Protein 3HK4 (pdb70)

Nearest PDB structures (foldseek):
  3hk4-assembly2_D  TM=1.009E+00  e=8.870E-23  Mesorhizobium loti
  3ebt-assembly1_A-2  TM=7.951E-01  e=2.979E-07  Burkholderia pseudomallei K96243
  4hvn-assembly1_B  TM=7.308E-01  e=8.403E-07  Catenulispora acidiphila DSM 44928
  6wf4-assembly1_A  TM=6.971E-01  e=1.857E-06  Streptomyces sp. RM-5-8
  3hx8-assembly2_C  TM=5.918E-01  e=7.438E-07  Mesorhizobium loti

Sequence (454 aa):
GTIAEIAKDFTELLKQGDNAGAAEKYNADDIASYEEAAEEGGPPAAVSHGKEEALRQKSQWWQENHEVVHGGSVEGPYVNGDQFALRFKFDVTPKATGERVTDEVGLYTVKNGKITEERFYYGTIAEIAKDFTELLKQGDNAGAAEKYNADDIASYEEAAEEGGPPAAVSHGKEALRRQKSQWWQENHEVHGGSVEGPYVNGDQFALRFKFDVTPKATGERVTDEVGLYTVKNGKITEERFYYTIAEIAKDFTEELLKQGDNAGAAEKYNADDIASYEEAAEEGGPPAAVSHGKEALRQKSQWWQENHEVVHGGSVEGPYVNGDQFALRFKFFDVTPKATGERVTDEVGLYTVKNGKITTEERRFYYTIAEIAKDFTELLKQGDNAGAAEKYNADDIASYEEAAEEGGPPAAVSHGKEALRRQKSQWWQENHEVHGGSVEGPYVNGDDQFALRFKFDVVTPKATGERVTDEVGLYTVKNGKITEERFYY

Organism: Mesorhizobium japonicum (strain LMG 29417 / CECT 9101 / MAFF 303099) (NCBI:txid266835)

Radius of gyration: 24.99 Å; Cα contacts (8 Å, |Δi|>4): 1017; chains: 4; bounding box: 57×57×74 Å

Secondary structure (DSSP, 8-state):
--HHHHHHHHHHHHHTT-HHHHHHHHEEEEEEEE------EEESHHHHHHHHHHHHHTEEEEEEEEEEEEEETTEEEEEEEEEEEETTT---B--EEEEEEEETTEEEEEEEE-/--HHHHHHHHHHHHHTT-HHHHHHHHEEEEEEEE------EEESHHHHHHHHHHHHHTEEEEEEEEEEEEEETTEEEEEEEEEEEETTT---B--EEEEEEEETTEEEEEEEE-/-HHHHHHHHHHHHHTT-HHHHHHHHEEEEEEEE------EEESHHHHHHHHHHHHHTEEEEEEEEEEEEEETTEEEEEEEEEEEETTT---B--EEEEEEEETTEEEEEEEE-/-HHHHHHHHHHHHHTT-HHHHHHHHEEEEEEEE------EEESHHHHHHHHHHHHHTEEEEEEEEEEEEEETTEEEEEEEEEEEETTT---B--EEEEEEEETTEEEEEEEE-

B-factor: mean 35.28, std 8.96, range [5.81, 82.13]

InterPro domains:
  IPR032710 NTF2-like domain superfamily [SSF54427] (1-117)
  IPR046860 SnoaL-like domain 5 [PF20409] (1-117)

Structure (mmCIF, N/CA/C/O backbone):
data_3HK4
#
_entry.id   3HK4
#
_cell.length_a   42.183
_cell.length_b   54.778
_cell.length_c   63.844
_cell.angle_alpha   88.770
_cell.angle_beta   84.910
_cell.angle_gamma   73.560
#
_symmetry.space_group_name_H-M   'P 1'
#
loop_
_entity.id
_entity.type
_entity.pdbx_description
1 polymer 'Mlr7391 protein'
2 water water
#
loop_
_atom_site.group_PDB
_atom_site.id
_atom_site.type_symbol
_atom_site.label_atom_id
_atom_site.label_alt_id
_atom_site.label_comp_id
_atom_site.label_asym_id
_atom_site.label_entity_id
_atom_site.label_seq_id
_atom_site.pdbx_PDB_ins_code
_atom_site.Cartn_x
_atom_site.Cartn_y
_atom_site.Cartn_z
_atom_site.occupancy
_atom_site.B_iso_or_equiv
_atom_site.auth_seq_id
_atom_site.auth_comp_id
_atom_site.auth_asym_id
_atom_site.auth_atom_id
_atom_site.pdbx_PDB_model_num
ATOM 1 N N . GLY A 1 19 ? 22.517 36.398 39.249 1.00 53.16 0 GLY A N 1
ATOM 2 C CA . GLY A 1 19 ? 22.752 37.421 40.302 1.00 52.70 0 GLY A CA 1
ATOM 3 C C . GLY A 1 19 ? 24.209 37.547 40.735 1.00 49.37 0 GLY A C 1
ATOM 4 O O . GLY A 1 19 ? 24.499 38.307 41.650 1.00 49.33 0 GLY A O 1
ATOM 13 N N . THR A 1 21 ? 27.784 38.989 40.741 1.00 43.89 2 THR A N 1
ATOM 14 C CA . THR A 1 21 ? 28.307 40.242 40.256 1.00 41.20 2 THR A CA 1
ATOM 15 C C . THR A 1 21 ? 29.373 39.878 39.243 1.00 40.91 2 THR A C 1
ATOM 16 O O . THR A 1 21 ? 29.785 38.721 39.156 1.00 37.96 2 THR A O 1
ATOM 20 N N . ILE A 1 22 ? 29.819 40.863 38.468 1.00 39.94 3 ILE A N 1
ATOM 21 C CA . ILE A 1 22 ? 30.930 40.659 37.534 1.00 38.32 3 ILE A CA 1
ATOM 22 C C . ILE A 1 22 ? 32.179 40.297 38.306 1.00 37.88 3 ILE A C 1
ATOM 23 O O . ILE A 1 22 ? 32.933 39.437 37.894 1.00 36.18 3 ILE A O 1
ATOM 28 N N . ALA A 1 23 ? 32.411 40.958 39.440 1.00 36.08 4 ALA A N 1
ATOM 29 C CA . ALA A 1 23 ? 33.587 40.669 40.244 1.00 34.94 4 ALA A CA 1
ATOM 30 C C . ALA A 1 23 ? 33.644 39.163 40.683 1.00 33.31 4 ALA A C 1
ATOM 31 O O . ALA A 1 23 ? 34.698 38.517 40.666 1.00 31.28 4 ALA A O 1
ATOM 33 N N . GLU A 1 24 ? 32.505 38.632 41.082 1.00 33.20 5 GLU A N 1
ATOM 34 C CA . GLU A 1 24 ? 32.369 37.233 41.523 1.00 34.96 5 GLU A CA 1
ATOM 35 C C . GLU A 1 24 ? 32.659 36.205 40.419 1.00 33.15 5 GLU A C 1
ATOM 36 O O . GLU A 1 24 ? 33.426 35.262 40.617 1.00 34.03 5 GLU A O 1
ATOM 42 N N . ILE A 1 25 ? 31.988 36.384 39.289 1.00 32.83 6 ILE A N 1
ATOM 43 C CA . ILE A 1 25 ? 32.190 35.604 38.088 1.00 30.05 6 ILE A CA 1
ATOM 44 C C . ILE A 1 25 ? 33.637 35.680 37.666 1.00 31.93 6 ILE A C 1
ATOM 45 O O . ILE A 1 25 ? 34.283 34.669 37.415 1.00 32.49 6 ILE A O 1
ATOM 50 N N . ALA A 1 26 ? 34.175 36.887 37.622 1.00 31.57 7 ALA A N 1
ATOM 51 C CA . ALA A 1 26 ? 35.545 37.079 37.221 1.00 27.44 7 ALA A CA 1
ATOM 52 C C . ALA A 1 26 ? 36.524 36.321 38.091 1.00 28.55 7 ALA A C 1
ATOM 53 O O . ALA A 1 26 ? 37.475 35.732 37.572 1.00 28.93 7 ALA A O 1
ATOM 55 N N . LYS A 1 27 ? 36.321 36.384 39.406 1.00 26.00 8 LYS A N 1
ATOM 56 C CA . LYS A 1 27 ? 37.172 35.705 40.364 1.00 28.90 8 LYS A CA 1
ATOM 57 C C . LYS A 1 27 ? 37.055 34.206 40.238 1.00 27.52 8 LYS A C 1
ATOM 58 O O . LYS A 1 27 ? 38.053 33.493 40.227 1.00 28.76 8 LYS A O 1
ATOM 64 N N . ASP A 1 28 ? 35.854 33.701 40.094 1.00 32.28 9 ASP A N 1
ATOM 65 C CA . ASP A 1 28 ? 35.689 32.245 39.990 1.00 30.58 9 ASP A CA 1
ATOM 66 C C . ASP A 1 28 ? 36.363 31.747 38.708 1.00 31.07 9 ASP A C 1
ATOM 67 O O . ASP A 1 28 ? 37.162 30.827 38.741 1.00 31.84 9 ASP A O 1
ATOM 72 N N . PHE A 1 29 ? 36.022 32.359 37.585 1.00 28.97 10 PHE A N 1
ATOM 73 C CA . PHE A 1 29 ? 36.566 31.991 36.259 1.00 26.90 10 PHE A CA 1
ATOM 74 C C . PHE A 1 29 ? 38.081 32.019 36.270 1.00 30.36 10 PHE A C 1
ATOM 75 O O . PHE A 1 29 ? 38.718 31.098 35.788 1.00 30.23 10 PHE A O 1
ATOM 83 N N . THR A 1 30 ? 38.651 33.055 36.867 1.00 30.85 11 THR A N 1
ATOM 84 C CA . THR A 1 30 ? 40.122 33.197 36.936 1.00 31.15 11 THR A CA 1
ATOM 85 C C . THR A 1 30 ? 40.738 32.088 37.764 1.00 29.89 11 THR A C 1
ATOM 86 O O . THR A 1 30 ? 41.745 31.512 37.374 1.00 30.44 11 THR A O 1
ATOM 90 N N . GLU A 1 31 ? 40.141 31.791 38.903 1.00 29.16 12 GLU A N 1
ATOM 91 C CA . GLU A 1 31 ? 40.658 30.747 39.762 1.00 31.70 12 GLU A CA 1
ATOM 92 C C . GLU A 1 31 ? 40.611 29.405 39.046 1.00 29.74 12 GLU A C 1
ATOM 93 O O . GLU A 1 31 ? 41.526 28.601 39.137 1.00 28.17 12 GLU A O 1
ATOM 99 N N . LEU A 1 32 ? 39.509 29.143 38.351 1.00 28.09 13 LEU A N 1
ATOM 100 C CA . LEU A 1 32 ? 39.403 27.936 37.588 1.00 28.06 13 LEU A CA 1
ATOM 101 C C . LEU A 1 32 ? 40.485 27.843 36.515 1.00 28.75 13 LEU A C 1
ATOM 102 O O . LEU A 1 32 ? 41.149 26.781 36.359 1.00 29.09 13 LEU A O 1
ATOM 107 N N . LEU A 1 33 ? 40.738 28.929 35.806 1.00 29.41 14 LEU A N 1
ATOM 108 C CA . LEU A 1 33 ? 41.833 28.897 34.788 1.00 30.42 14 LEU A CA 1
ATOM 109 C C . LEU A 1 33 ? 43.175 28.669 35.456 1.00 32.50 14 LEU A C 1
ATOM 110 O O . LEU A 1 33 ? 43.960 27.807 34.985 1.00 31.70 14 LEU A O 1
ATOM 115 N N . LYS A 1 34 ? 43.458 29.394 36.544 1.00 31.35 15 LYS A N 1
ATOM 116 C CA . LYS A 1 34 ? 44.721 29.179 37.268 1.00 33.14 15 LYS A CA 1
ATOM 117 C C . LYS A 1 34 ? 44.921 27.727 37.707 1.00 33.30 15 LYS A C 1
ATOM 118 O O . LYS A 1 34 ? 46.039 27.216 37.692 1.00 35.95 15 LYS A O 1
ATOM 124 N N . GLN A 1 35 ? 43.834 27.090 38.139 1.00 32.79 16 GLN A N 1
ATOM 125 C CA . GLN A 1 35 ? 43.840 25.687 38.597 1.00 33.29 16 GLN A CA 1
ATOM 126 C C . GLN A 1 35 ? 43.938 24.671 37.464 1.00 32.13 16 GLN A C 1
ATOM 127 O O . GLN A 1 35 ? 44.063 23.474 37.709 1.00 37.72 16 GLN A O 1
ATOM 133 N N . GLY A 1 36 ? 43.828 25.140 36.238 1.00 32.70 17 GLY A N 1
ATOM 134 C CA . GLY A 1 36 ? 43.944 24.319 35.040 1.00 34.10 17 GLY A CA 1
ATOM 135 C C . GLY A 1 36 ? 42.612 23.798 34.560 1.00 35.40 17 GLY A C 1
ATOM 136 O O . GLY A 1 36 ? 42.603 23.039 33.628 1.00 33.98 17 GLY A O 1
ATOM 137 N N . ASP A 1 37 ? 41.495 24.232 35.165 1.00 32.74 18 ASP A N 1
ATOM 138 C CA . ASP A 1 37 ? 40.178 23.725 34.806 1.00 31.39 18 ASP A CA 1
ATOM 139 C C . ASP A 1 37 ? 39.551 24.574 33.733 1.00 30.97 18 ASP A C 1
ATOM 140 O O . ASP A 1 37 ? 38.449 25.133 33.879 1.00 30.27 18 ASP A O 1
ATOM 145 N N . ASN A 1 38 ? 40.252 24.619 32.615 1.00 32.93 19 ASN A N 1
ATOM 146 C CA . ASN A 1 38 ? 39.842 25.420 31.485 1.00 33.10 19 ASN A CA 1
ATOM 147 C C . ASN A 1 38 ? 38.507 24.946 30.953 1.00 29.40 19 ASN A C 1
ATOM 148 O O . ASN A 1 38 ? 37.607 25.720 30.662 1.00 28.70 19 ASN A O 1
ATOM 153 N N . ALA A 1 39 ? 38.346 23.639 30.854 1.00 31.67 20 ALA A N 1
ATOM 154 C CA . ALA A 1 39 ? 37.069 23.105 30.354 1.00 29.40 20 ALA A CA 1
ATOM 155 C C . ALA A 1 39 ? 35.926 23.379 31.302 1.00 27.63 20 ALA A C 1
ATOM 156 O O . ALA A 1 39 ? 34.784 23.643 30.862 1.00 28.40 20 ALA A O 1
ATOM 158 N N . GLY A 1 40 ? 36.199 23.384 32.593 1.00 26.10 21 GLY A N 1
ATOM 159 C CA . GLY A 1 40 ? 35.155 23.629 33.561 1.00 28.85 21 GLY A CA 1
ATOM 160 C C . GLY A 1 40 ? 34.681 25.062 33.562 1.00 28.61 21 GLY A C 1
ATOM 161 O O . GLY A 1 40 ? 33.485 25.348 33.680 1.00 27.00 21 GLY A O 1
ATOM 162 N N . ALA A 1 41 ? 35.627 25.972 33.440 1.00 23.58 22 ALA A N 1
ATOM 163 C CA . ALA A 1 41 ? 35.330 27.412 33.379 1.00 22.70 22 ALA A CA 1
ATOM 164 C C . ALA A 1 41 ? 34.500 27.747 32.151 1.00 24.74 22 ALA A C 1
ATOM 165 O O . ALA A 1 41 ? 33.478 28.444 32.215 1.00 29.93 22 ALA A O 1
ATOM 167 N N . ALA A 1 42 ? 34.882 27.131 31.027 1.00 29.15 23 ALA A N 1
ATOM 168 C CA . ALA A 1 42 ? 34.179 27.316 29.794 1.00 26.68 23 ALA A CA 1
ATOM 169 C C . ALA A 1 42 ? 32.727 26.773 29.889 1.00 27.29 23 ALA A C 1
ATOM 170 O O . ALA A 1 42 ? 31.772 27.450 29.509 1.00 29.11 23 ALA A O 1
ATOM 172 N N . GLU A 1 43 ? 32.564 25.560 30.378 1.00 27.80 24 GLU A N 1
ATOM 173 C CA . GLU A 1 43 ? 31.221 24.976 30.503 1.00 30.29 24 GLU A CA 1
ATOM 174 C C . GLU A 1 43 ? 30.372 25.746 31.496 1.00 29.58 24 GLU A C 1
ATOM 175 O O . GLU A 1 43 ? 29.156 25.910 31.320 1.00 27.34 24 GLU A O 1
ATOM 181 N N . LYS A 1 44 ? 30.968 26.185 32.580 1.00 25.63 25 LYS A N 1
ATOM 182 C CA . LYS A 1 44 ? 30.183 26.935 33.579 1.00 27.71 25 LYS A CA 1
ATOM 183 C C . LYS A 1 44 ? 29.741 28.320 33.122 1.00 28.55 25 LYS A C 1
ATOM 184 O O . LYS A 1 44 ? 28.614 28.763 33.385 1.00 28.46 25 LYS A O 1
ATOM 190 N N . TYR A 1 45 ? 30.611 29.005 32.400 1.00 28.39 26 TYR A N 1
ATOM 191 C CA . TYR A 1 45 ? 30.357 30.405 32.141 1.00 30.39 26 TYR A CA 1
ATOM 192 C C . TYR A 1 45 ? 30.110 30.818 30.707 1.00 28.34 26 TYR A C 1
ATOM 193 O O . TYR A 1 45 ? 29.567 31.883 30.506 1.00 28.48 26 TYR A O 1
ATOM 202 N N . ASN A 1 46 ? 30.494 30.020 29.720 1.00 28.33 27 ASN A N 1
ATOM 203 C CA . ASN A 1 46 ? 30.353 30.489 28.349 1.00 27.09 27 ASN A CA 1
ATOM 204 C C . ASN A 1 46 ? 28.913 30.501 27.921 1.00 27.42 27 ASN A C 1
ATOM 205 O O . ASN A 1 46 ? 28.169 29.572 28.196 1.00 31.06 27 ASN A O 1
ATOM 210 N N . ALA A 1 47 ? 28.518 31.557 27.235 1.00 28.11 28 ALA A N 1
ATOM 211 C CA . ALA A 1 47 ? 27.157 31.628 26.677 1.00 26.67 28 ALA A CA 1
ATOM 212 C C . ALA A 1 47 ? 27.104 30.664 25.528 1.00 28.99 28 ALA A C 1
ATOM 213 O O . ALA A 1 47 ? 28.127 30.401 24.894 1.00 31.46 28 ALA A O 1
ATOM 215 N N . ASP A 1 48 ? 25.937 30.108 25.235 1.00 28.94 29 ASP A N 1
ATOM 216 C CA . ASP A 1 48 ? 25.810 29.146 24.134 1.00 30.63 29 ASP A CA 1
ATOM 217 C C . ASP A 1 48 ? 26.272 29.706 22.786 1.00 33.24 29 ASP A C 1
ATOM 218 O O . ASP A 1 48 ? 26.723 28.975 21.903 1.00 31.15 29 ASP A O 1
ATOM 223 N N . ASP A 1 49 ? 26.113 31.019 22.631 1.00 34.01 30 ASP A N 1
ATOM 224 C CA . ASP A 1 49 ? 26.500 31.709 21.423 1.00 33.43 30 ASP A CA 1
ATOM 225 C C . ASP A 1 49 ? 27.771 32.542 21.626 1.00 32.20 30 ASP A C 1
ATOM 226 O O . ASP A 1 49 ? 27.939 33.564 20.980 1.00 35.23 30 ASP A O 1
ATOM 231 N N . ILE A 1 50 ? 28.661 32.110 22.520 1.00 30.01 31 ILE A N 1
ATOM 232 C CA . ILE A 1 50 ? 29.881 32.835 22.741 1.00 27.12 31 ILE A CA 1
ATOM 233 C C . ILE A 1 50 ? 30.693 33.078 21.428 1.00 30.49 31 ILE A C 1
ATOM 234 O O . ILE A 1 50 ? 30.899 32.163 20.649 1.00 32.27 31 ILE A O 1
ATOM 239 N N . ALA A 1 51 ? 31.162 34.325 21.227 1.00 29.96 32 ALA A N 1
ATOM 240 C CA . ALA A 1 51 ? 32.035 34.711 20.106 1.00 28.48 32 ALA A CA 1
ATOM 241 C C . ALA A 1 51 ? 33.465 34.822 20.629 1.00 29.89 32 ALA A C 1
ATOM 242 O O . ALA A 1 51 ? 33.685 35.406 21.661 1.00 28.12 32 ALA A O 1
ATOM 244 N N . SER A 1 52 ? 34.426 34.219 19.938 1.00 25.81 33 SER A N 1
ATOM 245 C CA . SER A 1 52 ? 35.813 34.222 20.365 1.00 26.63 33 SER A CA 1
ATOM 246 C C . SER A 1 52 ? 36.635 34.809 19.241 1.00 28.41 33 SER A C 1
ATOM 247 O O . SER A 1 52 ? 36.563 34.335 18.105 1.00 30.05 33 SER A O 1
ATOM 250 N N . TYR A 1 53 ? 37.460 35.796 19.561 1.00 33.32 34 TYR A N 1
ATOM 251 C CA . TYR A 1 53 ? 38.241 36.530 18.585 1.00 33.78 34 TYR A CA 1
ATOM 252 C C . TYR A 1 53 ? 39.738 36.511 18.901 1.00 34.07 34 TYR A C 1
ATOM 253 O O . TYR A 1 53 ? 40.160 37.095 19.877 1.00 35.10 34 TYR A O 1
ATOM 262 N N A GLU A 1 54 ? 40.529 35.871 18.044 0.50 36.48 35 GLU A N 1
ATOM 263 N N B GLU A 1 54 ? 40.517 35.774 18.108 0.50 36.66 35 GLU A N 1
ATOM 264 C CA A GLU A 1 54 ? 41.989 35.905 18.154 0.50 38.15 35 GLU A CA 1
ATOM 265 C CA B GLU A 1 54 ? 41.975 35.665 18.289 0.50 37.99 35 GLU A CA 1
ATOM 266 C C A GLU A 1 54 ? 42.428 37.211 17.505 0.50 37.21 35 GLU A C 1
ATOM 267 C C B GLU A 1 54 ? 42.649 36.926 17.760 0.50 38.80 35 GLU A C 1
ATOM 268 O O A GLU A 1 54 ? 41.642 37.831 16.789 0.50 37.54 35 GLU A O 1
ATOM 269 O O B GLU A 1 54 ? 42.103 37.595 16.894 0.50 40.19 35 GLU A O 1
ATOM 280 N N A ALA A 1 55 ? 43.661 37.631 17.760 0.50 38.27 36 ALA A N 1
ATOM 281 N N B ALA A 1 55 ? 43.831 37.248 18.277 0.50 42.28 36 ALA A N 1
ATOM 282 C CA A ALA A 1 55 ? 44.197 38.891 17.240 0.50 40.23 36 ALA A CA 1
ATOM 283 C CA B ALA A 1 55 ? 44.551 38.458 17.867 0.50 43.53 36 ALA A CA 1
ATOM 284 C C A ALA A 1 55 ? 44.761 38.744 15.839 0.50 42.78 36 ALA A C 1
ATOM 285 C C B ALA A 1 55 ? 45.195 38.274 16.514 0.50 44.81 36 ALA A C 1
ATOM 286 O O A ALA A 1 55 ? 44.806 39.711 15.079 0.50 42.63 36 ALA A O 1
ATOM 287 O O B ALA A 1 55 ? 45.388 39.246 15.785 0.50 44.80 36 ALA A O 1
ATOM 306 N N A GLU A 1 57 ? 44.846 37.168 11.995 0.50 44.14 38 GLU A N 1
ATOM 307 N N B GLU A 1 57 ? 45.421 37.484 12.797 0.50 47.62 38 GLU A N 1
ATOM 308 C CA A GLU A 1 57 ? 43.948 36.594 11.002 0.50 41.29 38 GLU A CA 1
ATOM 309 C CA B GLU A 1 57 ? 44.565 37.552 11.615 0.50 48.90 38 GLU A CA 1
ATOM 310 C C A GLU A 1 57 ? 44.447 35.160 10.756 0.50 39.02 38 GLU A C 1
ATOM 311 C C B GLU A 1 57 ? 44.342 36.158 10.997 0.50 48.82 38 GLU A C 1
ATOM 312 O O A GLU A 1 57 ? 45.661 34.897 10.780 0.50 37.93 38 GLU A O 1
ATOM 313 O O B GLU A 1 57 ? 45.131 35.226 11.222 0.50 49.15 38 GLU A O 1
ATOM 316 N N A GLY A 1 58 ? 43.511 34.238 10.535 0.50 35.96 39 GLY A N 1
ATOM 317 N N B GLY A 1 58 ? 43.273 36.023 10.211 0.50 48.59 39 GLY A N 1
ATOM 318 C CA A GLY A 1 58 ? 43.849 32.834 10.338 0.50 33.30 39 GLY A CA 1
ATOM 319 C CA B GLY A 1 58 ? 42.942 34.744 9.578 0.50 47.52 39 GLY A CA 1
ATOM 320 C C A GLY A 1 58 ? 42.648 31.912 10.401 0.50 31.71 39 GLY A C 1
ATOM 321 C C B GLY A 1 58 ? 41.452 34.466 9.422 0.50 47.64 39 GLY A C 1
ATOM 322 O O A GLY A 1 58 ? 41.537 32.339 10.710 0.50 29.84 39 GLY A O 1
ATOM 323 O O B GLY A 1 58 ? 40.607 35.170 9.991 0.50 46.18 39 GLY A O 1
ATOM 324 N N A PRO A 1 59 ? 42.876 30.630 10.138 0.50 31.11 40 PRO A N 1
ATOM 325 N N B PRO A 1 59 ? 41.124 33.413 8.653 0.50 47.16 40 PRO A N 1
ATOM 326 C CA A PRO A 1 59 ? 41.867 29.581 10.063 0.50 35.62 40 PRO A CA 1
ATOM 327 C CA B PRO A 1 59 ? 39.749 33.010 8.365 0.50 46.11 40 PRO A CA 1
ATOM 328 C C A PRO A 1 59 ? 40.848 29.515 11.225 0.50 37.17 40 PRO A C 1
ATOM 329 C C B PRO A 1 59 ? 39.145 32.165 9.469 0.50 44.49 40 PRO A C 1
ATOM 330 O O A PRO A 1 59 ? 39.672 29.251 10.974 0.50 38.60 40 PRO A O 1
ATOM 331 O O B PRO A 1 59 ? 37.948 31.885 9.448 0.50 43.59 40 PRO A O 1
ATOM 354 N N A ALA A 1 61 ? 40.515 32.075 13.655 0.50 33.41 42 ALA A N 1
ATOM 355 N N B ALA A 1 61 ? 40.227 32.745 12.846 0.50 36.94 42 ALA A N 1
ATOM 356 C CA A ALA A 1 61 ? 40.580 33.430 14.242 0.50 32.48 42 ALA A CA 1
ATOM 357 C CA B ALA A 1 61 ? 40.543 33.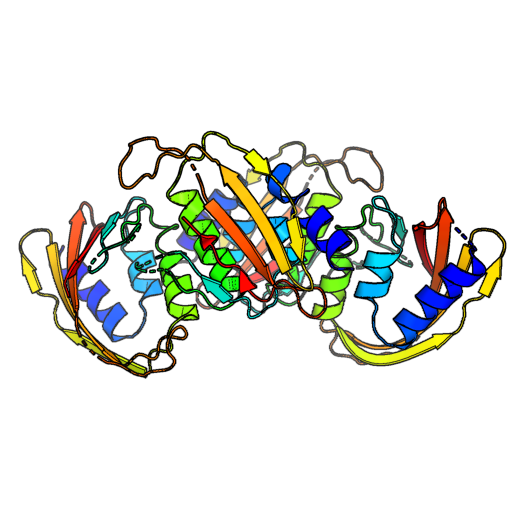449 14.074 0.50 34.86 42 ALA A CA 1
ATOM 358 C C A ALA A 1 61 ? 39.242 33.993 14.767 0.50 31.97 42 ALA A C 1
ATOM 359 C C B ALA A 1 61 ? 39.244 33.795 14.820 0.50 34.05 42 ALA A C 1
ATOM 360 O O A ALA A 1 61 ? 39.248 34.808 15.695 0.50 29.84 42 ALA A O 1
ATOM 361 O O B ALA A 1 61 ? 39.256 34.116 16.006 0.50 35.12 42 ALA A O 1
ATOM 364 N N . VAL A 1 62 ? 38.117 33.666 14.131 1.00 31.25 43 VAL A N 1
ATOM 365 C CA . VAL A 1 62 ? 36.852 34.076 14.661 1.00 34.86 43 VAL A CA 1
ATOM 366 C C . VAL A 1 62 ? 35.986 32.870 14.863 1.00 31.26 43 VAL A C 1
ATOM 367 O O . VAL A 1 62 ? 35.762 32.123 13.934 1.00 32.55 43 VAL A O 1
ATOM 371 N N . SER A 1 63 ? 35.487 32.674 16.077 1.00 31.28 44 SER A N 1
ATOM 372 C CA . SER A 1 63 ? 34.633 31.500 16.350 1.00 31.51 44 SER A CA 1
ATOM 373 C C . SER A 1 63 ? 33.307 31.866 17.013 1.00 33.06 44 SER A C 1
ATOM 374 O O . SER A 1 63 ? 33.255 32.795 17.811 1.00 31.76 44 SER A O 1
ATOM 377 N N . HIS A 1 64 ? 32.212 31.178 16.641 1.00 31.77 45 HIS A N 1
ATOM 378 C CA . HIS A 1 64 ? 30.906 31.410 17.215 1.00 34.32 45 HIS A CA 1
ATOM 379 C C . HIS A 1 64 ? 30.292 30.095 17.678 1.00 33.66 45 HIS A C 1
ATOM 380 O O . HIS A 1 64 ? 30.272 29.134 16.925 1.00 30.75 45 HIS A O 1
ATOM 387 N N . GLY A 1 65 ? 29.794 30.073 18.913 1.00 33.20 46 GLY A N 1
ATOM 388 C CA . GLY A 1 65 ? 29.117 28.897 19.472 1.00 32.12 46 GLY A CA 1
ATOM 389 C C . GLY A 1 65 ? 29.954 28.327 20.591 1.00 30.63 46 GLY A C 1
ATOM 390 O O . GLY A 1 65 ? 31.176 28.300 20.497 1.00 29.91 46 GLY A O 1
ATOM 391 N N . LYS A 1 66 ? 29.282 27.823 21.630 1.00 30.37 47 LYS A N 1
ATOM 392 C CA . LYS A 1 66 ? 29.963 27.252 22.819 1.00 30.07 47 LYS A CA 1
ATOM 393 C C . LYS A 1 66 ? 30.679 25.927 22.505 1.00 28.08 47 LYS A C 1
ATOM 394 O O . LYS A 1 66 ? 31.874 25.687 22.886 1.00 28.01 47 LYS A O 1
ATOM 400 N N A GLU A 1 67 ? 29.977 25.076 21.785 0.80 33.02 48 GLU A N 1
ATOM 401 N N B GLU A 1 67 ? 29.971 25.066 21.790 0.20 29.74 48 GLU A N 1
ATOM 402 C CA A GLU A 1 67 ? 30.518 23.784 21.408 0.80 32.03 48 GLU A CA 1
ATOM 403 C CA B GLU A 1 67 ? 30.505 23.767 21.407 0.20 29.24 48 GLU A CA 1
ATOM 404 C C A GLU A 1 67 ? 31.663 23.973 20.438 0.80 29.41 48 GLU A C 1
ATOM 405 C C B GLU A 1 67 ? 31.635 23.929 20.393 0.20 28.95 48 GLU A C 1
ATOM 406 O O A GLU A 1 67 ? 32.678 23.282 20.545 0.80 33.47 48 GLU A O 1
ATOM 407 O O B GLU A 1 67 ? 32.579 23.141 20.390 0.20 30.30 48 GLU A O 1
ATOM 418 N N . ALA A 1 68 ? 31.537 24.943 19.533 1.00 29.31 49 ALA A N 1
ATOM 419 C CA . ALA A 1 68 ? 32.630 25.274 18.580 1.00 29.65 49 ALA A CA 1
ATOM 420 C C . ALA A 1 68 ? 33.863 25.627 19.379 1.00 28.22 49 ALA A C 1
ATOM 421 O O . ALA A 1 68 ? 34.952 25.180 19.066 1.00 31.09 49 ALA A O 1
ATOM 423 N N . LEU A 1 69 ? 33.704 26.397 20.447 1.00 30.67 50 LEU A N 1
ATOM 424 C CA . LEU A 1 69 ? 34.901 26.807 21.236 1.00 28.03 50 LEU A CA 1
ATOM 425 C C . LEU A 1 69 ? 35.523 25.650 21.957 1.00 26.06 50 LEU A C 1
ATOM 426 O O . LEU A 1 69 ? 36.722 25.619 22.188 1.00 29.80 50 LEU A O 1
ATOM 431 N N . ARG A 1 70 ? 34.710 24.703 22.406 1.00 28.04 51 ARG A N 1
ATOM 432 C CA . ARG A 1 70 ? 35.203 23.510 23.046 1.00 28.33 51 ARG A CA 1
ATOM 433 C C . ARG A 1 70 ? 36.072 22.722 22.046 1.00 30.75 51 ARG A C 1
ATOM 434 O O . ARG A 1 70 ? 37.126 22.149 22.389 1.00 28.39 51 ARG A O 1
ATOM 442 N N . GLN A 1 71 ? 35.623 22.684 20.793 1.00 28.96 52 GLN A N 1
ATOM 443 C CA . GLN A 1 71 ? 36.381 21.977 19.762 1.00 29.72 52 GLN A CA 1
ATOM 444 C C . GLN A 1 71 ? 37.670 22.681 19.457 1.00 27.92 52 GLN A C 1
ATOM 445 O O . GLN A 1 71 ? 38.712 22.061 19.336 1.00 30.72 52 GLN A O 1
ATOM 451 N N . LYS A 1 72 ? 37.619 23.989 19.295 1.00 29.12 53 LYS A N 1
ATOM 452 C CA . LYS A 1 72 ? 38.818 24.773 19.056 1.00 26.95 53 LYS A CA 1
ATOM 453 C C . LYS A 1 72 ? 39.779 24.563 20.217 1.00 29.59 53 LYS A C 1
ATOM 454 O O . LYS A 1 72 ? 41.004 24.401 20.043 1.00 30.91 53 LYS A O 1
ATOM 460 N N . SER A 1 73 ? 39.233 24.581 21.425 1.00 29.48 54 SER A N 1
ATOM 461 C CA . SER A 1 73 ? 40.092 24.457 22.617 1.00 27.53 54 SER A CA 1
ATOM 462 C C . SER A 1 73 ? 40.734 23.099 22.672 1.00 30.54 54 SER A C 1
ATOM 463 O O . SER A 1 73 ? 41.881 22.959 23.046 1.00 28.60 54 SER A O 1
ATOM 466 N N . GLN A 1 74 ? 39.986 22.062 22.348 1.00 30.82 55 GLN A N 1
ATOM 467 C CA . GLN A 1 74 ? 40.595 20.728 22.297 1.00 31.63 55 GLN A CA 1
ATOM 468 C C . GLN A 1 74 ? 41.632 20.639 21.193 1.00 30.68 55 GLN A C 1
ATOM 469 O O . GLN A 1 74 ? 42.695 19.991 21.326 1.00 30.88 55 GLN A O 1
ATOM 475 N N . TRP A 1 75 ? 41.319 21.249 20.069 1.00 28.34 56 TRP A N 1
ATOM 476 C CA . TRP A 1 75 ? 42.295 21.272 18.944 1.00 30.09 56 TRP A CA 1
ATOM 477 C C . TRP A 1 75 ? 43.605 21.888 19.423 1.00 29.57 56 TRP A C 1
ATOM 478 O O . TRP A 1 75 ? 44.701 21.338 19.199 1.00 31.20 56 TRP A O 1
ATOM 489 N N . TRP A 1 76 ? 43.493 23.046 20.040 1.00 30.30 57 TRP A N 1
ATOM 490 C CA . TRP A 1 76 ? 44.668 23.750 20.521 1.00 29.07 57 TRP A CA 1
ATOM 491 C C . TRP A 1 76 ? 45.519 22.886 21.487 1.00 33.47 57 TRP A C 1
ATOM 492 O O . TRP A 1 76 ? 46.756 22.792 21.363 1.00 29.61 57 TRP A O 1
ATOM 503 N N . GLN A 1 77 ? 44.844 22.250 22.428 1.00 33.62 58 GLN A N 1
ATOM 504 C CA . GLN A 1 77 ? 45.524 21.403 23.419 1.00 35.58 58 GLN A CA 1
ATOM 505 C C . GLN A 1 77 ? 46.279 20.266 22.771 1.00 34.12 58 GLN A C 1
ATOM 506 O O . GLN A 1 77 ? 47.372 19.897 23.191 1.00 30.93 58 GLN A O 1
ATOM 512 N N . GLU A 1 78 ? 45.674 19.666 21.751 1.00 34.22 59 GLU A N 1
ATOM 513 C CA . GLU A 1 78 ? 46.314 18.552 21.013 1.00 34.67 59 GLU A CA 1
ATOM 514 C C . GLU A 1 78 ? 47.499 18.940 20.161 1.00 31.53 59 GLU A C 1
ATOM 515 O O . GLU A 1 78 ? 48.224 18.061 19.738 1.00 29.40 59 GLU A O 1
ATOM 521 N N . ASN A 1 79 ? 47.642 20.233 19.871 1.00 28.83 60 ASN A N 1
ATOM 522 C CA . ASN A 1 79 ? 48.674 20.753 19.019 1.00 29.90 60 ASN A CA 1
ATOM 523 C C . ASN A 1 79 ? 49.713 21.589 19.752 1.00 31.09 60 ASN A C 1
ATOM 524 O O . ASN A 1 79 ? 50.580 22.165 19.100 1.00 29.59 60 ASN A O 1
ATOM 529 N N . HIS A 1 80 ? 49.629 21.663 21.081 1.00 29.69 61 HIS A N 1
ATOM 530 C CA . HIS A 1 80 ? 50.623 22.402 21.860 1.00 30.26 61 HIS A CA 1
ATOM 531 C C . HIS A 1 80 ? 50.910 21.700 23.168 1.00 33.44 61 HIS A C 1
ATOM 532 O O . HIS A 1 80 ? 50.017 21.062 23.747 1.00 36.28 61 HIS A O 1
ATOM 539 N N . GLU A 1 81 ? 52.163 21.783 23.608 1.00 35.64 62 GLU A N 1
ATOM 540 C CA . GLU A 1 81 ? 52.574 21.360 24.955 1.00 38.67 62 GLU A CA 1
ATOM 541 C C . GLU A 1 81 ? 52.745 22.668 25.759 1.00 38.38 62 GLU A C 1
ATOM 542 O O . GLU A 1 81 ? 53.528 23.549 25.368 1.00 36.79 62 GLU A O 1
ATOM 548 N N A VAL A 1 82 ? 52.045 22.765 26.884 0.50 38.63 63 VAL A N 1
ATOM 549 N N B VAL A 1 82 ? 52.002 22.819 26.858 0.50 39.18 63 VAL A N 1
ATOM 550 C CA A VAL A 1 82 ? 52.119 23.946 27.711 0.50 38.86 63 VAL A CA 1
ATOM 551 C CA B VAL A 1 82 ? 52.122 24.020 27.687 0.50 39.42 63 VAL A CA 1
ATOM 552 C C A VAL A 1 82 ? 53.177 23.646 28.760 0.50 39.11 63 VAL A C 1
ATOM 553 C C B VAL A 1 82 ? 53.123 23.700 28.790 0.50 39.37 63 VAL A C 1
ATOM 554 O O A VAL A 1 82 ? 53.145 22.587 29.367 0.50 36.31 63 VAL A O 1
ATOM 555 O O B VAL A 1 82 ? 52.975 22.703 29.485 0.50 35.29 63 VAL A O 1
ATOM 562 N N . HIS A 1 83 ? 54.129 24.564 28.914 1.00 42.40 64 HIS A N 1
ATOM 563 C CA . HIS A 1 83 ? 55.182 24.445 29.883 1.00 44.49 64 HIS A CA 1
ATOM 564 C C . HIS A 1 83 ? 54.948 25.492 30.976 1.00 50.54 64 HIS A C 1
ATOM 565 O O . HIS A 1 83 ? 55.760 26.415 31.169 1.00 53.07 64 HIS A O 1
ATOM 572 N N . GLY A 1 84 ? 53.830 25.397 31.675 1.00 53.04 65 GLY A N 1
ATOM 573 C CA . GLY A 1 84 ? 53.595 26.309 32.816 1.00 56.48 65 GLY A CA 1
ATOM 574 C C . GLY A 1 84 ? 53.019 27.695 32.543 1.00 57.17 65 GLY A C 1
ATOM 575 O O . GLY A 1 84 ? 52.020 27.824 31.822 1.00 59.68 65 GLY A O 1
ATOM 576 N N . GLY A 1 85 ? 53.619 28.719 33.159 1.00 55.13 66 GLY A N 1
ATOM 577 C CA . GLY A 1 85 ? 53.140 30.100 33.032 1.00 54.17 66 GLY A CA 1
ATOM 578 C C . GLY A 1 85 ? 52.195 30.578 34.133 1.00 53.07 66 GLY A C 1
ATOM 579 O O . GLY A 1 85 ? 51.999 29.894 35.158 1.00 47.98 66 GLY A O 1
ATOM 580 N N . SER A 1 86 ? 51.593 31.756 33.909 1.00 48.38 67 SER A N 1
ATOM 581 C CA . SER A 1 86 ? 50.728 32.373 34.901 1.00 47.27 67 SER A CA 1
ATOM 582 C C . SER A 1 86 ? 49.528 33.112 34.320 1.00 43.65 67 SER A C 1
ATOM 583 O O . SER A 1 86 ? 49.513 33.458 33.162 1.00 41.55 67 SER A O 1
ATOM 586 N N . VAL A 1 87 ? 48.523 33.328 35.155 1.00 43.36 68 VAL A N 1
ATOM 587 C CA . VAL A 1 87 ? 47.348 34.085 34.792 1.00 40.89 68 VAL A CA 1
ATOM 588 C C . VAL A 1 87 ? 47.298 35.212 35.785 1.00 42.29 68 VAL A C 1
ATOM 589 O O . VAL A 1 87 ? 47.370 34.954 36.977 1.00 43.53 68 VAL A O 1
ATOM 593 N N . GLU A 1 88 ? 47.240 36.453 35.303 1.00 39.90 69 GLU A N 1
ATOM 594 C CA . GLU A 1 88 ? 47.161 37.614 36.155 1.00 41.36 69 GLU A CA 1
ATOM 595 C C . GLU A 1 88 ? 45.817 38.269 35.958 1.00 38.28 69 GLU A C 1
ATOM 596 O O . GLU A 1 88 ? 45.354 38.446 34.830 1.00 31.89 69 GLU A O 1
ATOM 602 N N . GLY A 1 89 ? 45.209 38.674 37.063 1.00 39.14 70 GLY A N 1
ATOM 603 C CA . GLY A 1 89 ? 43.928 39.334 37.044 1.00 37.50 70 GLY A CA 1
ATOM 604 C C . GLY A 1 89 ? 43.053 38.658 38.072 1.00 35.34 70 GLY A C 1
ATOM 605 O O . GLY A 1 89 ? 43.539 37.896 38.892 1.00 31.25 70 GLY A O 1
ATOM 606 N N . PRO A 1 90 ? 41.757 38.858 37.981 1.00 32.24 71 PRO A N 1
ATOM 607 C CA . PRO A 1 90 ? 41.049 39.622 36.927 1.00 35.01 71 PRO A CA 1
ATOM 608 C C . PRO A 1 90 ? 41.129 41.117 37.129 1.00 32.12 71 PRO A C 1
ATOM 609 O O . PRO A 1 90 ? 41.195 41.560 38.248 1.00 28.28 71 PRO A O 1
ATOM 613 N N . TYR A 1 91 ? 41.049 41.862 36.037 1.00 29.64 72 TYR A N 1
ATOM 614 C CA . TYR A 1 91 ? 41.020 43.319 36.045 1.00 28.75 72 TYR A CA 1
ATOM 615 C C . TYR A 1 91 ? 39.634 43.646 35.547 1.00 29.06 72 TYR A C 1
ATOM 616 O O . TYR A 1 91 ? 39.323 43.273 34.431 1.00 27.65 72 TYR A O 1
ATOM 625 N N . VAL A 1 92 ? 38.805 44.333 36.335 1.00 28.82 73 VAL A N 1
ATOM 626 C CA . VAL A 1 92 ? 37.403 44.548 35.978 1.00 27.75 73 VAL A CA 1
ATOM 627 C C . VAL A 1 92 ? 37.029 45.988 35.607 1.00 28.52 73 VAL A C 1
ATOM 628 O O . VAL A 1 92 ? 37.575 46.953 36.125 1.00 29.30 73 VAL A O 1
ATOM 632 N N . ASN A 1 93 ? 36.114 46.145 34.659 1.00 28.98 74 ASN A N 1
ATOM 633 C CA . ASN A 1 93 ? 35.534 47.481 34.387 1.00 28.64 74 ASN A CA 1
ATOM 634 C C . ASN A 1 93 ? 34.189 47.223 33.792 1.00 28.15 74 ASN A C 1
ATOM 635 O O . ASN A 1 93 ? 34.098 46.590 32.743 1.00 29.25 74 ASN A O 1
ATOM 640 N N . GLY A 1 94 ? 33.139 47.671 34.454 1.00 32.17 75 GLY A N 1
ATOM 641 C CA . GLY A 1 94 ? 31.803 47.495 33.909 1.00 32.48 75 GLY A CA 1
ATOM 642 C C . GLY A 1 94 ? 31.380 46.041 33.754 1.00 32.68 75 GLY A C 1
ATOM 643 O O . GLY A 1 94 ? 31.461 45.294 34.674 1.00 33.40 75 GLY A O 1
ATOM 644 N N . ASP A 1 95 ? 30.911 45.688 32.555 1.00 37.19 76 ASP A N 1
ATOM 645 C CA . ASP A 1 95 ? 30.466 44.323 32.187 1.00 37.25 76 ASP A CA 1
ATOM 646 C C . ASP A 1 95 ? 31.600 43.440 31.675 1.00 34.22 76 ASP A C 1
ATOM 647 O O . ASP A 1 95 ? 31.334 42.392 31.073 1.00 34.88 76 ASP A O 1
ATOM 652 N N . GLN A 1 96 ? 32.850 43.860 31.883 1.00 32.42 77 GLN A N 1
ATOM 653 C CA . GLN A 1 96 ? 33.968 43.112 31.381 1.00 30.80 77 GLN A CA 1
ATOM 654 C C . GLN A 1 96 ? 35.103 42.943 32.355 1.00 29.81 77 GLN A C 1
ATOM 655 O O . GLN A 1 96 ? 35.268 43.708 33.284 1.00 29.03 77 GLN A O 1
ATOM 661 N N . PHE A 1 97 ? 35.880 41.908 32.105 1.00 30.73 78 PHE A N 1
ATOM 662 C CA . PHE A 1 97 ? 37.126 41.682 32.816 1.00 27.67 78 PHE A CA 1
ATOM 663 C C . PHE A 1 97 ? 38.210 41.192 31.854 1.00 29.67 78 PHE A C 1
ATOM 664 O O . PHE A 1 97 ? 37.933 40.657 30.804 1.00 31.91 78 PHE A O 1
ATOM 672 N N . ALA A 1 98 ? 39.445 41.502 32.233 1.00 27.11 79 ALA A N 1
ATOM 673 C CA . ALA A 1 98 ? 40.630 41.186 31.500 1.00 25.81 79 ALA A CA 1
ATOM 674 C C . ALA A 1 98 ? 41.547 40.347 32.333 1.00 27.99 79 ALA A C 1
ATOM 675 O O . ALA A 1 98 ? 41.609 40.509 33.579 1.00 26.75 79 ALA A O 1
ATOM 677 N N . LEU A 1 99 ? 42.274 39.475 31.652 1.00 29.75 80 LEU A N 1
ATOM 678 C CA . LEU A 1 99 ? 43.297 38.632 32.241 1.00 30.51 80 LEU A CA 1
ATOM 679 C C . LEU A 1 99 ? 44.546 38.737 31.391 1.00 30.48 80 LEU A C 1
ATOM 680 O O . LEU A 1 99 ? 44.489 38.967 30.197 1.00 28.83 80 LEU A O 1
ATOM 685 N N . ARG A 1 100 ? 45.683 38.577 32.012 1.00 33.27 81 ARG A N 1
ATOM 686 C CA . ARG A 1 100 ? 46.943 38.594 31.286 1.00 34.51 81 ARG A CA 1
ATOM 687 C C . ARG A 1 100 ? 47.553 37.195 31.460 1.00 34.69 81 ARG A C 1
ATOM 688 O O . ARG A 1 100 ? 47.663 36.702 32.570 1.00 32.15 81 ARG A O 1
ATOM 696 N N . PHE A 1 101 ? 47.882 36.575 30.330 1.00 32.22 82 PHE A N 1
ATOM 697 C CA . PHE A 1 101 ? 48.393 35.218 30.239 1.00 31.50 82 PHE A CA 1
ATOM 698 C C . PHE A 1 101 ? 49.805 35.316 29.752 1.00 34.97 82 PHE A C 1
ATOM 699 O O . PHE A 1 101 ? 50.038 35.981 28.762 1.00 34.51 82 PHE A O 1
ATOM 707 N N . LYS A 1 102 ? 50.732 34.705 30.478 1.00 36.74 83 LYS A N 1
ATOM 708 C CA . LYS A 1 102 ? 52.159 34.613 30.086 1.00 41.25 83 LYS A CA 1
ATOM 709 C C . LYS A 1 102 ? 52.555 33.153 30.326 1.00 40.81 83 LYS A C 1
ATOM 710 O O . LYS A 1 102 ? 52.574 32.679 31.465 1.00 40.30 83 LYS A O 1
ATOM 716 N N . PHE A 1 103 ? 52.810 32.424 29.254 1.00 41.96 84 PHE A N 1
ATOM 717 C CA . PHE A 1 103 ? 53.157 30.999 29.340 1.00 44.07 84 PHE A CA 1
ATOM 718 C C . PHE A 1 103 ? 54.079 30.557 28.218 1.00 43.59 84 PHE A C 1
ATOM 719 O O . PHE A 1 103 ? 54.030 31.104 27.116 1.00 41.99 84 PHE A O 1
ATOM 727 N N . ASP A 1 104 ? 54.940 29.583 28.519 1.00 41.86 85 ASP A N 1
ATOM 728 C CA . ASP A 1 104 ? 55.785 28.971 27.509 1.00 40.30 85 ASP A CA 1
ATOM 729 C C . ASP A 1 104 ? 54.985 27.827 26.942 1.00 36.56 85 ASP A C 1
ATOM 730 O O . ASP A 1 104 ? 54.282 27.136 27.664 1.00 36.85 85 ASP A O 1
ATOM 735 N N . VAL A 1 105 ? 55.134 27.614 25.644 1.00 37.06 86 VAL A N 1
ATOM 736 C CA . VAL A 1 105 ? 54.413 26.583 24.947 1.00 35.79 86 VAL A CA 1
ATOM 737 C C . VAL A 1 105 ? 55.240 26.092 23.767 1.00 34.64 86 VAL A C 1
ATOM 738 O O . VAL A 1 105 ? 56.021 26.851 23.187 1.00 34.79 86 VAL A O 1
ATOM 742 N N . THR A 1 106 ? 55.095 24.827 23.419 1.00 33.08 87 THR A N 1
ATOM 743 C CA . THR A 1 106 ? 55.753 24.293 22.247 1.00 31.37 87 THR A CA 1
ATOM 744 C C . THR A 1 106 ? 54.692 23.821 21.277 1.00 32.93 87 THR A C 1
ATOM 745 O O . THR A 1 106 ? 54.037 22.780 21.512 1.00 31.25 87 THR A O 1
ATOM 749 N N . PRO A 1 107 ? 54.496 24.578 20.197 1.00 37.25 88 PRO A N 1
ATOM 750 C CA . PRO A 1 107 ? 53.570 24.174 19.156 1.00 33.60 88 PRO A CA 1
ATOM 751 C C . PRO A 1 107 ? 54.088 22.952 18.406 1.00 37.81 88 PRO A C 1
ATOM 752 O O . PRO A 1 107 ? 55.284 22.886 18.049 1.00 35.04 88 PRO A O 1
ATOM 756 N N . LYS A 1 108 ? 53.221 21.963 18.207 1.00 35.26 89 LYS A N 1
ATOM 757 C CA . LYS A 1 108 ? 53.583 20.797 17.392 1.00 40.54 89 LYS A CA 1
ATOM 758 C C . LYS A 1 108 ? 54.054 21.153 15.966 1.00 40.97 89 LYS A C 1
ATOM 759 O O . LYS A 1 108 ? 54.849 20.438 15.376 1.00 43.16 89 LYS A O 1
ATOM 765 N N . ALA A 1 109 ? 53.524 22.231 15.406 1.00 41.64 90 ALA A N 1
ATOM 766 C CA . ALA A 1 109 ? 53.891 22.645 14.056 1.00 44.02 90 ALA A CA 1
ATOM 767 C C . ALA A 1 109 ? 55.381 22.972 13.923 1.00 47.47 90 ALA A C 1
ATOM 768 O O . ALA A 1 109 ? 56.017 22.603 12.930 1.00 50.68 90 ALA A O 1
ATOM 770 N N . THR A 1 110 ? 55.945 23.640 14.924 1.00 45.40 91 THR A N 1
ATOM 771 C CA . THR A 1 110 ? 57.357 24.021 14.878 1.00 41.70 91 THR A CA 1
ATOM 772 C C . THR A 1 110 ? 58.266 23.210 15.776 1.00 40.10 91 THR A C 1
ATOM 773 O O . THR A 1 110 ? 59.485 23.133 15.542 1.00 40.93 91 THR A O 1
ATOM 777 N N . GLY A 1 111 ? 57.730 22.644 16.849 1.00 37.08 92 GLY A N 1
ATOM 778 C CA . GLY A 1 111 ? 58.596 21.954 17.815 1.00 33.78 92 GLY A CA 1
ATOM 779 C C . GLY A 1 111 ? 59.585 22.881 18.514 1.00 35.26 92 GLY A C 1
ATOM 780 O O . GLY A 1 111 ? 60.533 22.402 19.143 1.00 36.23 92 GLY A O 1
ATOM 781 N N . GLU A 1 112 ? 59.356 24.200 18.426 1.00 34.46 93 GLU A N 1
ATOM 782 C CA . GLU A 1 112 ? 60.205 25.223 19.030 1.00 34.10 93 GLU A CA 1
ATOM 783 C C . GLU A 1 112 ? 59.376 25.949 20.085 1.00 33.61 93 GLU A C 1
ATOM 784 O O . GLU A 1 112 ? 58.244 26.446 19.842 1.00 31.09 93 GLU A O 1
ATOM 786 N N . ARG A 1 113 ? 59.934 25.950 21.280 1.00 31.59 94 ARG A N 1
ATOM 787 C CA . ARG A 1 113 ? 59.309 26.522 22.443 1.00 33.99 94 ARG A CA 1
ATOM 788 C C . ARG A 1 113 ? 59.326 28.038 22.431 1.00 35.41 94 ARG A C 1
ATOM 789 O O . ARG A 1 113 ? 60.371 28.644 22.226 1.00 29.17 94 ARG A O 1
ATOM 797 N N . VAL A 1 114 ? 58.172 28.641 22.683 1.00 34.72 95 VAL A N 1
ATOM 798 C CA . VAL A 1 114 ? 58.042 30.093 22.672 1.00 37.13 95 VAL A CA 1
ATOM 799 C C . VAL A 1 114 ? 57.288 30.561 23.888 1.00 38.37 95 VAL A C 1
ATOM 800 O O . VAL A 1 114 ? 56.638 29.763 24.554 1.00 40.09 95 VAL A O 1
ATOM 804 N N . THR A 1 115 ? 57.404 31.847 24.187 1.00 38.79 96 THR A N 1
ATOM 805 C CA . THR A 1 115 ? 56.647 32.416 25.274 1.00 42.48 96 THR A CA 1
ATOM 806 C C . THR A 1 115 ? 55.511 33.187 24.653 1.00 42.42 96 THR A C 1
ATOM 807 O O . THR A 1 115 ? 55.753 34.001 23.788 1.00 44.45 96 THR A O 1
ATOM 827 N N . ASP A 1 117 ? 52.428 35.828 25.290 1.00 37.94 98 ASP A N 1
ATOM 828 C CA . ASP A 1 117 ? 52.096 36.883 26.235 1.00 37.12 98 ASP A CA 1
ATOM 829 C C . ASP A 1 117 ? 50.890 37.562 25.635 1.00 38.00 98 ASP A C 1
ATOM 830 O O . ASP A 1 117 ? 50.970 38.201 24.586 1.00 36.04 98 ASP A O 1
ATOM 835 N N . GLU A 1 118 ? 49.744 37.337 26.255 1.00 34.83 99 GLU A N 1
ATOM 836 C CA . GLU A 1 118 ? 48.509 37.889 25.740 1.00 36.96 99 GLU A CA 1
ATOM 837 C C . GLU A 1 118 ? 47.542 38.378 26.804 1.00 34.45 99 GLU A C 1
ATOM 838 O O . GLU A 1 118 ? 47.641 38.046 27.994 1.00 34.61 99 GLU A O 1
ATOM 844 N N . VAL A 1 119 ? 46.626 39.227 26.348 1.00 29.48 100 VAL A N 1
ATOM 845 C CA . VAL A 1 119 ? 45.597 39.744 27.179 1.00 28.08 100 VAL A CA 1
ATOM 846 C C . VAL A 1 119 ? 44.321 39.226 26.589 1.00 25.51 100 VAL A C 1
ATOM 847 O O . VAL A 1 119 ? 44.094 39.286 25.380 1.00 28.20 100 VAL A O 1
ATOM 851 N N . GLY A 1 120 ? 43.493 38.714 27.479 1.00 31.29 101 GLY A N 1
ATOM 852 C CA . GLY A 1 120 ? 42.126 38.271 27.119 1.00 28.06 101 GLY A CA 1
ATOM 853 C C . GLY A 1 120 ? 41.081 39.219 27.712 1.00 29.69 101 GLY A C 1
ATOM 854 O O . GLY A 1 120 ? 41.165 39.556 28.886 1.00 29.18 101 GLY A O 1
ATOM 855 N N . LEU A 1 121 ? 40.083 39.617 26.928 1.00 29.97 102 LEU A N 1
ATOM 856 C CA . LEU A 1 121 ? 39.006 40.482 27.424 1.00 29.81 102 LEU A CA 1
ATOM 857 C C . LEU A 1 121 ? 37.692 39.738 27.336 1.00 31.88 102 LEU A C 1
ATOM 858 O O . LEU A 1 121 ? 37.338 39.260 26.255 1.00 29.08 102 LEU A O 1
ATOM 863 N N . TYR A 1 122 ? 36.975 39.651 28.465 1.00 28.31 103 TYR A N 1
ATOM 864 C CA . TYR A 1 122 ? 35.793 38.830 28.557 1.00 32.65 103 TYR A CA 1
ATOM 865 C C . TYR A 1 122 ? 34.605 39.713 28.810 1.00 30.16 103 TYR A C 1
ATOM 866 O O . TYR A 1 122 ? 34.667 40.488 29.701 1.00 28.50 103 TYR A O 1
ATOM 875 N N . THR A 1 123 ? 33.583 39.609 27.983 1.00 29.79 104 THR A N 1
ATOM 876 C CA . THR A 1 123 ? 32.326 40.360 28.161 1.00 29.47 104 THR A CA 1
ATOM 877 C C . THR A 1 123 ? 31.235 39.454 28.757 1.00 30.71 104 THR A C 1
ATOM 878 O O . THR A 1 123 ? 30.997 38.345 28.262 1.00 28.00 104 THR A O 1
ATOM 882 N N . VAL A 1 124 ? 30.550 39.960 29.783 1.00 26.76 105 VAL A N 1
ATOM 883 C CA . VAL A 1 124 ? 29.524 39.189 30.508 1.00 29.80 105 VAL A CA 1
ATOM 884 C C . VAL A 1 124 ? 28.166 39.811 30.320 1.00 29.43 105 VAL A C 1
ATOM 885 O O . VAL A 1 124 ? 28.013 41.019 30.470 1.00 32.24 105 VAL A O 1
ATOM 889 N N . LYS A 1 125 ? 27.188 38.985 29.991 1.00 28.76 106 LYS A N 1
ATOM 890 C CA . LYS A 1 125 ? 25.836 39.444 29.794 1.00 34.67 106 LYS A CA 1
ATOM 891 C C . LYS A 1 125 ? 24.961 38.376 30.445 1.00 33.34 106 LYS A C 1
ATOM 892 O O . LYS A 1 125 ? 25.090 37.207 30.148 1.00 32.48 106 LYS A O 1
ATOM 896 N N . ASN A 1 126 ? 24.149 38.766 31.415 1.00 36.18 107 ASN A N 1
ATOM 897 C CA . ASN A 1 126 ? 23.230 37.829 32.095 1.00 33.15 107 ASN A CA 1
ATOM 898 C C . ASN A 1 126 ? 23.943 36.640 32.690 1.00 32.64 107 ASN A C 1
ATOM 899 O O . ASN A 1 126 ? 23.497 35.535 32.573 1.00 28.72 107 ASN A O 1
ATOM 904 N N . GLY A 1 127 ? 25.108 36.888 33.276 1.00 32.34 108 GLY A N 1
ATOM 905 C CA . GLY A 1 127 ? 25.844 35.860 33.980 1.00 33.92 108 GLY A CA 1
ATOM 906 C C . GLY A 1 127 ? 26.700 34.933 33.161 1.00 32.64 108 GLY A C 1
ATOM 907 O O . GLY A 1 127 ? 27.291 34.030 33.709 1.00 32.33 108 GLY A O 1
ATOM 908 N N . LYS A 1 128 ? 26.800 35.179 31.857 1.00 33.60 109 LYS A N 1
ATOM 909 C CA . LYS A 1 128 ? 27.540 34.299 30.958 1.00 31.71 109 LYS A CA 1
ATOM 910 C C . LYS A 1 128 ? 28.499 35.094 30.093 1.00 29.96 109 LYS A C 1
ATOM 911 O O . LYS A 1 128 ? 28.252 36.256 29.775 1.00 30.02 109 LYS A O 1
ATOM 917 N N . ILE A 1 129 ? 29.568 34.463 29.668 1.00 28.46 110 ILE A N 1
ATOM 918 C CA . ILE A 1 129 ? 30.574 35.148 28.866 1.00 29.26 110 ILE A CA 1
ATOM 919 C C . ILE A 1 129 ? 30.066 35.080 27.444 1.00 28.71 110 ILE A C 1
ATOM 920 O O . ILE A 1 129 ? 29.913 33.997 26.899 1.00 28.91 110 ILE A O 1
ATOM 925 N N . THR A 1 130 ? 29.752 36.247 26.876 1.00 30.96 111 THR A N 1
ATOM 926 C CA . THR A 1 130 ? 29.246 36.362 25.499 1.00 28.21 111 THR A CA 1
ATOM 927 C C . THR A 1 130 ? 30.351 36.611 24.453 1.00 31.25 111 THR A C 1
ATOM 928 O O . THR A 1 130 ? 30.166 36.353 23.265 1.00 29.29 111 THR A O 1
ATOM 932 N N . GLU A 1 131 ? 31.504 37.101 24.888 1.00 28.61 112 GLU A N 1
ATOM 933 C CA . GLU A 1 131 ? 32.567 37.359 23.998 1.00 30.50 112 GLU A CA 1
ATOM 934 C C . GLU A 1 131 ? 33.886 37.223 24.742 1.00 30.24 112 GLU A C 1
ATOM 935 O O . GLU A 1 131 ? 33.947 37.516 25.910 1.00 28.79 112 GLU A O 1
ATOM 941 N N . GLU A 1 132 ? 34.881 36.627 24.085 1.00 29.03 113 GLU A N 1
ATOM 942 C CA . GLU A 1 132 ? 36.259 36.623 24.571 1.00 26.07 113 GLU A CA 1
ATOM 943 C C . GLU A 1 132 ? 37.091 37.161 23.410 1.00 28.48 113 GLU A C 1
ATOM 944 O O . GLU A 1 132 ? 36.880 36.776 22.280 1.00 28.94 113 GLU A O 1
ATOM 950 N N . ARG A 1 133 ? 38.038 38.056 23.705 1.00 30.26 114 ARG A N 1
ATOM 951 C CA . ARG A 1 133 ? 38.818 38.719 22.679 1.00 28.38 114 ARG A CA 1
ATOM 952 C C . ARG A 1 133 ? 40.270 38.758 23.149 1.00 29.37 114 ARG A C 1
ATOM 953 O O . ARG A 1 133 ? 40.531 39.178 24.267 1.00 28.41 114 ARG A O 1
ATOM 961 N N . PHE A 1 134 ? 41.193 38.282 22.300 1.00 27.22 115 PHE A N 1
ATOM 962 C CA . PHE A 1 134 ? 42.614 38.182 22.658 1.00 27.81 115 PHE A CA 1
ATOM 963 C C . PHE A 1 134 ? 43.465 39.210 21.953 1.00 26.06 115 PHE A C 1
ATOM 964 O O . PHE A 1 134 ? 43.259 39.483 20.793 1.00 28.63 115 PHE A O 1
ATOM 972 N N . TYR A 1 135 ? 44.455 39.738 22.695 1.00 26.60 116 TYR A N 1
ATOM 973 C CA . TYR A 1 135 ? 45.277 40.814 22.252 1.00 25.63 116 TYR A CA 1
ATOM 974 C C . TYR A 1 135 ? 46.699 40.301 22.375 1.00 32.30 116 TYR A C 1
ATOM 975 O O . TYR A 1 135 ? 47.060 39.815 23.442 1.00 25.82 116 TYR A O 1
ATOM 984 N N . TYR A 1 136 ? 47.480 40.409 21.299 1.00 34.70 117 TYR A N 1
ATOM 985 C CA . TYR A 1 136 ? 48.830 39.836 21.222 1.00 38.86 117 TYR A CA 1
ATOM 986 C C . TYR A 1 136 ? 49.821 40.871 20.773 1.00 38.28 117 TYR A C 1
ATOM 987 O O . TYR A 1 136 ? 51.021 40.781 21.049 1.00 36.88 117 TYR A O 1
ATOM 991 N N . GLY B 1 19 ? 46.924 -3.441 1.088 1.00 57.81 0 GLY B N 1
ATOM 992 C CA . GLY B 1 19 ? 46.011 -4.244 0.208 1.00 57.49 0 GLY B CA 1
ATOM 993 C C . GLY B 1 19 ? 45.426 -3.412 -0.930 1.00 56.58 0 GLY B C 1
ATOM 994 O O . GLY B 1 19 ? 45.480 -3.826 -2.099 1.00 57.46 0 GLY B O 1
ATOM 1003 N N . THR B 1 21 ? 45.198 -0.183 -3.490 1.00 43.51 2 THR B N 1
ATOM 1004 C CA . THR B 1 21 ? 46.137 0.642 -4.219 1.00 40.96 2 THR B CA 1
ATOM 1005 C C . THR B 1 21 ? 45.743 2.104 -4.053 1.00 39.13 2 THR B C 1
ATOM 1006 O O . THR B 1 21 ? 44.590 2.409 -3.738 1.00 39.01 2 THR B O 1
ATOM 1010 N N . ILE B 1 22 ? 46.684 3.011 -4.308 1.00 37.19 3 ILE B N 1
ATOM 1011 C CA . ILE B 1 22 ? 46.413 4.451 -4.201 1.00 34.57 3 ILE B CA 1
ATOM 1012 C C . ILE B 1 22 ? 45.176 4.806 -5.011 1.00 31.99 3 ILE B C 1
ATOM 1013 O O . ILE B 1 22 ? 44.361 5.588 -4.595 1.00 29.67 3 ILE B O 1
ATOM 1018 N N . ALA B 1 23 ? 45.041 4.205 -6.178 1.00 34.13 4 ALA B N 1
ATOM 1019 C CA . ALA B 1 23 ? 43.916 4.470 -7.047 1.00 35.08 4 ALA B CA 1
ATOM 1020 C C . ALA B 1 23 ? 42.591 4.079 -6.396 1.00 35.25 4 ALA B C 1
ATOM 1021 O O . ALA B 1 23 ? 41.580 4.781 -6.534 1.00 34.35 4 ALA B O 1
ATOM 1023 N N . GLU B 1 24 ? 42.591 2.954 -5.700 1.00 34.74 5 GLU B N 1
ATOM 1024 C CA . GLU B 1 24 ? 41.381 2.497 -5.042 1.00 36.47 5 GLU B CA 1
ATOM 1025 C C . GLU B 1 24 ? 41.078 3.380 -3.823 1.00 34.34 5 GLU B C 1
ATOM 1026 O O . GLU B 1 24 ? 39.941 3.799 -3.609 1.00 34.20 5 GLU B O 1
ATOM 1032 N N . ILE B 1 25 ? 42.110 3.670 -3.039 1.00 32.06 6 ILE B N 1
ATOM 1033 C CA . ILE B 1 25 ? 41.957 4.514 -1.868 1.00 30.91 6 ILE B CA 1
ATOM 1034 C C . ILE B 1 25 ? 41.412 5.876 -2.297 1.00 31.07 6 ILE B C 1
ATOM 1035 O O . ILE B 1 25 ? 40.454 6.384 -1.672 1.00 28.88 6 ILE B O 1
ATOM 1040 N N . ALA B 1 26 ? 42.026 6.441 -3.361 1.00 27.73 7 ALA B N 1
ATOM 1041 C CA . ALA B 1 26 ? 41.635 7.728 -3.927 1.00 25.57 7 ALA B CA 1
ATOM 1042 C C . ALA B 1 26 ? 40.180 7.695 -4.354 1.00 28.01 7 ALA B C 1
ATOM 1043 O O . ALA B 1 26 ? 39.428 8.613 -4.044 1.00 28.21 7 ALA B O 1
ATOM 1045 N N . LYS B 1 27 ? 39.797 6.646 -5.074 1.00 27.60 8 LYS B N 1
ATOM 1046 C CA . LYS B 1 27 ? 38.404 6.500 -5.541 1.00 29.54 8 LYS B CA 1
ATOM 1047 C C . LYS B 1 27 ? 37.408 6.409 -4.404 1.00 29.63 8 LYS B C 1
ATOM 1048 O O . LYS B 1 27 ? 36.382 7.072 -4.433 1.00 30.26 8 LYS B O 1
ATOM 1051 N N . ASP B 1 28 ? 37.701 5.575 -3.413 1.00 31.48 9 ASP B N 1
ATOM 1052 C CA . ASP B 1 28 ? 36.788 5.381 -2.278 1.00 29.33 9 ASP B CA 1
ATOM 1053 C C . ASP B 1 28 ? 36.628 6.657 -1.464 1.00 27.75 9 ASP B C 1
ATOM 1054 O O . ASP B 1 28 ? 35.518 7.069 -1.151 1.00 30.11 9 ASP B O 1
ATOM 1059 N N . PHE B 1 29 ? 37.749 7.284 -1.142 1.00 26.11 10 PHE B N 1
ATOM 1060 C CA . PHE B 1 29 ? 37.784 8.533 -0.400 1.00 26.51 10 PHE B CA 1
ATOM 1061 C C . PHE B 1 29 ? 37.003 9.610 -1.141 1.00 24.44 10 PHE B C 1
ATOM 1062 O O . PHE B 1 29 ? 36.159 10.274 -0.574 1.00 25.91 10 PHE B O 1
ATOM 1070 N N . THR B 1 30 ? 37.241 9.748 -2.433 1.00 26.67 11 THR B N 1
ATOM 1071 C CA . THR B 1 30 ? 36.487 10.740 -3.228 1.00 28.27 11 THR B CA 1
ATOM 1072 C C . THR B 1 30 ? 34.988 10.423 -3.268 1.00 26.15 11 THR B C 1
ATOM 1073 O O . THR B 1 30 ? 34.142 11.310 -3.119 1.00 25.58 11 THR B O 1
ATOM 1077 N N . GLU B 1 31 ? 34.655 9.149 -3.460 1.00 28.11 12 GLU B N 1
ATOM 1078 C CA . GLU B 1 31 ? 33.262 8.740 -3.468 1.00 27.84 12 GLU B CA 1
ATOM 1079 C C . GLU B 1 31 ? 32.629 9.200 -2.157 1.00 27.76 12 GLU B C 1
ATOM 1080 O O . GLU B 1 31 ? 31.629 9.931 -2.145 1.00 29.91 12 GLU B O 1
ATOM 1082 N N . LEU B 1 32 ? 33.228 8.804 -1.047 1.00 28.35 13 LEU B N 1
ATOM 1083 C CA . LEU B 1 32 ? 32.714 9.216 0.272 1.00 27.37 13 LEU B CA 1
ATOM 1084 C C . LEU B 1 32 ? 32.491 10.720 0.433 1.00 30.13 13 LEU B C 1
ATOM 1085 O O . LEU B 1 32 ? 31.503 11.135 1.040 1.00 31.12 13 LEU B O 1
ATOM 1090 N N . LEU B 1 33 ? 33.419 11.538 -0.065 1.00 30.86 14 LEU B N 1
ATOM 1091 C CA . LEU B 1 33 ? 33.266 12.986 -0.003 1.00 30.27 14 LEU B CA 1
ATOM 1092 C C . LEU B 1 33 ? 32.135 13.462 -0.912 1.00 32.69 14 LEU B C 1
ATOM 1093 O O . LEU B 1 33 ? 31.404 14.384 -0.537 1.00 32.52 14 LEU B O 1
ATOM 1098 N N . LYS B 1 34 ? 31.992 12.859 -2.093 1.00 33.90 15 LYS B N 1
ATOM 1099 C CA . LYS B 1 34 ? 30.886 13.210 -2.985 1.00 35.11 15 LYS B CA 1
ATOM 1100 C C . LYS B 1 34 ? 29.531 12.904 -2.332 1.00 37.03 15 LYS B C 1
ATOM 1101 O O . LYS B 1 34 ? 28.561 13.638 -2.525 1.00 37.21 15 LYS B O 1
ATOM 1107 N N . GLN B 1 35 ? 29.479 11.818 -1.557 1.00 37.60 16 GLN B N 1
ATOM 1108 C CA . GLN B 1 35 ? 28.309 11.462 -0.764 1.00 37.49 16 GLN B CA 1
ATOM 1109 C C . GLN B 1 35 ? 28.133 12.363 0.475 1.00 36.90 16 GLN B C 1
ATOM 1110 O O . GLN B 1 35 ? 27.246 12.133 1.287 1.00 35.44 16 GLN B O 1
ATOM 1116 N N . GLY B 1 36 ? 28.994 13.361 0.666 1.00 38.41 17 GLY B N 1
ATOM 1117 C CA . GLY B 1 36 ? 28.901 14.207 1.843 1.00 37.24 17 GLY B CA 1
ATOM 1118 C C . GLY B 1 36 ? 29.305 13.502 3.131 1.00 37.92 17 GLY B C 1
ATOM 1119 O O . GLY B 1 36 ? 28.983 13.988 4.227 1.00 40.69 17 GLY B O 1
ATOM 1120 N N . ASP B 1 37 ? 30.017 12.376 3.023 1.00 36.16 18 ASP B N 1
ATOM 1121 C CA . ASP B 1 37 ? 30.449 11.643 4.207 1.00 35.65 18 ASP B CA 1
ATOM 1122 C C . ASP B 1 37 ? 31.905 11.969 4.539 1.00 32.97 18 ASP B C 1
ATOM 1123 O O . ASP B 1 37 ? 32.771 11.085 4.595 1.00 32.71 18 ASP B O 1
ATOM 1128 N N . ASN B 1 38 ? 32.144 13.248 4.778 1.00 33.43 19 ASN B N 1
ATOM 1129 C CA . ASN B 1 38 ? 33.472 13.757 5.120 1.00 35.56 19 ASN B CA 1
ATOM 1130 C C . ASN B 1 38 ? 34.078 13.083 6.352 1.00 33.38 19 ASN B C 1
ATOM 1131 O O . ASN B 1 38 ? 35.244 12.712 6.335 1.00 32.84 19 ASN B O 1
ATOM 1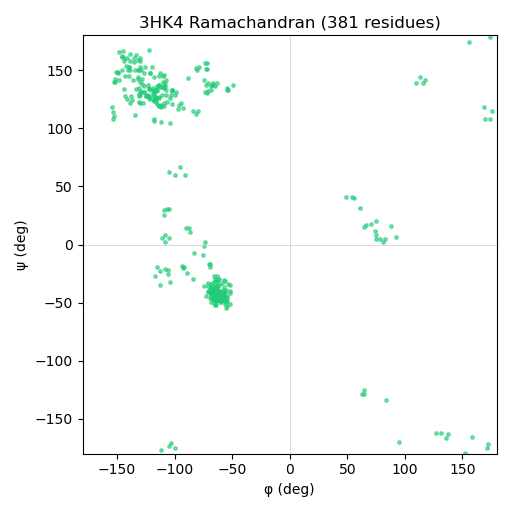136 N N . ALA B 1 39 ? 33.285 12.924 7.412 1.00 32.09 20 ALA B N 1
ATOM 1137 C CA . ALA B 1 39 ? 33.803 12.332 8.658 1.00 31.55 20 ALA B CA 1
ATOM 1138 C C . ALA B 1 39 ? 34.151 10.858 8.514 1.00 29.66 20 ALA B C 1
ATOM 1139 O O . ALA B 1 39 ? 35.111 10.363 9.115 1.00 29.67 20 ALA B O 1
ATOM 1141 N N . GLY B 1 40 ? 33.348 10.139 7.736 1.00 28.98 21 GLY B N 1
ATOM 1142 C CA . GLY B 1 40 ? 33.605 8.749 7.486 1.00 26.28 21 GLY B CA 1
ATOM 1143 C C . GLY B 1 40 ? 34.852 8.619 6.638 1.00 25.04 21 GLY B C 1
ATOM 1144 O O . GLY B 1 40 ? 35.661 7.737 6.857 1.00 26.21 21 GLY B O 1
ATOM 1145 N N . ALA B 1 41 ? 35.004 9.485 5.648 1.00 24.50 22 ALA B N 1
ATOM 1146 C CA . ALA B 1 41 ? 36.178 9.438 4.806 1.00 23.95 22 ALA B CA 1
ATOM 1147 C C . ALA B 1 41 ? 37.450 9.625 5.652 1.00 26.23 22 ALA B C 1
ATOM 1148 O O . ALA B 1 41 ? 38.421 8.885 5.494 1.00 28.53 22 ALA B O 1
ATOM 1150 N N . ALA B 1 42 ? 37.409 10.580 6.586 1.00 28.22 23 ALA B N 1
ATOM 1151 C CA . ALA B 1 42 ? 38.558 10.904 7.479 1.00 26.38 23 ALA B CA 1
ATOM 1152 C C . ALA B 1 42 ? 38.869 9.792 8.471 1.00 25.35 23 ALA B C 1
ATOM 1153 O O . ALA B 1 42 ? 40.028 9.375 8.652 1.00 27.09 23 ALA B O 1
ATOM 1155 N N . GLU B 1 43 ? 37.840 9.313 9.149 1.00 28.11 24 GLU B N 1
ATOM 1156 C CA . GLU B 1 43 ? 38.030 8.233 10.090 1.00 27.49 24 GLU B CA 1
ATOM 1157 C C . GLU B 1 43 ? 38.637 7.011 9.408 1.00 29.04 24 GLU B C 1
ATOM 1158 O O . GLU B 1 43 ? 39.566 6.396 9.912 1.00 27.18 24 GLU B O 1
ATOM 1164 N N . LYS B 1 44 ? 38.123 6.693 8.231 1.00 30.90 25 LYS B N 1
ATOM 1165 C CA . LYS B 1 44 ? 38.558 5.525 7.487 1.00 28.79 25 LYS B CA 1
ATOM 1166 C C . LYS B 1 44 ? 39.972 5.590 6.973 1.00 27.75 25 LYS B C 1
ATOM 1167 O O . LYS B 1 44 ? 40.687 4.587 7.007 1.00 28.09 25 LYS B O 1
ATOM 1173 N N . TYR B 1 45 ? 40.373 6.759 6.470 1.00 28.20 26 TYR B N 1
ATOM 1174 C CA . TYR B 1 45 ? 41.670 6.897 5.803 1.00 27.73 26 TYR B CA 1
ATOM 1175 C C . TYR B 1 45 ? 42.771 7.752 6.430 1.00 28.35 26 TYR B C 1
ATOM 1176 O O . TYR B 1 45 ? 43.931 7.521 6.129 1.00 22.80 26 TYR B O 1
ATOM 1185 N N . ASN B 1 46 ? 42.449 8.704 7.301 1.00 26.68 27 ASN B N 1
ATOM 1186 C CA . ASN B 1 46 ? 43.513 9.523 7.881 1.00 25.71 27 ASN B CA 1
ATOM 1187 C C . ASN B 1 46 ? 44.504 8.725 8.738 1.00 24.99 27 ASN B C 1
ATOM 1188 O O . ASN B 1 46 ? 44.113 7.846 9.477 1.00 24.85 27 ASN B O 1
ATOM 1193 N N . ALA B 1 47 ? 45.796 9.035 8.620 1.00 25.69 28 ALA B N 1
ATOM 1194 C CA . ALA B 1 47 ? 46.799 8.404 9.478 1.00 25.46 28 ALA B CA 1
ATOM 1195 C C . ALA B 1 47 ? 46.632 8.995 10.878 1.00 26.29 28 ALA B C 1
ATOM 1196 O O . ALA B 1 47 ? 46.149 10.135 11.042 1.00 24.82 28 ALA B O 1
ATOM 1198 N N . ASP B 1 48 ? 46.975 8.219 11.897 1.00 27.10 29 ASP B N 1
ATOM 1199 C CA . ASP B 1 48 ? 46.909 8.730 13.275 1.00 28.71 29 ASP B CA 1
ATOM 1200 C C . ASP B 1 48 ? 47.650 10.070 13.459 1.00 27.36 29 ASP B C 1
ATOM 1201 O O . ASP B 1 48 ? 47.246 10.910 14.244 1.00 22.18 29 ASP B O 1
ATOM 1206 N N . ASP B 1 49 ? 48.751 10.225 12.730 1.00 28.64 30 ASP B N 1
ATOM 1207 C CA . ASP B 1 49 ? 49.572 11.437 12.779 1.00 30.22 30 ASP B CA 1
ATOM 1208 C C . ASP B 1 49 ? 49.397 12.338 11.552 1.00 28.00 30 ASP B C 1
ATOM 1209 O O . ASP B 1 49 ? 50.321 13.052 11.179 1.00 30.45 30 ASP B O 1
ATOM 1214 N N . ILE B 1 50 ? 48.217 12.338 10.949 1.00 25.74 31 ILE B N 1
ATOM 1215 C CA . ILE B 1 50 ? 48.001 13.179 9.788 1.00 24.73 31 ILE B CA 1
ATOM 1216 C C . ILE B 1 50 ? 48.356 14.663 10.056 1.00 21.18 31 ILE B C 1
ATOM 1217 O O . ILE B 1 50 ? 48.040 15.230 11.102 1.00 22.47 31 ILE B O 1
ATOM 1222 N N . ALA B 1 51 ? 49.106 15.225 9.119 1.00 23.14 32 ALA B N 1
ATOM 1223 C CA . ALA B 1 51 ? 49.471 16.648 9.078 1.00 23.35 32 ALA B CA 1
ATOM 1224 C C . ALA B 1 51 ? 48.536 17.342 8.089 1.00 23.04 32 ALA B C 1
ATOM 1225 O O . ALA B 1 51 ? 48.416 16.917 6.975 1.00 24.03 32 ALA B O 1
ATOM 1227 N N . SER B 1 52 ? 47.901 18.441 8.486 1.00 23.19 33 SER B N 1
ATOM 1228 C CA . SER B 1 52 ? 47.012 19.142 7.649 1.00 19.66 33 SER B CA 1
ATOM 1229 C C . SER B 1 52 ? 47.446 20.628 7.538 1.00 22.14 33 SER B C 1
ATOM 1230 O O . SER B 1 52 ? 47.596 21.359 8.550 1.00 19.90 33 SER B O 1
ATOM 1233 N N . TYR B 1 53 ? 47.573 21.073 6.309 1.00 20.59 34 TYR B N 1
ATOM 1234 C CA . TYR B 1 53 ? 48.080 22.408 6.006 1.00 26.08 34 TYR B CA 1
ATOM 1235 C C . TYR B 1 53 ? 47.119 23.245 5.189 1.00 28.13 34 TYR B C 1
ATOM 1236 O O . TYR B 1 53 ? 46.948 23.009 4.009 1.00 29.94 34 TYR B O 1
ATOM 1245 N N A GLU B 1 54 ? 46.435 24.148 5.885 0.50 28.17 35 GLU B N 1
ATOM 1246 N N B GLU B 1 54 ? 46.513 24.263 5.783 0.50 31.52 35 GLU B N 1
ATOM 1247 C CA A GLU B 1 54 ? 45.483 25.091 5.293 0.50 30.07 35 GLU B CA 1
ATOM 1248 C CA B GLU B 1 54 ? 45.726 25.229 4.994 0.50 34.75 35 GLU B CA 1
ATOM 1249 C C A GLU B 1 54 ? 46.196 26.098 4.416 0.50 30.12 35 GLU B C 1
ATOM 1250 C C B GLU B 1 54 ? 46.703 26.219 4.358 0.50 35.40 35 GLU B C 1
ATOM 1251 O O A GLU B 1 54 ? 47.353 26.451 4.678 0.50 29.11 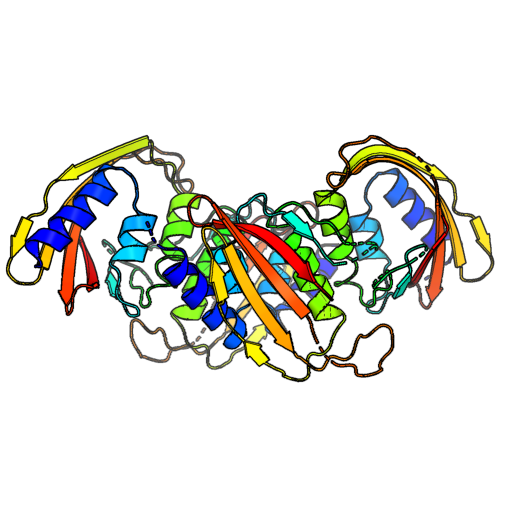35 GLU B O 1
ATOM 1252 O O B GLU B 1 54 ? 47.861 26.298 4.771 0.50 32.11 35 GLU B O 1
ATOM 1263 N N A ALA B 1 55 ? 45.500 26.568 3.377 0.50 32.16 36 ALA B N 1
ATOM 1264 N N B ALA B 1 55 ? 46.261 26.937 3.323 0.50 37.09 36 ALA B N 1
ATOM 1265 C CA A ALA B 1 55 ? 46.092 27.499 2.422 0.50 33.11 36 ALA B CA 1
ATOM 1266 C CA B ALA B 1 55 ? 47.138 27.891 2.636 0.50 38.89 36 ALA B CA 1
ATOM 1267 C C A ALA B 1 55 ? 46.245 28.898 3.007 0.50 34.21 36 ALA B C 1
ATOM 1268 C C B ALA B 1 55 ? 47.131 29.224 3.380 0.50 39.26 36 ALA B C 1
ATOM 1269 O O A ALA B 1 55 ? 47.155 29.649 2.631 0.50 32.89 36 ALA B O 1
ATOM 1270 O O B ALA B 1 55 ? 48.177 29.820 3.653 0.50 39.33 36 ALA B O 1
ATOM 1289 N N A GLU B 1 57 ? 47.219 31.835 5.410 0.50 35.46 38 GLU B N 1
ATOM 1290 N N B GLU B 1 57 ? 47.464 31.408 6.081 0.50 36.39 38 GLU B N 1
ATOM 1291 C CA A GLU B 1 57 ? 48.295 32.191 6.320 0.50 33.44 38 GLU B CA 1
ATOM 1292 C CA B GLU B 1 57 ? 48.089 31.342 7.392 0.50 34.93 38 GLU B CA 1
ATOM 1293 C C A GLU B 1 57 ? 47.731 32.447 7.729 0.50 32.83 38 GLU B C 1
ATOM 1294 C C B GLU B 1 57 ? 47.077 31.822 8.449 0.50 32.71 38 GLU B C 1
ATOM 1295 O O A GLU B 1 57 ? 46.627 32.993 7.881 0.50 31.22 38 GLU B O 1
ATOM 1296 O O B GLU B 1 57 ? 46.268 32.714 8.185 0.50 31.50 38 GLU B O 1
ATOM 1299 N N A GLY B 1 58 ? 48.490 32.055 8.752 0.50 29.64 39 GLY B N 1
ATOM 1300 N N B GLY B 1 58 ? 47.110 31.229 9.636 0.50 30.32 39 GLY B N 1
ATOM 1301 C CA A GLY B 1 58 ? 48.051 32.205 10.125 0.50 28.20 39 GLY B CA 1
ATOM 1302 C CA B GLY B 1 58 ? 46.177 31.617 10.695 0.50 29.74 39 GLY B CA 1
ATOM 1303 C C A GLY B 1 58 ? 48.569 31.125 11.056 0.50 26.92 39 GLY B C 1
ATOM 1304 C C B GLY B 1 58 ? 46.162 30.712 11.908 0.50 27.78 39 GLY B C 1
ATOM 1305 O O A GLY B 1 58 ? 49.211 30.177 10.615 0.50 25.56 39 GLY B O 1
ATOM 1306 O O B GLY B 1 58 ? 46.954 29.784 11.983 0.50 26.57 39 GLY B O 1
ATOM 1307 N N A PRO B 1 59 ? 48.296 31.282 12.366 0.50 25.70 40 PRO B N 1
ATOM 1308 N N B PRO B 1 59 ? 45.240 30.981 12.850 0.50 27.79 40 PRO B N 1
ATOM 1309 C CA A PRO B 1 59 ? 48.713 30.425 13.502 0.50 26.99 40 PRO B CA 1
ATOM 1310 C CA B PRO B 1 59 ? 45.077 30.332 14.129 0.50 32.56 40 PRO B CA 1
ATOM 1311 C C A PRO B 1 59 ? 48.159 28.994 13.580 0.50 26.74 40 PRO B C 1
ATOM 1312 C C B PRO B 1 59 ? 45.210 28.828 14.069 0.50 34.09 40 PRO B C 1
ATOM 1313 O O A PRO B 1 59 ? 48.854 28.080 13.989 0.50 31.41 40 PRO B O 1
ATOM 1314 O O B PRO B 1 59 ? 45.974 28.246 14.855 0.50 36.67 40 PRO B O 1
ATOM 1337 N N A ALA B 1 61 ? 46.822 27.261 11.080 0.50 23.10 42 ALA B N 1
ATOM 1338 N N B ALA B 1 61 ? 46.188 27.005 11.088 0.50 28.73 42 ALA B N 1
ATOM 1339 C CA A ALA B 1 61 ? 46.737 26.744 9.726 0.50 23.44 42 ALA B CA 1
ATOM 1340 C CA B ALA B 1 61 ? 46.717 26.770 9.715 0.50 28.11 42 ALA B CA 1
ATOM 1341 C C A ALA B 1 61 ? 47.228 25.312 9.693 0.50 25.79 42 ALA B C 1
ATOM 1342 C C B ALA B 1 61 ? 47.458 25.443 9.522 0.50 27.76 42 ALA B C 1
ATOM 1343 O O A ALA B 1 61 ? 46.681 24.480 8.977 0.50 27.15 42 ALA B O 1
ATOM 1344 O O B ALA B 1 61 ? 47.425 24.875 8.431 0.50 23.14 42 ALA B O 1
ATOM 1347 N N . VAL B 1 62 ? 48.220 25.019 10.526 1.00 27.45 43 VAL B N 1
ATOM 1348 C CA . VAL B 1 62 ? 48.889 23.741 10.503 1.00 29.82 43 VAL B CA 1
ATOM 1349 C C . VAL B 1 62 ? 48.351 22.872 11.652 1.00 30.56 43 VAL B C 1
ATOM 1350 O O . VAL B 1 62 ? 48.241 23.303 12.799 1.00 29.42 43 VAL B O 1
ATOM 1354 N N . SER B 1 63 ? 47.987 21.649 11.328 1.00 28.31 44 SER B N 1
ATOM 1355 C CA . SER B 1 63 ? 47.470 20.771 12.301 1.00 28.69 44 SER B CA 1
ATOM 1356 C C . SER B 1 63 ? 48.132 19.407 12.233 1.00 28.11 44 SER B C 1
ATOM 1357 O O . SER B 1 63 ? 48.400 18.879 11.153 1.00 25.16 44 SER B O 1
ATOM 1360 N N . HIS B 1 64 ? 48.354 18.828 13.400 1.00 25.58 45 HIS B N 1
ATOM 1361 C CA . HIS B 1 64 ? 48.932 17.490 13.498 1.00 24.86 45 HIS B CA 1
ATOM 1362 C C . HIS B 1 64 ? 48.082 16.563 14.359 1.00 24.03 45 HIS B C 1
ATOM 1363 O O . HIS B 1 64 ? 47.713 16.931 15.474 1.00 23.22 45 HIS B O 1
ATOM 1370 N N . GLY B 1 65 ? 47.795 15.358 13.873 1.00 22.98 46 GLY B N 1
ATOM 1371 C CA . GLY B 1 65 ? 47.014 14.369 14.633 1.00 23.55 46 GLY B CA 1
ATOM 1372 C C . GLY B 1 65 ? 45.633 14.132 14.079 1.00 22.69 46 GLY B C 1
ATOM 1373 O O . GLY B 1 65 ? 44.946 15.067 13.670 1.00 25.24 46 GLY B O 1
ATOM 1374 N N . LYS B 1 66 ? 45.218 12.872 14.054 1.00 24.73 47 LYS B N 1
ATOM 1375 C CA . LYS B 1 66 ? 43.935 12.518 13.470 1.00 25.91 47 LYS B CA 1
ATOM 1376 C C . LYS B 1 66 ? 42.777 13.119 14.267 1.00 22.90 47 LYS B C 1
ATOM 1377 O O . LYS B 1 66 ? 41.850 13.740 13.691 1.00 22.14 47 LYS B O 1
ATOM 1383 N N . GLU B 1 67 ? 42.824 12.956 15.579 1.00 22.30 48 GLU B N 1
ATOM 1384 C CA . GLU B 1 67 ? 41.775 13.477 16.457 1.00 22.67 48 GLU B CA 1
ATOM 1385 C C . GLU B 1 67 ? 41.755 15.010 16.474 1.00 24.41 48 GLU B C 1
ATOM 1386 O O . GLU B 1 67 ? 40.686 15.601 16.423 1.00 26.47 48 GLU B O 1
ATOM 1392 N N . ALA B 1 68 ? 42.909 15.666 16.451 1.00 24.42 49 ALA B N 1
ATOM 1393 C CA . ALA B 1 68 ? 42.964 17.134 16.276 1.00 23.91 49 ALA B CA 1
ATOM 1394 C C . ALA B 1 68 ? 42.226 17.583 15.017 1.00 25.37 49 ALA B C 1
ATOM 1395 O O . ALA B 1 68 ? 41.462 18.552 15.048 1.00 23.68 49 ALA B O 1
ATOM 1397 N N . LEU B 1 69 ? 42.464 16.884 13.907 1.00 23.34 50 LEU B N 1
ATOM 1398 C CA . LEU B 1 69 ? 41.839 17.235 12.647 1.00 23.55 50 LEU B CA 1
ATOM 1399 C C . LEU B 1 69 ? 40.330 17.050 12.718 1.00 21.26 50 LEU B C 1
ATOM 1400 O O . LEU B 1 69 ? 39.575 17.876 12.177 1.00 22.82 50 LEU B O 1
ATOM 1405 N N A ARG B 1 70 ? 39.900 15.988 13.400 0.30 22.53 51 ARG B N 1
ATOM 1406 N N B ARG B 1 70 ? 39.883 15.965 13.354 0.70 21.36 51 ARG B N 1
ATOM 1407 C CA A ARG B 1 70 ? 38.485 15.714 13.602 0.30 22.79 51 ARG B CA 1
ATOM 1408 C CA B ARG B 1 70 ? 38.459 15.743 13.576 0.70 20.06 51 ARG B CA 1
ATOM 1409 C C A ARG B 1 70 ? 37.837 16.876 14.370 0.30 22.31 51 ARG B C 1
ATOM 1410 C C B ARG B 1 70 ? 37.844 16.925 14.344 0.70 20.89 51 ARG B C 1
ATOM 1411 O O A ARG B 1 70 ? 36.703 17.272 14.069 0.30 21.84 51 ARG B O 1
ATOM 1412 O O B ARG B 1 70 ? 36.730 17.389 14.015 0.70 18.47 51 ARG B O 1
ATOM 1427 N N . GLN B 1 71 ? 38.547 17.406 15.365 1.00 20.65 52 GLN B N 1
ATOM 1428 C CA . GLN B 1 71 ? 38.061 18.571 16.136 1.00 22.74 52 GLN B CA 1
ATOM 1429 C C . GLN B 1 71 ? 37.971 19.848 15.284 1.00 22.02 52 GLN B C 1
ATOM 1430 O O . GLN B 1 71 ? 36.985 20.629 15.360 1.00 20.39 52 GLN B O 1
ATOM 1436 N N . LYS B 1 72 ? 38.993 20.058 14.447 1.00 24.92 53 LYS B N 1
ATOM 1437 C CA . LYS B 1 72 ? 38.997 21.180 13.534 1.00 24.20 53 LYS B CA 1
ATOM 1438 C C . LYS B 1 72 ? 37.864 21.040 12.543 1.00 20.61 53 LYS B C 1
ATOM 1439 O O . LYS B 1 72 ? 37.179 22.014 12.240 1.00 20.74 53 LYS B O 1
ATOM 1445 N N . SER B 1 73 ? 37.659 19.842 12.032 1.00 22.43 54 SER B N 1
ATOM 1446 C CA . SER B 1 73 ? 36.554 19.628 11.079 1.00 21.27 54 SER B CA 1
ATOM 1447 C C . SER B 1 73 ? 35.200 19.900 11.665 1.00 22.88 54 SER B C 1
ATOM 1448 O O . SER B 1 73 ? 34.267 20.382 10.982 1.00 23.62 54 SER B O 1
ATOM 1451 N N . GLN B 1 74 ? 35.014 19.503 12.919 1.00 23.38 55 GLN B N 1
ATOM 1452 C CA . GLN B 1 74 ? 33.734 19.744 13.590 1.00 21.74 55 GLN B CA 1
ATOM 1453 C C . GLN B 1 74 ? 33.562 21.239 13.813 1.00 20.90 55 GLN B C 1
ATOM 1454 O O . GLN B 1 74 ? 32.475 21.819 13.661 1.00 17.93 55 GLN B O 1
ATOM 1460 N N . TRP B 1 75 ? 34.638 21.883 14.238 1.00 19.90 56 TRP B N 1
ATOM 1461 C CA . TRP B 1 75 ? 34.627 23.342 14.421 1.00 19.87 56 TRP B CA 1
ATOM 1462 C C . TRP B 1 75 ? 34.220 24.036 13.148 1.00 22.97 56 TRP B C 1
ATOM 1463 O O . TRP B 1 75 ? 33.399 24.973 13.150 1.00 22.08 56 TRP B O 1
ATOM 1474 N N . TRP B 1 76 ? 34.787 23.581 12.038 1.00 24.98 57 TRP B N 1
ATOM 1475 C CA . TRP B 1 76 ? 34.506 24.239 10.771 1.00 24.22 57 TRP B CA 1
ATOM 1476 C C . TRP B 1 76 ? 33.048 24.101 10.408 1.00 23.33 57 TRP B C 1
ATOM 1477 O O . TRP B 1 76 ? 32.438 25.077 9.995 1.00 22.09 57 TRP B O 1
ATOM 1488 N N . GLN B 1 77 ? 32.470 22.919 10.607 1.00 23.09 58 GLN B N 1
ATOM 1489 C CA . GLN B 1 77 ? 31.029 22.713 10.346 1.00 20.65 58 GLN B CA 1
ATOM 1490 C C . GLN B 1 77 ? 30.148 23.571 11.249 1.00 20.70 58 GLN B C 1
ATOM 1491 O O . GLN B 1 77 ? 29.130 24.132 10.814 1.00 18.21 58 GLN B O 1
ATOM 1497 N N . GLU B 1 78 ? 30.547 23.737 12.503 1.00 18.55 59 GLU B N 1
ATOM 1498 C CA . GLU B 1 78 ? 29.747 24.556 13.418 1.00 21.27 59 GLU B CA 1
ATOM 1499 C C . GLU B 1 78 ? 29.779 26.066 13.048 1.00 20.52 59 GLU B C 1
ATOM 1500 O O . GLU B 1 78 ? 28.935 26.818 13.462 1.00 23.80 59 GLU B O 1
ATOM 1506 N N . ASN B 1 79 ? 30.780 26.486 12.268 1.00 22.71 60 ASN B N 1
ATOM 1507 C CA . ASN B 1 79 ? 31.014 27.881 11.931 1.00 21.83 60 ASN B CA 1
ATOM 1508 C C . ASN B 1 79 ? 30.707 28.300 10.491 1.00 23.64 60 ASN B C 1
ATOM 1509 O O . ASN B 1 79 ? 30.944 29.460 10.118 1.00 22.31 60 ASN B O 1
ATOM 1514 N N . HIS B 1 80 ? 30.218 27.358 9.698 1.00 23.92 61 HIS B N 1
ATOM 1515 C CA . HIS B 1 80 ? 29.808 27.617 8.313 1.00 27.05 61 HIS B CA 1
ATOM 1516 C C . HIS B 1 80 ? 28.477 26.936 7.984 1.00 28.79 61 HIS B C 1
ATOM 1517 O O . HIS B 1 80 ? 28.212 25.826 8.450 1.00 31.42 61 HIS B O 1
ATOM 1524 N N . GLU B 1 81 ? 27.621 27.607 7.215 1.00 31.04 62 GLU B N 1
ATOM 1525 C CA . GLU B 1 81 ? 26.453 26.942 6.684 1.00 32.77 62 GLU B CA 1
ATOM 1526 C C . GLU B 1 81 ? 26.887 26.541 5.301 1.00 33.09 62 GLU B C 1
ATOM 1527 O O . GLU B 1 81 ? 27.280 27.402 4.518 1.00 33.06 62 GLU B O 1
ATOM 1533 N N . VAL B 1 82 ? 26.868 25.239 5.002 1.00 35.77 63 VAL B N 1
ATOM 1534 C CA . VAL B 1 82 ? 27.262 24.743 3.684 1.00 35.87 63 VAL B CA 1
ATOM 1535 C C . VAL B 1 82 ? 25.994 24.647 2.849 1.00 36.62 63 VAL B C 1
ATOM 1536 O O . VAL B 1 82 ? 25.060 23.917 3.196 1.00 38.35 63 VAL B O 1
ATOM 1540 N N . HIS B 1 83 ? 25.937 25.424 1.772 1.00 35.92 64 HIS B N 1
ATOM 1541 C CA . HIS B 1 83 ? 24.746 25.457 0.923 1.00 34.67 64 HIS B CA 1
ATOM 1542 C C . HIS B 1 83 ? 24.770 24.427 -0.201 1.00 34.09 64 HIS B C 1
ATOM 1543 O O . HIS B 1 83 ? 23.724 24.044 -0.730 1.00 34.13 64 HIS B O 1
ATOM 1550 N N . GLY B 1 84 ? 25.955 24.019 -0.595 1.00 33.69 65 GLY B N 1
ATOM 1551 C CA . GLY B 1 84 ? 26.094 23.074 -1.661 1.00 35.01 65 GLY B CA 1
ATOM 1552 C C . GLY B 1 84 ? 27.550 22.941 -2.005 1.00 37.06 65 GLY B C 1
ATOM 1553 O O . GLY B 1 84 ? 28.399 23.480 -1.307 1.00 37.42 65 GLY B O 1
ATOM 1554 N N . GLY B 1 85 ? 27.837 22.227 -3.087 1.00 39.00 66 GLY B N 1
ATOM 1555 C CA . GLY B 1 85 ? 29.203 22.024 -3.500 1.00 38.58 66 GLY B CA 1
ATOM 1556 C C . GLY B 1 85 ? 29.435 20.790 -4.344 1.00 36.61 66 GLY B C 1
ATOM 1557 O O . GLY B 1 85 ? 28.551 19.960 -4.520 1.00 31.93 66 GLY B O 1
ATOM 1558 N N . SER B 1 86 ? 30.674 20.690 -4.821 1.00 36.12 67 SER B N 1
ATOM 1559 C CA . SER B 1 86 ? 31.135 19.617 -5.681 1.00 34.31 67 SER B CA 1
ATOM 1560 C C . SER B 1 86 ? 32.588 19.229 -5.378 1.00 32.08 67 SER B C 1
ATOM 1561 O O . SER B 1 86 ? 33.368 19.992 -4.785 1.00 29.12 67 SER B O 1
ATOM 1564 N N . VAL B 1 87 ? 32.920 18.016 -5.772 1.00 31.90 68 VAL B N 1
ATOM 1565 C CA . VAL B 1 87 ? 34.252 17.485 -5.649 1.00 31.06 68 VAL B CA 1
ATOM 1566 C C . VAL B 1 87 ? 34.572 16.898 -7.016 1.00 30.65 68 VAL B C 1
ATOM 1567 O O . VAL B 1 87 ? 33.759 16.155 -7.571 1.00 29.84 68 VAL B O 1
ATOM 1571 N N . GLU B 1 88 ? 35.710 17.285 -7.580 1.00 31.24 69 GLU B N 1
ATOM 1572 C CA . GLU B 1 88 ? 36.216 16.754 -8.856 1.00 35.41 69 GLU B CA 1
ATOM 1573 C C . GLU B 1 88 ? 37.510 16.003 -8.576 1.00 31.98 69 GLU B C 1
ATOM 1574 O O . GLU B 1 88 ? 38.379 16.518 -7.855 1.00 28.32 69 GLU B O 1
ATOM 1580 N N . GLY B 1 89 ? 37.665 14.827 -9.181 1.00 29.29 70 GLY B N 1
ATOM 1581 C CA . GLY B 1 89 ? 38.858 14.016 -8.977 1.00 28.67 70 GLY B CA 1
ATOM 1582 C C . GLY B 1 89 ? 38.456 12.574 -8.765 1.00 29.94 70 GLY B C 1
ATOM 1583 O O . GLY B 1 89 ? 37.326 12.213 -9.045 1.00 28.44 70 GLY B O 1
ATOM 1584 N N . PRO B 1 90 ? 39.381 11.730 -8.284 1.00 27.68 71 PRO B N 1
ATOM 1585 C CA . PRO B 1 90 ? 40.771 12.044 -7.934 1.00 26.50 71 PRO B CA 1
ATOM 1586 C C . PRO B 1 90 ? 41.669 12.088 -9.142 1.00 24.22 71 PRO B C 1
ATOM 1587 O O . PRO B 1 90 ? 41.416 11.419 -10.126 1.00 25.75 71 PRO B O 1
ATOM 1591 N N . TYR B 1 91 ? 42.696 12.915 -9.040 1.00 23.52 72 TYR B N 1
ATOM 1592 C CA . TYR B 1 91 ? 43.766 13.069 -10.023 1.00 21.24 72 TYR B CA 1
ATOM 1593 C C . TYR B 1 91 ? 44.984 12.509 -9.306 1.00 21.34 72 TYR B C 1
ATOM 1594 O O . TYR B 1 91 ? 45.350 13.021 -8.268 1.00 22.43 72 TYR B O 1
ATOM 1603 N N . VAL B 1 92 ? 45.605 11.477 -9.850 1.00 18.86 73 VAL B N 1
ATOM 1604 C CA . VAL B 1 92 ? 46.676 10.770 -9.162 1.00 21.20 73 VAL B CA 1
ATOM 1605 C C . VAL B 1 92 ? 48.036 10.930 -9.795 1.00 22.54 73 VAL B C 1
ATOM 1606 O O . VAL B 1 92 ? 48.145 11.085 -11.005 1.00 23.18 73 VAL B O 1
ATOM 1610 N N . ASN B 1 93 ? 49.069 10.916 -8.949 1.00 21.25 74 ASN B N 1
ATOM 1611 C CA . ASN B 1 93 ? 50.462 10.882 -9.379 1.00 22.40 74 ASN B CA 1
ATOM 1612 C C . ASN B 1 93 ? 51.261 10.229 -8.261 1.00 23.72 74 ASN B C 1
ATOM 1613 O O . ASN B 1 93 ? 51.413 10.798 -7.165 1.00 24.52 74 ASN B O 1
ATOM 1618 N N . GLY B 1 94 ? 51.717 9.003 -8.497 1.00 24.53 75 GLY B N 1
ATOM 1619 C CA . GLY B 1 94 ? 52.541 8.329 -7.518 1.00 22.81 75 GLY B CA 1
ATOM 1620 C C . GLY B 1 94 ? 51.786 8.068 -6.249 1.00 22.76 75 GLY B C 1
ATOM 1621 O O . GLY B 1 94 ? 50.718 7.490 -6.288 1.00 27.42 75 GLY B O 1
ATOM 1622 N N . ASP B 1 95 ? 52.339 8.522 -5.131 1.00 26.72 76 ASP B N 1
ATOM 1623 C CA . ASP B 1 95 ? 51.764 8.328 -3.782 1.00 30.60 76 ASP B CA 1
ATOM 1624 C C . ASP B 1 95 ? 50.743 9.386 -3.361 1.00 29.63 76 ASP B C 1
ATOM 1625 O O . ASP B 1 95 ? 50.329 9.429 -2.191 1.00 29.64 76 ASP B O 1
ATOM 1630 N N . GLN B 1 96 ? 50.318 10.224 -4.292 1.00 29.04 77 GLN B N 1
ATOM 1631 C CA . GLN B 1 96 ? 49.394 11.300 -3.967 1.00 25.59 77 GLN B CA 1
ATOM 1632 C C . GLN B 1 96 ? 48.216 11.396 -4.923 1.00 26.02 77 GLN B C 1
ATOM 1633 O O . GLN B 1 96 ? 48.257 10.901 -6.082 1.00 21.52 77 GLN B O 1
ATOM 1639 N N . PHE B 1 97 ? 47.164 12.044 -4.428 1.00 23.13 78 PHE B N 1
ATOM 1640 C CA . PHE B 1 97 ? 46.012 12.341 -5.276 1.00 22.40 78 PHE B CA 1
ATOM 1641 C C . PHE B 1 97 ? 45.544 13.755 -4.939 1.00 24.08 78 PHE B C 1
ATOM 1642 O O . PHE B 1 97 ? 45.771 14.232 -3.818 1.00 25.88 78 PHE B O 1
ATOM 1650 N N . ALA B 1 98 ? 44.976 14.435 -5.934 1.00 22.90 79 ALA B N 1
ATOM 1651 C CA . ALA B 1 98 ? 44.494 15.807 -5.803 1.00 23.28 79 ALA B CA 1
ATOM 1652 C C . ALA B 1 98 ? 43.008 15.858 -6.040 1.00 23.87 79 ALA B C 1
ATOM 1653 O O . ALA B 1 98 ? 42.518 15.089 -6.848 1.00 21.61 79 ALA B O 1
ATOM 1655 N N . LEU B 1 99 ? 42.293 16.724 -5.308 1.00 21.66 80 LEU B N 1
ATOM 1656 C CA . LEU B 1 99 ? 40.875 16.888 -5.534 1.00 23.62 80 LEU B CA 1
ATOM 1657 C C . LEU B 1 99 ? 40.609 18.368 -5.686 1.00 24.59 80 LEU B C 1
ATOM 1658 O O . LEU B 1 99 ? 41.299 19.172 -5.118 1.00 25.55 80 LEU B O 1
ATOM 1663 N N . ARG B 1 100 ? 39.588 18.708 -6.462 1.00 27.18 81 ARG B N 1
ATOM 1664 C CA . ARG B 1 100 ? 39.209 20.090 -6.650 1.00 29.19 81 ARG B CA 1
ATOM 1665 C C . ARG B 1 100 ? 37.827 20.263 -6.071 1.00 28.50 81 ARG B C 1
ATOM 1666 O O . ARG B 1 100 ? 36.865 19.592 -6.477 1.00 27.39 81 ARG B O 1
ATOM 1674 N N . PHE B 1 101 ? 37.763 21.163 -5.096 1.00 27.56 82 PHE B N 1
ATOM 1675 C CA . PHE B 1 101 ? 36.576 21.437 -4.323 1.00 27.93 82 PHE B CA 1
ATOM 1676 C C . PHE B 1 101 ? 35.966 22.802 -4.639 1.00 30.62 82 PHE B C 1
ATOM 1677 O O . PHE B 1 101 ? 36.688 23.795 -4.753 1.00 30.58 82 PHE B O 1
ATOM 1685 N N . LYS B 1 102 ? 34.646 22.844 -4.772 1.00 31.69 83 LYS B N 1
ATOM 1686 C CA . LYS B 1 102 ? 33.929 24.110 -4.885 1.00 37.02 83 LYS B CA 1
ATOM 1687 C C . LYS B 1 102 ? 32.838 24.013 -3.799 1.00 38.72 83 LYS B C 1
ATOM 1688 O O . LYS B 1 102 ? 32.076 23.060 -3.770 1.00 40.84 83 LYS B O 1
ATOM 1694 N N . PHE B 1 103 ? 32.824 24.948 -2.855 1.00 38.05 84 PHE B N 1
ATOM 1695 C CA . PHE B 1 103 ? 31.867 24.937 -1.748 1.00 36.68 84 PHE B CA 1
ATOM 1696 C C . PHE B 1 103 ? 31.089 26.241 -1.779 1.00 36.29 84 PHE B C 1
ATOM 1697 O O . PHE B 1 103 ? 31.662 27.291 -1.988 1.00 36.33 84 PHE B O 1
ATOM 1699 N N . ASP B 1 104 ? 29.774 26.139 -1.613 1.00 36.79 85 ASP B N 1
ATOM 1700 C CA . ASP B 1 104 ? 28.856 27.271 -1.556 1.00 34.59 85 ASP B CA 1
ATOM 1701 C C . ASP B 1 104 ? 28.550 27.376 -0.080 1.00 31.25 85 ASP B C 1
ATOM 1702 O O . ASP B 1 104 ? 27.801 26.548 0.451 1.00 28.67 85 ASP B O 1
ATOM 1707 N N . VAL B 1 105 ? 29.142 28.380 0.579 1.00 30.44 86 VAL B N 1
ATOM 1708 C CA . VAL B 1 105 ? 29.099 28.500 2.047 1.00 29.66 86 VAL B CA 1
ATOM 1709 C C . VAL B 1 105 ? 28.896 29.919 2.640 1.00 29.46 86 VAL B C 1
ATOM 1710 O O . VAL B 1 105 ? 29.412 30.905 2.116 1.00 28.45 86 VAL B O 1
ATOM 1714 N N . THR B 1 106 ? 28.169 29.999 3.757 1.00 29.57 87 THR B N 1
ATOM 1715 C CA . THR B 1 106 ? 27.985 31.247 4.499 1.00 27.70 87 THR B CA 1
ATOM 1716 C C . THR B 1 106 ? 28.728 31.094 5.834 1.00 26.93 87 THR B C 1
ATOM 1717 O O . THR B 1 106 ? 28.269 30.357 6.714 1.00 26.48 87 THR B O 1
ATOM 1721 N N . PRO B 1 107 ? 29.896 31.746 5.981 1.00 24.09 88 PRO B N 1
ATOM 1722 C CA . PRO B 1 107 ? 30.569 31.698 7.278 1.00 26.22 88 PRO B CA 1
ATOM 1723 C C . PRO B 1 107 ? 29.853 32.492 8.334 1.00 27.04 88 PRO B C 1
ATOM 1724 O O . PRO B 1 107 ? 29.377 33.597 8.072 1.00 26.93 88 PRO B O 1
ATOM 1728 N N . LYS B 1 108 ? 29.774 31.952 9.535 1.00 29.53 89 LYS B N 1
ATOM 1729 C CA . LYS B 1 108 ? 29.192 32.718 10.628 1.00 30.48 89 LYS B CA 1
ATOM 1730 C C . LYS B 1 108 ? 29.998 33.973 10.927 1.00 29.39 89 LYS B C 1
ATOM 1731 O O . LYS B 1 108 ? 29.444 34.939 11.409 1.00 26.24 89 LYS B O 1
ATOM 1737 N N . ALA B 1 109 ? 31.313 33.917 10.686 1.00 33.23 90 ALA B N 1
ATOM 1738 C CA . ALA B 1 109 ? 32.227 35.033 10.960 1.00 34.19 90 ALA B CA 1
ATOM 1739 C C . ALA B 1 109 ? 31.894 36.288 10.171 1.00 36.31 90 ALA B C 1
ATOM 1740 O O . ALA B 1 109 ? 32.064 37.399 10.681 1.00 42.10 90 ALA B O 1
ATOM 1742 N N . THR B 1 110 ? 31.410 36.119 8.944 1.00 34.27 91 THR B N 1
ATOM 1743 C CA . THR B 1 110 ? 31.037 37.250 8.088 1.00 32.79 91 THR B CA 1
ATOM 1744 C C . THR B 1 110 ? 29.538 37.349 7.809 1.00 32.64 91 THR B C 1
ATOM 1745 O O . THR B 1 110 ? 29.006 38.442 7.680 1.00 31.23 91 THR B O 1
ATOM 1749 N N . GLY B 1 111 ? 28.853 36.214 7.683 1.00 32.45 92 GLY B N 1
ATOM 1750 C CA . GLY B 1 111 ? 27.436 36.223 7.324 1.00 31.75 92 GLY B CA 1
ATOM 1751 C C . GLY B 1 111 ? 27.263 36.568 5.837 1.00 32.44 92 GLY B C 1
ATOM 1752 O O . GLY B 1 111 ? 26.156 36.798 5.389 1.00 30.68 92 GLY B O 1
ATOM 1753 N N . GLU B 1 112 ? 28.359 36.572 5.072 1.00 33.75 93 GLU B N 1
ATOM 1754 C CA . GLU B 1 112 ? 28.332 36.900 3.657 1.00 31.78 93 GLU B CA 1
ATOM 1755 C C . GLU B 1 112 ? 28.601 35.613 2.881 1.00 31.05 93 GLU B C 1
ATOM 1756 O O . GLU B 1 112 ? 29.651 34.983 3.037 1.00 29.73 93 GLU B O 1
ATOM 1758 N N . ARG B 1 113 ? 27.643 35.214 2.057 1.00 28.51 94 ARG B N 1
ATOM 1759 C CA . ARG B 1 113 ? 27.748 33.990 1.272 1.00 32.61 94 ARG B CA 1
ATOM 1760 C C . ARG B 1 113 ? 28.843 34.106 0.226 1.00 32.36 94 ARG B C 1
ATOM 1761 O O . ARG B 1 113 ? 28.981 35.132 -0.419 1.00 31.68 94 ARG B O 1
ATOM 1769 N N . VAL B 1 114 ? 29.631 33.047 0.080 1.00 31.84 95 VAL B N 1
ATOM 1770 C CA . VAL B 1 114 ? 30.722 33.016 -0.884 1.00 32.85 95 VAL B CA 1
ATOM 1771 C C . VAL B 1 114 ? 30.897 31.607 -1.452 1.00 33.30 95 VAL B C 1
ATOM 1772 O O . VAL B 1 114 ? 30.384 30.633 -0.915 1.00 34.24 95 VAL B O 1
ATOM 1776 N N . THR B 1 115 ? 31.582 31.513 -2.577 1.00 37.20 96 THR B N 1
ATOM 1777 C CA . THR B 1 115 ? 31.895 30.220 -3.153 1.00 37.56 96 THR B CA 1
ATOM 1778 C C . THR B 1 115 ? 33.402 30.098 -2.998 1.00 38.24 96 THR B C 1
ATOM 1779 O O . THR B 1 115 ? 34.143 31.003 -3.369 1.00 40.04 96 THR B O 1
ATOM 1791 N N . ASP B 1 117 ? 36.834 27.981 -3.661 1.00 31.34 98 ASP B N 1
ATOM 1792 C CA . ASP B 1 117 ? 37.380 27.149 -4.735 1.00 29.00 98 ASP B CA 1
ATOM 1793 C C . ASP B 1 117 ? 38.790 26.756 -4.318 1.00 29.31 98 ASP B C 1
ATOM 1794 O O . ASP B 1 117 ? 39.646 27.610 -4.142 1.00 24.78 98 ASP B O 1
ATOM 1799 N N . GLU B 1 118 ? 39.026 25.468 -4.097 1.00 31.07 99 GLU B N 1
ATOM 1800 C CA . GLU B 1 118 ? 40.368 25.057 -3.669 1.00 32.42 99 GLU B CA 1
ATOM 1801 C C . GLU B 1 118 ? 40.788 23.675 -4.146 1.00 28.49 99 GLU B C 1
ATOM 1802 O O . GLU B 1 118 ? 40.001 22.889 -4.663 1.00 25.34 99 GLU B O 1
ATOM 1808 N N . VAL B 1 119 ? 42.070 23.423 -4.017 1.00 27.33 100 VAL B N 1
ATOM 1809 C CA . VAL B 1 119 ? 42.634 22.141 -4.390 1.00 26.13 100 VAL B CA 1
ATOM 1810 C C . VAL B 1 119 ? 43.215 21.503 -3.151 1.00 25.74 100 VAL B C 1
ATOM 1811 O O . VAL B 1 119 ? 43.904 22.156 -2.403 1.00 27.08 100 VAL B O 1
ATOM 1815 N N . GLY B 1 120 ? 42.886 20.229 -2.913 1.00 26.69 101 GLY B N 1
ATOM 1816 C CA . GLY B 1 120 ? 43.461 19.474 -1.809 1.00 23.61 101 GLY B CA 1
ATOM 1817 C C . GLY B 1 120 ? 44.392 18.435 -2.382 1.00 23.58 101 GLY B C 1
ATOM 1818 O O . GLY B 1 120 ? 44.057 17.769 -3.373 1.00 24.15 101 GLY B O 1
ATOM 1819 N N . LEU B 1 121 ? 45.560 18.309 -1.780 1.00 25.93 102 LEU B N 1
ATOM 1820 C CA . LEU B 1 121 ? 46.567 17.354 -2.212 1.00 25.36 102 LEU B CA 1
ATOM 1821 C C . LEU B 1 121 ? 46.769 16.395 -1.056 1.00 25.64 102 LEU B C 1
ATOM 1822 O O . LEU B 1 121 ? 47.053 16.856 0.054 1.00 23.22 102 LEU B O 1
ATOM 1827 N N . TYR B 1 122 ? 46.597 15.088 -1.315 1.00 26.46 103 TYR B N 1
ATOM 1828 C CA . TYR B 1 122 ? 46.614 14.052 -0.288 1.00 22.89 103 TYR B CA 1
ATOM 1829 C C . TYR B 1 122 ? 47.734 13.085 -0.520 1.00 23.74 103 TYR B C 1
ATOM 1830 O O . TYR B 1 122 ? 47.846 12.556 -1.617 1.00 21.82 103 TYR B O 1
ATOM 1839 N N . THR B 1 123 ? 48.597 12.932 0.485 1.00 22.09 104 THR B N 1
ATO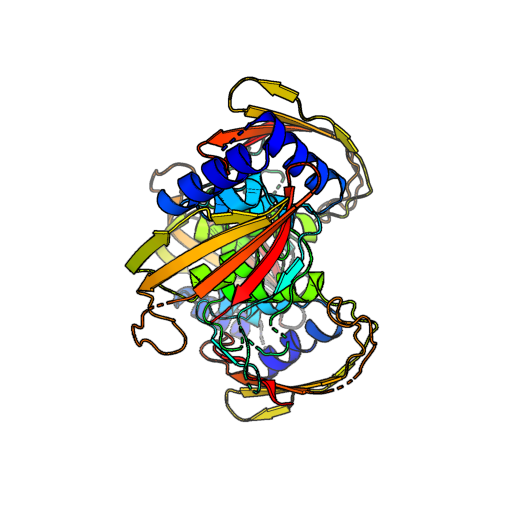M 1840 C CA . THR B 1 123 ? 49.742 11.986 0.450 1.00 24.14 104 THR B CA 1
ATOM 1841 C C . THR B 1 123 ? 49.403 10.693 1.188 1.00 25.05 104 THR B C 1
ATOM 1842 O O . THR B 1 123 ? 48.960 10.733 2.349 1.00 22.82 104 THR B O 1
ATOM 1846 N N . VAL B 1 124 ? 49.672 9.559 0.548 1.00 24.64 105 VAL B N 1
ATOM 1847 C CA . VAL B 1 124 ? 49.318 8.258 1.116 1.00 26.39 105 VAL B CA 1
ATOM 1848 C C . VAL B 1 124 ? 50.549 7.384 1.353 1.00 26.56 105 VAL B C 1
ATOM 1849 O O . VAL B 1 124 ? 51.364 7.207 0.454 1.00 29.43 105 VAL B O 1
ATOM 1853 N N . LYS B 1 125 ? 50.656 6.850 2.573 1.00 26.58 106 LYS B N 1
ATOM 1854 C CA . LYS B 1 125 ? 51.706 5.928 2.989 1.00 27.63 106 LYS B CA 1
ATOM 1855 C C . LYS B 1 125 ? 51.036 4.778 3.741 1.00 26.51 106 LYS B C 1
ATOM 1856 O O . LYS B 1 125 ? 50.184 5.023 4.585 1.00 25.85 106 LYS B O 1
ATOM 1858 N N . ASN B 1 126 ? 51.409 3.536 3.439 1.00 27.29 107 ASN B N 1
ATOM 1859 C CA . ASN B 1 126 ? 50.850 2.366 4.128 1.00 25.51 107 ASN B CA 1
ATOM 1860 C C . ASN B 1 126 ? 49.337 2.421 4.190 1.00 24.07 107 ASN B C 1
ATOM 1861 O O . ASN B 1 126 ? 48.748 2.168 5.222 1.00 26.47 107 ASN B O 1
ATOM 1866 N N . GLY B 1 127 ? 48.701 2.841 3.117 1.00 25.40 108 GLY B N 1
ATOM 1867 C CA . GLY B 1 127 ? 47.265 2.864 3.084 1.00 27.40 108 GLY B CA 1
ATOM 1868 C C . GLY B 1 127 ? 46.544 3.952 3.864 1.00 27.77 108 GLY B C 1
ATOM 1869 O O . GLY B 1 127 ? 45.321 3.886 3.960 1.00 29.65 108 GLY B O 1
ATOM 1870 N N . LYS B 1 128 ? 47.261 4.946 4.407 1.00 25.89 109 LYS B N 1
ATOM 1871 C CA . LYS B 1 128 ? 46.613 5.991 5.192 1.00 26.04 109 LYS B CA 1
ATOM 1872 C C . LYS B 1 128 ? 47.097 7.327 4.679 1.00 26.13 109 LYS B C 1
ATOM 1873 O O . LYS B 1 128 ? 48.197 7.422 4.177 1.00 25.05 109 LYS B O 1
ATOM 1879 N N . ILE B 1 129 ? 46.257 8.351 4.791 1.00 24.27 110 ILE B N 1
ATOM 1880 C CA . ILE B 1 129 ? 46.603 9.679 4.348 1.00 23.43 110 ILE B CA 1
ATOM 1881 C C . ILE B 1 129 ? 47.478 10.273 5.434 1.00 25.42 110 ILE B C 1
ATOM 1882 O O . ILE B 1 129 ? 47.018 10.453 6.565 1.00 23.66 110 ILE B O 1
ATOM 1887 N N . THR B 1 130 ? 48.747 10.536 5.122 1.00 24.14 111 THR B N 1
ATOM 1888 C CA . THR B 1 130 ? 49.673 11.090 6.128 1.00 24.23 111 THR B CA 1
ATOM 1889 C C . THR B 1 130 ? 49.698 12.623 6.043 1.00 23.95 111 THR B C 1
ATOM 1890 O O . THR B 1 130 ? 50.133 13.296 6.960 1.00 25.11 111 THR B O 1
ATOM 1894 N N . GLU B 1 131 ? 49.250 13.181 4.930 1.00 24.83 112 GLU B N 1
ATOM 1895 C CA . GLU B 1 131 ? 49.234 14.631 4.787 1.00 25.00 112 GLU B CA 1
ATOM 1896 C C . GLU B 1 131 ? 48.139 15.071 3.844 1.00 26.30 112 GLU B C 1
ATOM 1897 O O . GLU B 1 131 ? 47.856 14.389 2.865 1.00 26.02 112 GLU B O 1
ATOM 1903 N N . GLU B 1 132 ? 47.516 16.201 4.181 1.00 27.57 113 GLU B N 1
ATOM 1904 C CA . GLU B 1 132 ? 46.588 16.905 3.318 1.00 29.33 113 GLU B CA 1
ATOM 1905 C C . GLU B 1 132 ? 47.029 18.397 3.301 1.00 27.75 113 GLU B C 1
ATOM 1906 O O . GLU B 1 132 ? 47.340 18.991 4.338 1.00 27.26 113 GLU B O 1
ATOM 1912 N N . ARG B 1 133 ? 47.120 18.963 2.101 1.00 22.93 114 ARG B N 1
ATOM 1913 C CA . ARG B 1 133 ? 47.546 20.308 1.914 1.00 23.65 114 ARG B CA 1
ATOM 1914 C C . ARG B 1 133 ? 46.545 20.969 1.008 1.00 24.38 114 ARG B C 1
ATOM 1915 O O . ARG B 1 133 ? 46.272 20.433 -0.043 1.00 24.51 114 ARG B O 1
ATOM 1923 N N . PHE B 1 134 ? 46.039 22.139 1.395 1.00 25.22 115 PHE B N 1
ATOM 1924 C CA . PHE B 1 134 ? 45.050 22.877 0.588 1.00 24.91 115 PHE B CA 1
ATOM 1925 C C . PHE B 1 134 ? 45.647 24.124 -0.059 1.00 26.19 115 PHE B C 1
ATOM 1926 O O . PHE B 1 134 ? 46.471 24.821 0.536 1.00 23.99 115 PHE B O 1
ATOM 1934 N N . TYR B 1 135 ? 45.252 24.342 -1.311 1.00 24.75 116 TYR B N 1
ATOM 1935 C CA . TYR B 1 135 ? 45.710 25.415 -2.136 1.00 23.97 116 TYR B CA 1
ATOM 1936 C C . TYR B 1 135 ? 44.488 26.255 -2.472 1.00 26.06 116 TYR B C 1
ATOM 1937 O O . TYR B 1 135 ? 43.470 25.714 -2.883 1.00 24.59 116 TYR B O 1
ATOM 1946 N N . TYR B 1 136 ? 44.606 27.571 -2.361 1.00 28.07 117 TYR B N 1
ATOM 1947 C CA . TYR B 1 136 ? 43.492 28.485 -2.540 1.00 31.29 117 TYR B CA 1
ATOM 1948 C C . TYR B 1 136 ? 43.917 29.713 -3.296 1.00 29.88 117 TYR B C 1
ATOM 1949 O O . TYR B 1 136 ? 45.100 30.050 -3.351 1.00 24.08 117 TYR B O 1
ATOM 1967 N N . THR C 1 21 ? 33.581 -0.282 10.723 1.00 51.82 2 THR C N 1
ATOM 1968 C CA . THR C 1 21 ? 32.904 -1.487 11.156 1.00 46.73 2 THR C CA 1
ATOM 1969 C C . THR C 1 21 ? 32.739 -1.396 12.682 1.00 45.21 2 THR C C 1
ATOM 1970 O O . THR C 1 21 ? 33.423 -0.620 13.363 1.00 43.74 2 THR C O 1
ATOM 1974 N N . ILE C 1 22 ? 31.875 -2.242 13.227 1.00 43.87 3 ILE C N 1
ATOM 1975 C CA . ILE C 1 22 ? 31.608 -2.243 14.657 1.00 41.70 3 ILE C CA 1
ATOM 1976 C C . ILE C 1 22 ? 32.860 -2.656 15.404 1.00 39.63 3 ILE C C 1
ATOM 1977 O O . ILE C 1 22 ? 33.132 -2.113 16.443 1.00 38.46 3 ILE C O 1
ATOM 1982 N N . ALA C 1 23 ? 33.631 -3.608 14.881 1.00 37.68 4 ALA C N 1
ATOM 1983 C CA . ALA C 1 23 ? 34.848 -4.056 15.586 1.00 38.16 4 ALA C CA 1
ATOM 1984 C C . ALA C 1 23 ? 35.861 -2.922 15.730 1.00 36.50 4 ALA C C 1
ATOM 1985 O O . ALA C 1 23 ? 36.502 -2.750 16.764 1.00 35.68 4 ALA C O 1
ATOM 1987 N N . GLU C 1 24 ? 36.007 -2.155 14.664 1.00 37.09 5 GLU C N 1
ATOM 1988 C CA . GLU C 1 24 ? 36.910 -1.024 14.656 1.00 36.76 5 GLU C CA 1
ATOM 1989 C C . GLU C 1 24 ? 36.524 0.029 15.691 1.00 34.41 5 GLU C C 1
ATOM 1990 O O . GLU C 1 24 ? 37.386 0.534 16.463 1.00 34.28 5 GLU C O 1
ATOM 1996 N N . ILE C 1 25 ? 35.241 0.371 15.701 1.00 31.90 6 ILE C N 1
ATOM 1997 C CA . ILE C 1 25 ? 34.685 1.290 16.696 1.00 29.67 6 ILE C CA 1
ATOM 1998 C C . ILE C 1 25 ? 34.883 0.736 18.112 1.00 28.70 6 ILE C C 1
ATOM 1999 O O . ILE C 1 25 ? 35.344 1.419 19.029 1.00 30.03 6 ILE C O 1
ATOM 2004 N N . ALA C 1 26 ? 34.543 -0.534 18.282 1.00 29.12 7 ALA C N 1
ATOM 2005 C CA . ALA C 1 26 ? 34.629 -1.158 19.576 1.00 26.82 7 ALA C CA 1
ATOM 2006 C C . ALA C 1 26 ? 36.057 -1.161 20.040 1.00 28.47 7 ALA C C 1
ATOM 2007 O O . ALA C 1 26 ? 36.314 -0.849 21.189 1.00 31.38 7 ALA C O 1
ATOM 2009 N N . LYS C 1 27 ? 36.990 -1.440 19.137 1.00 29.85 8 LYS C N 1
ATOM 2010 C CA . LYS C 1 27 ? 38.415 -1.456 19.485 1.00 33.58 8 LYS C CA 1
ATOM 2011 C C . LYS C 1 27 ? 38.930 -0.081 19.901 1.00 32.96 8 LYS C C 1
ATOM 2012 O O . LYS C 1 27 ? 39.610 0.046 20.903 1.00 30.08 8 LYS C O 1
ATOM 2018 N N . ASP C 1 28 ? 38.621 0.941 19.119 1.00 33.38 9 ASP C N 1
ATOM 2019 C CA . ASP C 1 28 ? 39.111 2.306 19.428 1.00 31.91 9 ASP C CA 1
ATOM 2020 C C . ASP C 1 28 ? 38.525 2.821 20.744 1.00 30.83 9 ASP C C 1
ATOM 2021 O O . ASP C 1 28 ? 39.262 3.320 21.592 1.00 31.45 9 ASP C O 1
ATOM 2026 N N . PHE C 1 29 ? 37.213 2.679 20.934 1.00 29.85 10 PHE C N 1
ATOM 2027 C CA . PHE C 1 29 ? 36.527 3.083 22.162 1.00 28.63 10 PHE C CA 1
ATOM 2028 C C . PHE C 1 29 ? 37.124 2.405 23.369 1.00 31.28 10 PHE C C 1
ATOM 2029 O O . PHE C 1 29 ? 37.327 3.023 24.377 1.00 30.95 10 PHE C O 1
ATOM 2037 N N . THR C 1 30 ? 37.362 1.102 23.274 1.00 33.14 11 THR C N 1
ATOM 2038 C CA . THR C 1 30 ? 37.940 0.341 24.370 1.00 31.85 11 THR C CA 1
ATOM 2039 C C . THR C 1 30 ? 39.345 0.841 24.675 1.00 33.21 11 THR C C 1
ATOM 2040 O O . THR C 1 30 ? 39.690 1.045 25.840 1.00 34.60 11 THR C O 1
ATOM 2044 N N A GLU C 1 31 ? 40.138 1.024 23.631 0.50 32.21 12 GLU C N 1
ATOM 2045 N N B GLU C 1 31 ? 40.172 1.018 23.649 0.50 33.37 12 GLU C N 1
ATOM 2046 C CA A GLU C 1 31 ? 41.496 1.524 23.781 0.50 31.77 12 GLU C CA 1
ATOM 2047 C CA B GLU C 1 31 ? 41.533 1.518 23.887 0.50 33.76 12 GLU C CA 1
ATOM 2048 C C A GLU C 1 31 ? 41.528 2.860 24.531 0.50 30.75 12 GLU C C 1
ATOM 2049 C C B GLU C 1 31 ? 41.520 2.874 24.584 0.50 31.81 12 GLU C C 1
ATOM 2050 O O A GLU C 1 31 ? 42.361 3.065 25.409 0.50 28.24 12 GLU C O 1
ATOM 2051 O O B GLU C 1 31 ? 42.323 3.110 25.481 0.50 28.80 12 GLU C O 1
ATOM 2062 N N . LEU C 1 32 ? 40.610 3.759 24.184 1.00 31.18 13 LEU C N 1
ATOM 2063 C CA . LEU C 1 32 ? 40.480 5.051 24.862 1.00 29.95 13 LEU C CA 1
ATOM 2064 C C . LEU C 1 32 ? 40.141 4.886 26.352 1.00 31.23 13 LEU C C 1
ATOM 2065 O O . LEU C 1 32 ? 40.744 5.534 27.228 1.00 28.83 13 LEU C O 1
ATOM 2070 N N . LEU C 1 33 ? 39.195 3.999 26.643 1.00 33.60 14 LEU C N 1
ATOM 2071 C CA . LEU C 1 33 ? 38.835 3.717 28.045 1.00 34.02 14 LEU C CA 1
ATOM 2072 C C . LEU C 1 33 ? 40.047 3.160 28.818 1.00 34.49 14 LEU C C 1
ATOM 2073 O O . LEU C 1 33 ? 40.297 3.583 29.920 1.00 33.93 14 LEU C O 1
ATOM 2078 N N . LYS C 1 34 ? 40.812 2.261 28.207 1.00 33.27 15 LYS C N 1
ATOM 2079 C CA . LYS C 1 34 ? 41.933 1.625 28.863 1.00 35.10 15 LYS C CA 1
ATOM 2080 C C . LYS C 1 34 ? 42.997 2.609 29.202 1.00 36.33 15 LYS C C 1
ATOM 2081 O O . LYS C 1 34 ? 43.726 2.404 30.169 1.00 40.33 15 LYS C O 1
ATOM 2087 N N . GLN C 1 35 ? 43.124 3.651 28.382 1.00 36.61 16 GLN C N 1
ATOM 2088 C CA . GLN C 1 35 ? 44.094 4.706 28.624 1.00 37.93 16 GLN C CA 1
ATOM 2089 C C . GLN C 1 35 ? 43.563 5.723 29.604 1.00 36.30 16 GLN C C 1
ATOM 2090 O O . GLN C 1 35 ? 44.277 6.626 29.974 1.00 38.09 16 GLN C O 1
ATOM 2096 N N . GLY C 1 36 ? 42.295 5.611 29.969 1.00 33.17 17 GLY C N 1
ATOM 2097 C CA . GLY C 1 36 ? 41.652 6.513 30.902 1.00 35.91 17 GLY C CA 1
ATOM 2098 C C . GLY C 1 36 ? 41.056 7.743 30.243 1.00 36.72 17 GLY C C 1
ATOM 2099 O O . GLY C 1 36 ? 40.743 8.715 30.925 1.00 34.55 17 GLY C O 1
ATOM 2100 N N . ASP C 1 37 ? 40.885 7.713 28.918 1.00 36.67 18 ASP C N 1
ATOM 2101 C CA . ASP C 1 37 ? 40.340 8.874 28.222 1.00 34.57 18 ASP C CA 1
ATOM 2102 C C . ASP C 1 37 ? 38.853 8.701 28.052 1.00 32.53 18 ASP C C 1
ATOM 2103 O O . ASP C 1 37 ? 38.360 8.590 26.949 1.00 29.69 18 ASP C O 1
ATOM 2108 N N . ASN C 1 38 ? 38.150 8.719 29.167 1.00 32.82 19 ASN C N 1
ATOM 2109 C CA . ASN C 1 38 ? 36.713 8.497 29.149 1.00 33.87 19 ASN C CA 1
ATOM 2110 C C . ASN C 1 38 ? 35.956 9.605 28.457 1.00 32.27 19 ASN C C 1
ATOM 2111 O O . ASN C 1 38 ? 34.994 9.349 27.731 1.00 33.35 19 ASN C O 1
ATOM 2116 N N . ALA C 1 39 ? 36.372 10.845 28.721 1.00 28.82 20 ALA C N 1
ATOM 2117 C CA . ALA C 1 39 ? 35.742 12.038 28.150 1.00 28.36 20 ALA C CA 1
ATOM 2118 C C . ALA C 1 39 ? 35.856 12.064 26.644 1.00 27.42 20 ALA C C 1
ATOM 2119 O O . ALA C 1 39 ? 34.866 12.353 25.930 1.00 32.55 20 ALA C O 1
ATOM 2121 N N . GLY C 1 40 ? 37.034 11.685 26.154 1.00 30.58 21 GLY C N 1
ATOM 2122 C CA . GLY C 1 40 ? 37.293 11.654 24.726 1.00 30.17 21 GLY C CA 1
ATOM 2123 C C . GLY C 1 40 ? 36.556 10.549 24.006 1.00 30.81 21 GLY C C 1
ATOM 2124 O O . GLY C 1 40 ? 36.144 10.728 22.857 1.00 29.78 21 GLY C O 1
ATOM 2125 N N . ALA C 1 41 ? 36.401 9.400 24.660 1.00 31.59 22 ALA C N 1
ATOM 2126 C CA . ALA C 1 41 ? 35.678 8.294 24.049 1.00 30.14 22 ALA C CA 1
ATOM 2127 C C . ALA C 1 41 ? 34.233 8.703 23.894 1.00 28.93 22 ALA C C 1
ATOM 2128 O O . ALA C 1 41 ? 33.630 8.505 22.843 1.00 28.46 22 ALA C O 1
ATOM 2130 N N . ALA C 1 42 ? 33.678 9.271 24.961 1.00 31.22 23 ALA C N 1
ATOM 2131 C CA . ALA C 1 42 ? 32.339 9.849 24.947 1.00 28.81 23 ALA C CA 1
ATOM 2132 C C . ALA C 1 42 ? 32.100 10.893 23.874 1.00 29.67 23 ALA C C 1
ATOM 2133 O O . ALA C 1 42 ? 31.104 10.841 23.124 1.00 30.03 23 ALA C O 1
ATOM 2135 N N . GLU C 1 43 ? 32.960 11.895 23.816 1.00 28.91 24 GLU C N 1
ATOM 2136 C CA . GLU C 1 43 ? 32.759 12.956 22.847 1.00 29.56 24 GLU C CA 1
ATOM 2137 C C . GLU C 1 43 ? 32.935 12.413 21.425 1.00 28.12 24 GLU C C 1
ATOM 2138 O O . GLU C 1 43 ? 32.197 12.799 20.529 1.00 27.06 24 GLU C O 1
ATOM 2144 N N . LYS C 1 44 ? 33.861 11.490 21.221 1.00 25.27 25 LYS C N 1
ATOM 2145 C CA . LYS C 1 44 ? 34.023 10.930 19.882 1.00 26.82 25 LYS C CA 1
ATOM 2146 C C . LYS C 1 44 ? 32.876 10.064 19.439 1.00 27.38 25 LYS C C 1
ATOM 2147 O O . LYS C 1 44 ? 32.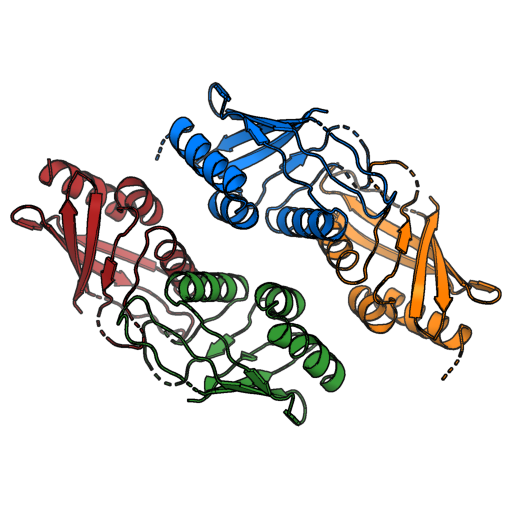417 10.201 18.320 1.00 24.23 25 LYS C O 1
ATOM 2153 N N . TYR C 1 45 ? 32.416 9.167 20.314 1.00 29.00 26 TYR C N 1
ATOM 2154 C CA . TYR C 1 45 ? 31.386 8.162 19.885 1.00 30.31 26 TYR C CA 1
ATOM 2155 C C . TYR C 1 45 ? 29.946 8.307 20.322 1.00 31.91 26 TYR C C 1
ATOM 2156 O O . TYR C 1 45 ? 29.059 7.779 19.635 1.00 31.30 26 TYR C O 1
ATOM 2165 N N . ASN C 1 46 ? 29.666 9.031 21.400 1.00 31.15 27 ASN C N 1
ATOM 2166 C CA . ASN C 1 46 ? 28.290 9.100 21.819 1.00 29.56 27 ASN C CA 1
ATOM 2167 C C . ASN C 1 46 ? 27.375 9.808 20.817 1.00 27.00 27 ASN C C 1
ATOM 2168 O O . ASN C 1 46 ? 27.693 10.876 20.314 1.00 29.09 27 ASN C O 1
ATOM 2173 N N . ALA C 1 47 ? 26.199 9.243 20.579 1.00 26.14 28 ALA C N 1
ATOM 2174 C CA . ALA C 1 47 ? 25.201 9.868 19.760 1.00 27.34 28 ALA C CA 1
ATOM 2175 C C . ALA C 1 47 ? 24.660 11.023 20.566 1.00 29.84 28 ALA C C 1
ATOM 2176 O O . ALA C 1 47 ? 24.695 10.984 21.796 1.00 29.14 28 ALA C O 1
ATOM 2178 N N . ASP C 1 48 ? 24.112 12.027 19.897 1.00 32.50 29 ASP C N 1
ATOM 2179 C CA . ASP C 1 48 ? 23.552 13.201 20.606 1.00 30.90 29 ASP C CA 1
ATOM 2180 C C . ASP C 1 48 ? 22.416 12.828 21.532 1.00 32.55 29 ASP C C 1
ATOM 2181 O O . ASP C 1 48 ? 22.224 13.470 22.542 1.00 28.89 29 ASP C O 1
ATOM 2186 N N . ASP C 1 49 ? 21.683 11.766 21.193 1.00 33.55 30 ASP C N 1
ATOM 2187 C CA . ASP C 1 49 ? 20.550 11.282 22.009 1.00 34.22 30 ASP C CA 1
ATOM 2188 C C . ASP C 1 49 ? 20.846 9.963 22.717 1.00 31.39 30 ASP C C 1
ATOM 2189 O O . ASP C 1 49 ? 19.951 9.209 22.998 1.00 34.48 30 ASP C O 1
ATOM 2194 N N . ILE C 1 50 ? 22.102 9.716 23.058 1.00 28.97 31 ILE C N 1
ATOM 2195 C CA . ILE C 1 50 ? 22.472 8.493 23.766 1.00 26.75 31 ILE C CA 1
ATOM 2196 C C . ILE C 1 50 ? 21.649 8.330 25.034 1.00 26.80 31 ILE C C 1
ATOM 2197 O O . ILE C 1 50 ? 21.398 9.298 25.756 1.00 28.70 31 ILE C O 1
ATOM 2202 N N . ALA C 1 51 ? 21.161 7.100 25.218 1.00 27.83 32 ALA C N 1
ATOM 2203 C CA . ALA C 1 51 ? 20.419 6.627 26.353 1.00 25.41 32 ALA C CA 1
ATOM 2204 C C . ALA C 1 51 ? 21.406 5.793 27.199 1.00 32.09 32 ALA C C 1
ATOM 2205 O O . ALA C 1 51 ? 22.151 4.947 26.663 1.00 29.93 32 ALA C O 1
ATOM 2207 N N . SER C 1 52 ? 21.494 6.092 28.505 1.00 28.09 33 SER C N 1
ATOM 2208 C CA . SER C 1 52 ? 22.357 5.349 29.400 1.00 26.77 33 SER C CA 1
ATOM 2209 C C . SER C 1 52 ? 21.522 4.762 30.538 1.00 29.70 33 SER C C 1
ATOM 2210 O O . SER C 1 52 ? 20.790 5.491 31.207 1.00 28.02 33 SER C O 1
ATOM 2213 N N . TYR C 1 53 ? 21.625 3.451 30.740 1.00 30.53 34 TYR C N 1
ATOM 2214 C CA . TYR C 1 53 ? 20.854 2.711 31.763 1.00 29.17 34 TYR C CA 1
ATOM 2215 C C . TYR C 1 53 ? 21.725 2.040 32.843 1.00 32.55 34 TYR C C 1
ATOM 2216 O O . TYR C 1 53 ? 22.453 1.092 32.553 1.00 29.68 34 TYR C O 1
ATOM 2225 N N A GLU C 1 54 ? 21.492 2.437 34.101 0.50 32.80 35 GLU C N 1
ATOM 2226 N N B GLU C 1 54 ? 21.771 2.616 34.043 0.50 34.72 35 GLU C N 1
ATOM 2227 C CA A GLU C 1 54 ? 22.114 1.800 35.272 0.50 31.13 35 GLU C CA 1
ATOM 2228 C CA B GLU C 1 54 ? 22.592 2.046 35.128 0.50 34.65 35 GLU C CA 1
ATOM 2229 C C A GLU C 1 54 ? 21.263 0.568 35.652 0.50 31.40 35 GLU C C 1
ATOM 2230 C C B GLU C 1 54 ? 21.903 0.824 35.714 0.50 34.98 35 GLU C C 1
ATOM 2231 O O A GLU C 1 54 ? 20.065 0.469 35.290 0.50 31.59 35 GLU C O 1
ATOM 2232 O O B GLU C 1 54 ? 20.690 0.676 35.602 0.50 38.36 35 GLU C O 1
ATOM 2243 N N A ALA C 1 55 ? 21.856 -0.378 36.374 0.50 33.81 36 ALA C N 1
ATOM 2244 N N B ALA C 1 55 ? 22.666 -0.063 36.339 0.50 38.88 36 ALA C N 1
ATOM 2245 C CA A ALA C 1 55 ? 21.145 -1.601 36.742 0.50 33.36 36 ALA C CA 1
ATOM 2246 C CA B ALA C 1 55 ? 22.066 -1.278 36.884 0.50 40.02 36 ALA C CA 1
ATOM 2247 C C A ALA C 1 55 ? 20.203 -1.386 37.920 0.50 37.24 36 ALA C C 1
ATOM 2248 C C B ALA C 1 55 ? 21.356 -1.007 38.187 0.50 43.32 36 ALA C C 1
ATOM 2249 O O A ALA C 1 55 ? 19.113 -1.965 37.966 0.50 40.67 36 ALA C O 1
ATOM 2250 O O B ALA C 1 55 ? 20.305 -1.592 38.435 0.50 45.58 36 ALA C O 1
ATOM 2269 N N A GLU C 1 57 ? 17.965 0.989 40.856 0.50 38.88 38 GLU C N 1
ATOM 2270 N N B GLU C 1 57 ? 18.825 0.559 40.364 0.50 46.90 38 GLU C N 1
ATOM 2271 C CA A GLU C 1 57 ? 17.083 2.141 40.842 0.50 38.80 38 GLU C CA 1
ATOM 2272 C CA B GLU C 1 57 ? 17.557 1.257 40.166 0.50 49.23 38 GLU C CA 1
ATOM 2273 C C A GLU C 1 57 ? 17.807 3.243 41.585 0.50 36.13 38 GLU C C 1
ATOM 2274 C C B GLU C 1 57 ? 17.413 2.497 41.047 0.50 49.82 38 GLU C C 1
ATOM 2275 O O A GLU C 1 57 ? 18.613 2.953 42.468 0.50 36.16 38 GLU C O 1
ATOM 2276 O O B GLU C 1 57 ? 17.971 2.552 42.144 0.50 47.00 38 GLU C O 1
ATOM 2279 N N A GLY C 1 58 ? 17.532 4.497 41.219 0.50 33.31 39 GLY C N 1
ATOM 2280 N N B GLY C 1 58 ? 16.635 3.467 40.552 0.50 51.65 39 GLY C N 1
ATOM 2281 C CA A GLY C 1 58 ? 18.168 5.643 41.867 0.50 31.25 39 GLY C CA 1
ATOM 2282 C CA B GLY C 1 58 ? 16.408 4.750 41.230 0.50 52.29 39 GLY C CA 1
ATOM 2283 C C A GLY C 1 58 ? 18.038 6.946 41.103 0.50 28.47 39 GLY C C 1
ATOM 2284 C C B GLY C 1 58 ? 16.468 5.894 40.236 0.50 52.78 39 GLY C C 1
ATOM 2285 O O A GLY C 1 58 ? 17.677 6.970 39.951 0.50 30.58 39 GLY C O 1
ATOM 2286 O O B GLY C 1 58 ? 17.544 6.409 39.955 0.50 54.47 39 GLY C O 1
ATOM 2287 N N A PRO C 1 59 ? 18.321 8.051 41.757 0.50 27.12 40 PRO C N 1
ATOM 2288 N N B PRO C 1 59 ? 15.296 6.371 39.791 0.50 54.60 40 PRO C N 1
ATOM 2289 C CA A PRO C 1 59 ? 18.182 9.339 41.100 0.50 32.00 40 PRO C CA 1
ATOM 2290 C CA B PRO C 1 59 ? 14.922 7.342 38.751 0.50 52.80 40 PRO C CA 1
ATOM 2291 C C A PRO C 1 59 ? 18.705 9.468 39.621 0.50 34.83 40 PRO C C 1
ATOM 2292 C C B PRO C 1 59 ? 16.054 8.045 37.994 0.50 49.90 40 PRO C C 1
ATOM 2293 O O A PRO C 1 59 ? 17.970 10.032 38.791 0.50 38.43 40 PRO C O 1
ATOM 2294 O O B PRO C 1 59 ? 15.919 8.352 36.801 0.50 50.07 40 PRO C O 1
ATOM 2317 N N A ALA C 1 61 ? 19.546 6.930 37.363 0.50 31.13 42 ALA C N 1
ATOM 2318 N N B ALA C 1 61 ? 18.624 6.711 37.306 0.50 35.83 42 ALA C N 1
ATOM 2319 C CA A ALA C 1 61 ? 19.483 5.616 36.751 0.50 32.79 42 ALA C CA 1
ATOM 2320 C CA B ALA C 1 61 ? 19.312 5.552 36.792 0.50 35.31 42 ALA C CA 1
ATOM 2321 C C A ALA C 1 61 ? 19.357 5.675 35.226 0.50 31.78 42 ALA C C 1
ATOM 2322 C C B ALA C 1 61 ? 19.113 5.458 35.274 0.50 33.11 42 ALA C C 1
ATOM 2323 O O A ALA C 1 61 ? 20.209 5.121 34.532 0.50 30.30 42 ALA C O 1
ATOM 2324 O O B ALA C 1 61 ? 19.588 4.544 34.639 0.50 31.52 42 ALA C O 1
ATOM 2327 N N . VAL C 1 62 ? 18.338 6.371 34.715 1.00 31.21 43 VAL C N 1
ATOM 2328 C CA . VAL C 1 62 ? 18.109 6.438 33.268 1.00 29.72 43 VAL C CA 1
ATOM 2329 C C . VAL C 1 62 ? 18.474 7.865 32.811 1.00 31.42 43 VAL C C 1
ATOM 2330 O O . VAL C 1 62 ? 17.999 8.831 33.378 1.00 29.19 43 VAL C O 1
ATOM 2334 N N . SER C 1 63 ? 19.325 7.987 31.808 1.00 28.54 44 SER C N 1
ATOM 2335 C CA . SER C 1 63 ? 19.770 9.305 31.319 1.00 29.88 44 SER C CA 1
ATOM 2336 C C . SER C 1 63 ? 19.627 9.368 29.808 1.00 28.96 44 SER C C 1
ATOM 2337 O O . SER C 1 63 ? 19.943 8.393 29.121 1.00 28.64 44 SER C O 1
ATOM 2340 N N . HIS C 1 64 ? 19.088 10.465 29.291 1.00 25.89 45 HIS C N 1
ATOM 2341 C CA . HIS C 1 64 ? 19.005 10.675 27.843 1.00 24.26 45 HIS C CA 1
ATOM 2342 C C . HIS C 1 64 ? 19.717 11.912 27.407 1.00 30.46 45 HIS C C 1
ATOM 2343 O O . HIS C 1 64 ? 19.455 12.965 27.951 1.00 31.53 45 HIS C O 1
ATOM 2350 N N . GLY C 1 65 ? 20.630 11.797 26.436 1.00 33.26 46 GLY C N 1
ATOM 2351 C CA . GLY C 1 65 ? 21.327 12.968 25.894 1.00 29.54 46 GLY C CA 1
ATOM 2352 C C . GLY C 1 65 ? 22.809 12.932 26.121 1.00 31.89 46 GLY C C 1
ATOM 2353 O O . GLY C 1 65 ? 23.263 12.516 27.186 1.00 32.47 46 GLY C O 1
ATOM 2354 N N . LYS C 1 66 ? 23.575 13.381 25.119 1.00 31.40 47 LYS C N 1
ATOM 2355 C CA . LYS C 1 66 ? 25.019 13.385 25.203 1.00 29.26 47 LYS C CA 1
ATOM 2356 C C . LYS C 1 66 ? 25.530 14.363 26.260 1.00 29.57 47 LYS C C 1
ATOM 2357 O O . LYS C 1 66 ? 26.388 14.018 27.074 1.00 28.88 47 LYS C O 1
ATOM 2363 N N . GLU C 1 67 ? 25.003 15.582 26.267 1.00 27.89 48 GLU C N 1
ATOM 2364 C CA . GLU C 1 67 ? 25.463 16.566 27.194 1.00 29.36 48 GLU C CA 1
ATOM 2365 C C . GLU C 1 67 ? 25.091 16.142 28.591 1.00 29.60 48 GLU C C 1
ATOM 2366 O O . GLU C 1 67 ? 25.918 16.257 29.478 1.00 27.30 48 GLU C O 1
ATOM 2372 N N . ALA C 1 68 ? 23.887 15.563 28.782 1.00 26.84 49 ALA C N 1
ATOM 2373 C CA . ALA C 1 68 ? 23.424 15.016 30.089 1.00 27.53 49 ALA C CA 1
ATOM 2374 C C . ALA C 1 68 ? 24.395 13.986 30.618 1.00 29.53 49 ALA C C 1
ATOM 2375 O O . ALA C 1 68 ? 24.791 13.983 31.787 1.00 27.36 49 ALA C O 1
ATOM 2377 N N . LEU C 1 69 ? 24.889 13.152 29.720 1.00 27.36 50 LEU C N 1
ATOM 2378 C CA . LEU C 1 69 ? 25.781 12.084 30.150 1.00 25.44 50 LEU C CA 1
ATOM 2379 C C . LEU C 1 69 ? 27.108 12.630 30.566 1.00 24.68 50 LEU C C 1
ATOM 2380 O O . LEU C 1 69 ? 27.747 12.117 31.464 1.00 29.32 50 LEU C O 1
ATOM 2385 N N . ARG C 1 70 ? 27.534 13.699 29.905 1.00 28.98 51 ARG C N 1
ATOM 2386 C CA . ARG C 1 70 ? 28.749 14.389 30.272 1.00 26.77 51 ARG C CA 1
ATOM 2387 C C . ARG C 1 70 ? 28.574 14.964 31.665 1.00 28.72 51 ARG C C 1
ATOM 2388 O O . ARG C 1 70 ? 29.481 14.913 32.517 1.00 23.25 51 ARG C O 1
ATOM 2396 N N . GLN C 1 71 ? 27.391 15.499 31.936 1.00 26.53 52 GLN C N 1
ATOM 2397 C CA . GLN C 1 71 ? 27.078 16.070 33.267 1.00 28.37 52 GLN C CA 1
ATOM 2398 C C . GLN C 1 71 ? 27.090 15.049 34.399 1.00 29.97 52 GLN C C 1
ATOM 2399 O O . GLN C 1 71 ? 27.705 15.264 35.459 1.00 27.40 52 GLN C O 1
ATOM 2405 N N . LYS C 1 72 ? 26.435 13.923 34.146 1.00 31.88 53 LYS C N 1
ATOM 2406 C CA . LYS C 1 72 ? 26.440 12.799 35.073 1.00 31.37 53 LYS C CA 1
ATOM 2407 C C . LYS C 1 72 ? 27.861 12.273 35.310 1.00 32.40 53 LYS C C 1
ATOM 2408 O O . LYS C 1 72 ? 28.262 12.027 36.459 1.00 29.16 53 LYS C O 1
ATOM 2414 N N . SER C 1 73 ? 28.628 12.083 34.246 1.00 31.58 54 SER C N 1
ATOM 2415 C CA . SER C 1 73 ? 30.017 11.613 34.403 1.00 32.17 54 SER C CA 1
ATOM 2416 C C . SER C 1 73 ? 30.868 12.521 35.254 1.00 33.54 54 SER C C 1
ATOM 2417 O O . SER C 1 73 ? 31.708 12.063 36.035 1.00 32.39 54 SER C O 1
ATOM 2420 N N . GLN C 1 74 ? 30.671 13.825 35.097 1.00 32.32 55 GLN C N 1
ATOM 2421 C CA . GLN C 1 74 ? 31.378 14.814 35.847 1.00 33.26 55 GLN C CA 1
ATOM 2422 C C . GLN C 1 74 ? 30.980 14.717 37.352 1.00 33.51 55 GLN C C 1
ATOM 2423 O O . GLN C 1 74 ? 31.825 14.786 38.278 1.00 31.62 55 GLN C O 1
ATOM 2429 N N . TRP C 1 75 ? 29.688 14.631 37.569 1.00 32.24 56 TRP C N 1
ATOM 2430 C CA . TRP C 1 75 ? 29.132 14.470 38.914 1.00 32.77 56 TRP C CA 1
ATOM 2431 C C . TRP C 1 75 ? 29.769 13.235 39.553 1.00 31.26 56 TRP C C 1
ATOM 2432 O O . TRP C 1 75 ? 30.279 13.284 40.684 1.00 33.45 56 TRP C O 1
ATOM 2443 N N . TRP C 1 76 ? 29.786 12.149 38.814 1.00 30.29 57 TRP C N 1
ATOM 2444 C CA . TRP C 1 76 ? 30.315 10.888 39.327 1.00 32.59 57 TRP C CA 1
ATOM 2445 C C . TRP C 1 76 ? 31.775 11.028 39.707 1.00 33.52 57 TRP C C 1
ATOM 2446 O O . TRP C 1 76 ? 32.167 10.689 40.815 1.00 32.46 57 TRP C O 1
ATOM 2457 N N . GLN C 1 77 ? 32.583 11.579 38.817 1.00 32.29 58 GLN C N 1
ATOM 2458 C CA . GLN C 1 77 ? 34.015 11.784 39.113 1.00 32.75 58 GLN C CA 1
ATOM 2459 C C . GLN C 1 77 ? 34.246 12.649 40.354 1.00 29.16 58 GLN C C 1
ATOM 2460 O O . GLN C 1 77 ? 35.116 12.375 41.171 1.00 28.48 58 GLN C O 1
ATOM 2466 N N . GLU C 1 78 ? 33.474 13.711 40.5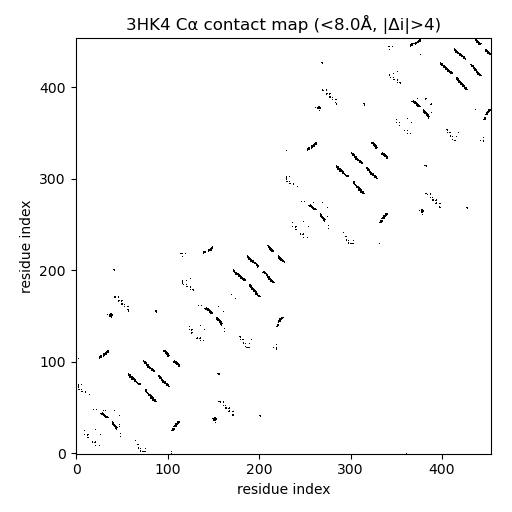25 1.00 30.38 59 GLU C N 1
ATOM 2467 C CA . GLU C 1 78 ? 33.625 14.551 41.718 1.00 32.61 59 GLU C CA 1
ATOM 2468 C C . GLU C 1 78 ? 33.180 13.920 43.036 1.00 29.95 59 GLU C C 1
ATOM 2469 O O . GLU C 1 78 ? 33.586 14.396 44.112 1.00 28.81 59 GLU C O 1
ATOM 2475 N N . ASN C 1 79 ? 32.402 12.840 42.939 1.00 27.79 60 ASN C N 1
ATOM 2476 C CA . ASN C 1 79 ? 31.835 12.102 44.074 1.00 28.95 60 ASN C CA 1
ATOM 2477 C C . ASN C 1 79 ? 32.426 10.713 44.364 1.00 31.00 60 ASN C C 1
ATOM 2478 O O . ASN C 1 79 ? 31.907 9.972 45.220 1.00 26.97 60 ASN C O 1
ATOM 2483 N N . HIS C 1 80 ? 33.503 10.394 43.651 1.00 30.25 61 HIS C N 1
ATOM 2484 C CA . HIS C 1 80 ? 34.210 9.101 43.766 1.00 32.26 61 HIS C CA 1
ATOM 2485 C C . HIS C 1 80 ? 35.678 9.255 43.512 1.00 34.53 61 HIS C C 1
ATOM 2486 O O . HIS C 1 80 ? 36.084 10.035 42.653 1.00 38.67 61 HIS C O 1
ATOM 2493 N N . GLU C 1 81 ? 36.470 8.517 44.274 1.00 35.04 62 GLU C N 1
ATOM 2494 C CA . GLU C 1 81 ? 37.893 8.470 44.088 1.00 36.87 62 GLU C CA 1
ATOM 2495 C C . GLU C 1 81 ? 38.188 7.070 43.527 1.00 34.57 62 GLU C C 1
ATOM 2496 O O . GLU C 1 81 ? 38.026 6.082 44.248 1.00 35.09 62 GLU C O 1
ATOM 2502 N N A VAL C 1 82 ? 38.565 6.984 42.246 0.50 33.96 63 VAL C N 1
ATOM 2503 N N B VAL C 1 82 ? 38.594 6.994 42.263 0.50 33.56 63 VAL C N 1
ATOM 2504 C CA A VAL C 1 82 ? 38.895 5.693 41.644 0.50 34.09 63 VAL C CA 1
ATOM 2505 C CA B VAL C 1 82 ? 38.876 5.725 41.610 0.50 33.28 63 VAL C CA 1
ATOM 2506 C C A VAL C 1 82 ? 40.362 5.395 41.921 0.50 33.92 63 VAL C C 1
ATOM 2507 C C B VAL C 1 82 ? 40.350 5.366 41.844 0.50 33.58 63 VAL C C 1
ATOM 2508 O O A VAL C 1 82 ? 41.251 6.211 41.652 0.50 35.55 63 VAL C O 1
ATOM 2509 O O B VAL C 1 82 ? 41.241 6.121 41.446 0.50 35.88 63 VAL C O 1
ATOM 2516 N N . HIS C 1 83 ? 40.606 4.240 42.514 1.00 31.93 64 HIS C N 1
ATOM 2517 C CA . HIS C 1 83 ? 41.968 3.845 42.859 1.00 33.30 64 HIS C CA 1
ATOM 2518 C C . HIS C 1 83 ? 42.656 3.086 41.751 1.00 33.83 64 HIS C C 1
ATOM 2519 O O . HIS C 1 83 ? 43.863 2.977 41.738 1.00 34.37 64 HIS C O 1
ATOM 2526 N N . GLY C 1 84 ? 41.907 2.526 40.832 1.00 34.14 65 GLY C N 1
ATOM 2527 C CA . GLY C 1 84 ? 42.518 1.849 39.716 1.00 33.50 65 GLY C CA 1
ATOM 2528 C C . GLY C 1 84 ? 41.553 0.792 39.269 1.00 34.92 65 GLY C C 1
ATOM 2529 O O . GLY C 1 84 ? 40.460 0.665 39.826 1.00 36.90 65 GLY C O 1
ATOM 2530 N N . GLY C 1 85 ? 41.938 0.039 38.257 1.00 34.28 66 GLY C N 1
ATOM 2531 C CA . GLY C 1 85 ? 41.061 -1.015 37.774 1.00 32.84 66 GLY C CA 1
ATOM 2532 C C . GLY C 1 85 ? 41.383 -1.410 36.371 1.00 34.11 66 GLY C C 1
ATOM 2533 O O . GLY C 1 85 ? 42.395 -1.011 35.838 1.00 30.36 66 GLY C O 1
ATOM 2534 N N . SER C 1 86 ? 40.473 -2.140 35.733 1.00 30.71 67 SER C N 1
ATOM 2535 C CA . SER C 1 86 ? 40.765 -2.667 34.434 1.00 33.34 67 SER C CA 1
ATOM 2536 C C . SER C 1 86 ? 39.528 -2.700 33.598 1.00 35.38 67 SER C C 1
ATOM 2537 O O . SER C 1 86 ? 38.421 -2.604 34.125 1.00 29.36 67 SER C O 1
ATOM 2540 N N . VAL C 1 87 ? 39.762 -2.802 32.297 1.00 34.02 68 VAL C N 1
ATOM 2541 C CA . VAL C 1 87 ? 38.732 -2.878 31.288 1.00 34.84 68 VAL C CA 1
ATOM 2542 C C . VAL C 1 87 ? 39.075 -4.057 30.423 1.00 34.27 68 VAL C C 1
ATOM 2543 O O . VAL C 1 87 ? 40.167 -4.138 29.922 1.00 30.98 68 VAL C O 1
ATOM 2547 N N . GLU C 1 88 ? 38.129 -4.956 30.207 1.00 35.31 69 GLU C N 1
ATOM 2548 C CA . GLU C 1 88 ? 38.370 -6.109 29.393 1.00 35.91 69 GLU C CA 1
ATOM 2549 C C . GLU C 1 88 ? 37.367 -6.135 28.288 1.00 33.84 69 GLU C C 1
ATOM 2550 O O . GLU C 1 88 ? 36.195 -5.869 28.533 1.00 30.15 69 GLU C O 1
ATOM 2556 N N . GLY C 1 89 ? 37.835 -6.456 27.077 1.00 33.65 70 GLY C N 1
ATOM 2557 C CA . GLY C 1 89 ? 36.980 -6.520 25.897 1.00 30.96 70 GLY C CA 1
ATOM 2558 C C . GLY C 1 89 ? 37.693 -5.873 24.731 1.00 33.78 70 GLY C C 1
ATOM 2559 O O . GLY C 1 89 ? 38.880 -5.596 24.820 1.00 30.99 70 GLY C O 1
ATOM 2560 N N . PRO C 1 90 ? 36.966 -5.523 23.672 1.00 33.44 71 PRO C N 1
ATOM 2561 C CA . PRO C 1 90 ? 35.536 -5.635 23.472 1.00 33.88 71 PRO C CA 1
ATOM 2562 C C . PRO C 1 90 ? 35.104 -7.027 23.036 1.00 33.61 71 PRO C C 1
ATOM 2563 O O . PRO C 1 90 ? 35.850 -7.747 22.387 1.00 32.31 71 PRO C O 1
ATOM 2567 N N . TYR C 1 91 ? 33.875 -7.365 23.392 1.00 33.66 72 TYR C N 1
ATOM 2568 C CA . TYR C 1 91 ? 33.232 -8.621 23.016 1.00 29.84 72 TYR C CA 1
ATOM 2569 C C . TYR C 1 91 ? 32.156 -8.145 22.081 1.00 28.46 72 TYR C C 1
ATOM 2570 O O . TYR C 1 91 ? 31.269 -7.428 22.513 1.00 28.66 72 TYR C O 1
ATOM 2579 N N . VAL C 1 92 ? 32.180 -8.556 20.817 1.00 26.34 73 VAL C N 1
ATOM 2580 C CA . VAL C 1 92 ? 31.227 -8.035 19.834 1.00 23.33 73 VAL C CA 1
ATOM 2581 C C . VAL C 1 92 ? 30.176 -9.013 19.386 1.00 24.64 73 VAL C C 1
ATOM 2582 O O . VAL C 1 92 ? 30.461 -10.207 19.306 1.00 26.47 73 VAL C O 1
ATOM 2586 N N . ASN C 1 93 ? 28.960 -8.516 19.099 1.00 26.75 74 ASN C N 1
ATOM 2587 C CA . ASN C 1 93 ? 27.918 -9.343 18.470 1.00 29.31 74 ASN C CA 1
ATOM 2588 C C . ASN C 1 93 ? 27.023 -8.402 17.714 1.00 28.14 74 ASN C C 1
ATOM 2589 O O . ASN C 1 93 ? 26.365 -7.552 18.300 1.00 29.36 74 ASN C O 1
ATOM 2594 N N . GLY C 1 94 ? 27.015 -8.511 16.398 1.00 28.75 75 GLY C N 1
ATOM 2595 C CA . GLY C 1 94 ? 26.128 -7.667 15.609 1.00 30.11 75 GLY C CA 1
ATOM 2596 C C . GLY C 1 94 ? 26.503 -6.199 15.743 1.00 30.31 75 GLY C C 1
ATOM 2597 O O . GLY C 1 94 ? 27.635 -5.855 15.607 1.00 33.71 75 GLY C O 1
ATOM 2598 N N . ASP C 1 95 ? 25.527 -5.363 16.060 1.00 32.55 76 ASP C N 1
ATOM 2599 C CA . ASP C 1 95 ? 25.674 -3.917 16.261 1.00 32.64 76 ASP C CA 1
ATOM 2600 C C . ASP C 1 95 ? 25.994 -3.482 17.693 1.00 30.72 76 ASP C C 1
ATOM 2601 O O . ASP C 1 95 ? 25.861 -2.288 18.021 1.00 30.55 76 ASP C O 1
ATOM 2606 N N . GLN C 1 96 ? 26.393 -4.423 18.546 1.00 28.34 77 GLN C N 1
ATOM 2607 C CA . GLN C 1 96 ? 26.751 -4.141 19.901 1.00 27.25 77 GLN C CA 1
ATOM 2608 C C . GLN C 1 96 ? 28.080 -4.718 20.326 1.00 28.88 77 GLN C C 1
ATOM 2609 O O . GLN C 1 96 ? 28.610 -5.707 19.742 1.00 30.56 77 GLN C O 1
ATOM 2615 N N . PHE C 1 97 ? 28.621 -4.110 21.370 1.00 28.97 78 PHE C N 1
ATOM 2616 C CA . PHE C 1 97 ? 29.858 -4.633 21.980 1.00 29.42 78 PHE C CA 1
ATOM 2617 C C . PHE C 1 97 ? 29.713 -4.496 23.478 1.00 31.80 78 PHE C C 1
ATOM 2618 O O . PHE C 1 97 ? 28.970 -3.644 23.965 1.00 28.27 78 PHE C O 1
ATOM 2626 N N . ALA C 1 98 ? 30.352 -5.405 24.195 1.00 26.82 79 ALA C N 1
ATOM 2627 C CA . ALA C 1 98 ? 30.310 -5.414 25.661 1.00 27.21 79 ALA C CA 1
ATOM 2628 C C . ALA C 1 98 ? 31.667 -5.258 26.217 1.00 27.61 79 ALA C C 1
ATOM 2629 O O . ALA C 1 98 ? 32.606 -5.673 25.594 1.00 26.10 79 ALA C O 1
ATOM 2631 N N . LEU C 1 99 ? 31.757 -4.709 27.421 1.00 28.79 80 LEU C N 1
ATOM 2632 C CA . LEU C 1 99 ? 33.015 -4.548 28.143 1.00 28.61 80 LEU C CA 1
ATOM 2633 C C . LEU C 1 99 ? 32.845 -4.974 29.583 1.00 28.56 80 LEU C C 1
ATOM 2634 O O . LEU C 1 99 ? 31.792 -4.828 30.127 1.00 28.19 80 LEU C O 1
ATOM 2639 N N . ARG C 1 100 ? 33.913 -5.474 30.208 1.00 34.17 81 ARG C N 1
ATOM 2640 C CA . ARG C 1 100 ? 33.875 -5.773 31.639 1.00 32.16 81 ARG C CA 1
ATOM 2641 C C . ARG C 1 100 ? 34.819 -4.831 32.367 1.00 32.75 81 ARG C C 1
ATOM 2642 O O . ARG C 1 100 ? 35.984 -4.686 32.020 1.00 29.49 81 ARG C O 1
ATOM 2650 N N . PHE C 1 101 ? 34.274 -4.153 33.356 1.00 30.96 82 PHE C N 1
ATOM 2651 C CA . PHE C 1 101 ? 34.970 -3.188 34.144 1.00 33.28 82 PHE C CA 1
ATOM 2652 C C . PHE C 1 101 ? 35.100 -3.716 35.546 1.00 34.98 82 PHE C C 1
ATOM 2653 O O . PHE C 1 101 ? 34.124 -4.225 36.082 1.00 33.93 82 PHE C O 1
ATOM 2661 N N . LYS C 1 102 ? 36.277 -3.582 36.143 1.00 36.10 83 LYS C N 1
ATOM 2662 C CA . LYS C 1 102 ? 36.487 -3.956 37.547 1.00 36.26 83 LYS C CA 1
ATOM 2663 C C . LYS C 1 102 ? 37.355 -2.845 38.110 1.00 35.48 83 LYS C C 1
ATOM 2664 O O . LYS C 1 102 ? 38.515 -2.726 37.718 1.00 37.50 83 LYS C O 1
ATOM 2670 N N A PHE C 1 103 ? 36.799 -2.023 38.992 0.50 34.51 84 PHE C N 1
ATOM 2671 N N B PHE C 1 103 ? 36.803 -2.020 38.993 0.50 35.52 84 PHE C N 1
ATOM 2672 C CA A PHE C 1 103 ? 37.539 -0.887 39.557 0.50 34.62 84 PHE C CA 1
ATOM 2673 C CA B PHE C 1 103 ? 37.568 -0.893 39.546 0.50 36.32 84 PHE C CA 1
ATOM 2674 C C A PHE C 1 103 ? 37.413 -0.828 41.061 0.50 33.30 84 PHE C C 1
ATOM 2675 C C B PHE C 1 103 ? 37.359 -0.708 41.033 0.50 34.75 84 PHE C C 1
ATOM 2676 O O A PHE C 1 103 ? 36.478 -1.367 41.620 0.50 35.32 84 PHE C O 1
ATOM 2677 O O B PHE C 1 103 ? 36.284 -0.988 41.544 0.50 37.73 84 PHE C O 1
ATOM 2692 N N . ASP C 1 104 ? 38.392 -0.222 41.712 1.00 33.70 85 ASP C N 1
ATOM 2693 C CA . ASP C 1 104 ? 38.329 -0.004 43.156 1.00 35.59 85 ASP C CA 1
ATOM 2694 C C . ASP C 1 104 ? 38.017 1.457 43.289 1.00 33.06 85 ASP C C 1
ATOM 2695 O O . ASP C 1 104 ? 38.628 2.269 42.605 1.00 32.98 85 ASP C O 1
ATOM 2700 N N . VAL C 1 105 ? 37.073 1.783 44.169 1.00 33.03 86 VAL C N 1
ATOM 2701 C CA . VAL C 1 105 ? 36.583 3.138 44.286 1.00 29.18 86 VAL C CA 1
ATOM 2702 C C . VAL C 1 105 ? 36.151 3.440 45.705 1.00 31.38 86 VAL C C 1
ATOM 2703 O O . VAL C 1 105 ? 35.690 2.551 46.405 1.00 32.49 86 VAL C O 1
ATOM 2707 N N . THR C 1 106 ? 36.317 4.691 46.134 1.00 31.86 87 THR C N 1
ATOM 2708 C CA . THR C 1 106 ? 35.808 5.131 47.418 1.00 29.82 87 THR C CA 1
ATOM 2709 C C . THR C 1 106 ? 34.786 6.234 47.107 1.00 31.84 87 THR C C 1
ATOM 2710 O O . THR C 1 106 ? 35.160 7.307 46.597 1.00 29.47 87 THR C O 1
ATOM 2714 N N . PRO C 1 107 ? 33.479 5.934 47.277 1.00 30.89 88 PRO C N 1
ATOM 2715 C CA . PRO C 1 107 ? 32.470 6.972 47.140 1.00 32.34 88 PRO C CA 1
ATOM 2716 C C . PRO C 1 107 ? 32.589 7.951 48.281 1.00 33.08 88 PRO C C 1
ATOM 2717 O O . PRO C 1 107 ? 32.827 7.537 49.433 1.00 30.63 88 PRO C O 1
ATOM 2721 N N . LYS C 1 108 ? 32.505 9.244 47.978 1.00 33.76 89 LYS C N 1
ATOM 2722 C CA . LYS C 1 108 ? 32.518 10.257 49.054 1.00 37.55 89 LYS C CA 1
ATOM 2723 C C . LYS C 1 108 ? 31.377 10.060 50.051 1.00 36.30 89 LYS C C 1
ATOM 2724 O O . LYS C 1 108 ? 31.501 10.410 51.212 1.00 36.70 89 LYS C O 1
ATOM 2730 N N . ALA C 1 109 ? 30.246 9.574 49.544 1.00 36.18 90 ALA C N 1
ATOM 2731 C CA . ALA C 1 109 ? 29.048 9.298 50.333 1.00 38.01 90 ALA C CA 1
ATOM 2732 C C . ALA C 1 109 ? 29.318 8.328 51.489 1.00 40.38 90 ALA C C 1
ATOM 2733 O O . ALA C 1 109 ? 28.908 8.591 52.617 1.00 42.09 90 ALA C O 1
ATOM 2735 N N . THR C 1 110 ? 30.058 7.253 51.242 1.00 40.81 91 THR C N 1
ATOM 2736 C CA . THR C 1 110 ? 30.336 6.279 52.301 1.00 37.44 91 THR C CA 1
ATOM 2737 C C . THR C 1 110 ? 31.731 6.353 52.894 1.00 37.19 91 THR C C 1
ATOM 2738 O O . THR C 1 110 ? 31.920 6.071 54.068 1.00 37.93 91 THR C O 1
ATOM 2742 N N . GLY C 1 111 ? 32.727 6.718 52.101 1.00 36.29 92 GLY C N 1
ATOM 2743 C CA . GLY C 1 111 ? 34.121 6.711 52.585 1.00 35.19 92 GLY C CA 1
ATOM 2744 C C . GLY C 1 111 ? 34.691 5.298 52.679 1.00 35.28 92 GLY C C 1
ATOM 2745 O O . GLY C 1 111 ? 35.807 5.123 53.151 1.00 38.04 92 GLY C O 1
ATOM 2746 N N . GLU C 1 112 ? 33.931 4.292 52.232 1.00 33.88 93 GLU C N 1
ATOM 2747 C CA . GLU C 1 112 ? 34.350 2.896 52.284 1.00 34.00 93 GLU C CA 1
ATOM 2748 C C . GLU C 1 112 ? 34.716 2.436 50.866 1.00 33.35 93 GLU C C 1
ATOM 2749 O O . GLU C 1 112 ? 33.923 2.554 49.901 1.00 29.48 93 GLU C O 1
ATOM 2751 N N . ARG C 1 113 ? 35.960 1.982 50.750 1.00 31.96 94 ARG C N 1
ATOM 2752 C CA . ARG C 1 113 ? 36.520 1.517 49.504 1.00 34.17 94 ARG C CA 1
ATOM 2753 C C . ARG C 1 113 ? 35.922 0.184 49.121 1.00 36.38 94 ARG C C 1
ATOM 2754 O O . ARG C 1 113 ? 35.880 -0.725 49.944 1.00 34.17 94 ARG C O 1
ATOM 2762 N N . VAL C 1 114 ? 35.467 0.082 47.869 1.00 33.93 95 VAL C N 1
ATOM 2763 C CA . VAL C 1 114 ? 34.843 -1.122 47.349 1.00 34.82 95 VAL C CA 1
ATOM 2764 C C . VAL C 1 114 ? 35.311 -1.405 45.928 1.00 33.64 95 VAL C C 1
ATOM 2765 O O . VAL C 1 114 ? 35.795 -0.512 45.246 1.00 33.60 95 VAL C O 1
ATOM 2769 N N . THR C 1 115 ? 35.189 -2.663 45.514 1.00 36.21 96 THR C N 1
ATOM 2770 C CA . THR C 1 115 ? 35.481 -3.074 44.147 1.00 35.53 96 THR C CA 1
ATOM 2771 C C . THR C 1 115 ? 34.185 -3.175 43.401 1.00 37.23 96 THR C C 1
ATOM 2772 O O . THR C 1 115 ? 33.285 -3.877 43.850 1.00 40.49 96 THR C O 1
ATOM 2792 N N . ASP C 1 117 ? 32.285 -4.217 39.904 1.00 31.56 98 ASP C N 1
ATOM 2793 C CA . ASP C 1 117 ? 32.472 -5.139 38.819 1.00 34.51 98 ASP C CA 1
ATOM 2794 C C . ASP C 1 117 ? 31.166 -5.117 38.013 1.00 34.99 98 ASP C C 1
ATOM 2795 O O . ASP C 1 117 ? 30.103 -5.416 38.519 1.00 29.07 98 ASP C O 1
ATOM 2800 N N . GLU C 1 118 ? 31.282 -4.712 36.765 1.00 32.64 99 GLU C N 1
ATOM 2801 C CA . GLU C 1 118 ? 30.142 -4.561 35.895 1.00 33.89 99 GLU C CA 1
ATOM 2802 C C . GLU C 1 118 ? 30.470 -4.932 34.484 1.00 29.82 99 GLU C C 1
ATOM 2803 O O . GLU C 1 118 ? 31.640 -4.976 34.068 1.00 36.73 99 GLU C O 1
ATOM 2809 N N . VAL C 1 119 ? 29.409 -5.081 33.735 1.00 33.01 100 VAL C N 1
ATOM 2810 C CA . VAL C 1 119 ? 29.472 -5.267 32.316 1.00 31.66 100 VAL C CA 1
ATOM 2811 C C . VAL C 1 119 ? 28.707 -4.122 31.693 1.00 30.80 100 VAL C C 1
ATOM 2812 O O . VAL C 1 119 ? 27.652 -3.793 32.149 1.00 29.34 100 VAL C O 1
ATOM 2816 N N . GLY C 1 120 ? 29.298 -3.494 30.676 1.00 30.39 101 GLY C N 1
ATOM 2817 C CA . GLY C 1 120 ? 28.638 -2.470 29.869 1.00 28.93 101 GLY C CA 1
ATOM 2818 C C . GLY C 1 120 ? 28.327 -3.026 28.493 1.00 27.71 101 GLY C C 1
ATOM 2819 O O . GLY C 1 120 ? 29.166 -3.657 27.894 1.00 32.40 101 GLY C O 1
ATOM 2820 N N . LEU C 1 121 ? 27.132 -2.754 27.996 1.00 29.56 102 LEU C N 1
ATOM 2821 C CA . LEU C 1 121 ? 26.705 -3.171 26.677 1.00 28.80 102 LEU C CA 1
ATOM 2822 C C . LEU C 1 121 ? 26.413 -1.930 25.877 1.00 31.79 102 LEU C C 1
ATOM 2823 O O . LEU C 1 121 ? 25.588 -1.127 26.301 1.00 31.09 102 LEU C O 1
ATOM 2828 N N . TYR C 1 122 ? 27.068 -1.791 24.725 1.00 31.07 103 TYR C N 1
ATOM 2829 C CA . TYR C 1 122 ? 27.013 -0.591 23.909 1.00 31.58 103 TYR C CA 1
ATOM 2830 C C . TYR C 1 122 ? 26.424 -0.907 22.556 1.00 29.88 103 TYR C C 1
ATOM 2831 O O . TYR C 1 122 ? 26.845 -1.868 21.943 1.00 32.12 103 TYR C O 1
ATOM 2840 N N . THR C 1 123 ? 25.407 -0.147 22.165 1.00 27.31 104 THR C N 1
ATOM 2841 C CA . THR C 1 123 ? 24.713 -0.289 20.891 1.00 27.46 104 THR C CA 1
ATOM 2842 C C . THR C 1 123 ? 25.199 0.791 19.971 1.00 27.48 104 THR C C 1
ATOM 2843 O O . THR C 1 123 ? 25.224 1.981 20.349 1.00 26.67 104 THR C O 1
ATOM 2847 N N . VAL C 1 124 ? 25.533 0.399 18.745 1.00 29.13 105 VAL C N 1
ATOM 2848 C CA . VAL C 1 124 ? 26.068 1.326 17.764 1.00 29.13 105 VAL C CA 1
ATOM 2849 C C . VAL C 1 124 ? 25.134 1.406 16.565 1.00 31.98 105 VAL C C 1
ATOM 2850 O O . VAL C 1 124 ? 24.664 0.401 16.089 1.00 29.69 105 VAL C O 1
ATOM 2854 N N . LYS C 1 125 ? 24.842 2.620 16.131 1.00 33.98 106 LYS C N 1
ATOM 2855 C CA . LYS C 1 125 ? 23.989 2.849 14.973 1.00 35.56 106 LYS C CA 1
ATOM 2856 C C . LYS C 1 125 ? 24.615 4.029 14.243 1.00 31.61 106 LYS C C 1
ATOM 2857 O O . LYS C 1 125 ? 24.862 5.075 14.845 1.00 32.15 106 LYS C O 1
ATOM 2863 N N . ASN C 1 126 ? 24.916 3.857 12.960 1.00 33.86 107 ASN C N 1
ATOM 2864 C CA . ASN C 1 126 ? 25.544 4.900 12.140 1.00 35.29 107 ASN C CA 1
ATOM 2865 C C . ASN C 1 126 ? 26.807 5.448 12.733 1.00 33.66 107 ASN C C 1
ATOM 2866 O O . ASN C 1 126 ? 27.039 6.648 12.716 1.00 31.51 107 ASN C O 1
ATOM 2871 N N . GLY C 1 127 ? 27.612 4.563 13.283 1.00 33.23 108 GLY C N 1
ATOM 2872 C CA . GLY C 1 127 ? 28.896 4.956 13.851 1.00 33.52 108 GLY C CA 1
ATOM 2873 C C . GLY C 1 127 ? 28.890 5.595 15.212 1.00 31.07 108 GLY C C 1
ATOM 2874 O O . GLY C 1 127 ? 29.932 6.013 15.708 1.00 31.37 108 GLY C O 1
ATOM 2875 N N . LYS C 1 128 ? 27.734 5.662 15.833 1.00 31.52 109 LYS C N 1
ATOM 2876 C CA . LYS C 1 128 ? 27.619 6.319 17.129 1.00 30.73 109 LYS C CA 1
ATOM 2877 C C . LYS C 1 128 ? 26.960 5.397 18.147 1.00 29.73 109 LYS C C 1
ATOM 2878 O O . LYS C 1 128 ? 26.098 4.585 17.790 1.00 29.99 109 LYS C O 1
ATOM 2884 N N . ILE C 1 129 ? 27.374 5.538 19.413 1.00 29.56 110 ILE C N 1
ATOM 2885 C CA . ILE C 1 129 ? 26.818 4.781 20.541 1.00 28.36 110 ILE C CA 1
ATOM 2886 C C . ILE C 1 129 ? 25.473 5.401 20.870 1.00 29.28 110 ILE C C 1
ATOM 2887 O O . ILE C 1 129 ? 25.384 6.548 21.315 1.00 28.46 110 ILE C O 1
ATOM 2892 N N A THR C 1 130 ? 24.408 4.656 20.593 0.50 27.38 111 THR C N 1
ATOM 2893 N N B THR C 1 130 ? 24.424 4.634 20.611 0.50 29.09 111 THR C N 1
ATOM 2894 C CA A THR C 1 130 ? 23.047 5.114 20.831 0.50 25.92 111 THR C CA 1
ATOM 2895 C CA B THR C 1 130 ? 23.069 5.086 20.807 0.50 29.19 111 THR C CA 1
ATOM 2896 C C A THR C 1 130 ? 22.545 4.716 22.225 0.50 29.16 111 THR C C 1
ATOM 2897 C C B THR C 1 130 ? 22.535 4.697 22.198 0.50 30.83 111 THR C C 1
ATOM 2898 O O A THR C 1 130 ? 21.644 5.349 22.772 0.50 27.85 111 THR C O 1
ATOM 2899 O O B THR C 1 130 ? 21.603 5.314 22.710 0.50 29.93 111 THR C O 1
ATOM 2906 N N . GLU C 1 131 ? 23.111 3.648 22.784 1.00 28.39 112 GLU C N 1
ATOM 2907 C CA . GLU C 1 131 ? 22.738 3.186 24.104 1.00 30.35 112 GLU C CA 1
ATOM 2908 C C . GLU C 1 131 ? 23.917 2.547 24.795 1.00 31.57 112 GLU C C 1
ATOM 2909 O O . GLU C 1 131 ? 24.768 1.938 24.133 1.00 30.37 112 GLU C O 1
ATOM 2915 N N . GLU C 1 132 ? 24.008 2.770 26.119 1.00 31.26 113 GLU C N 1
ATOM 2916 C CA . GLU C 1 132 ? 24.949 2.100 27.001 1.00 31.38 113 GLU C CA 1
ATOM 2917 C C . GLU C 1 132 ? 24.080 1.573 28.160 1.00 30.07 113 GLU C C 1
ATOM 2918 O O . GLU C 1 132 ? 23.252 2.277 28.700 1.00 29.90 113 GLU C O 1
ATOM 2924 N N A ARG C 1 133 ? 24.249 0.302 28.503 0.50 28.67 114 ARG C N 1
ATOM 2925 N N B ARG C 1 133 ? 24.310 0.323 28.513 0.50 27.59 114 ARG C N 1
ATOM 2926 C CA A ARG C 1 133 ? 23.446 -0.332 29.534 0.50 28.87 114 ARG C CA 1
ATOM 2927 C CA B ARG C 1 133 ? 23.524 -0.355 29.494 0.50 26.51 114 ARG C CA 1
ATOM 2928 C C A ARG C 1 133 ? 24.358 -1.139 30.438 0.50 28.31 114 ARG C C 1
ATOM 2929 C C B ARG C 1 133 ? 24.491 -1.056 30.430 0.50 26.77 114 ARG C C 1
ATOM 2930 O O A ARG C 1 133 ? 25.032 -2.013 29.965 0.50 30.75 114 ARG C O 1
ATOM 2931 O O B ARG C 1 133 ? 25.430 -1.685 29.968 0.50 27.75 114 ARG C O 1
ATOM 2946 N N . PHE C 1 134 ? 24.328 -0.863 31.746 1.00 29.11 115 PHE C N 1
ATOM 2947 C CA . PHE C 1 134 ? 25.254 -1.474 32.706 1.00 28.59 115 PHE C CA 1
ATOM 2948 C C . PHE C 1 134 ? 24.613 -2.528 33.562 1.00 29.15 115 PHE C C 1
ATOM 2949 O O . PHE C 1 134 ? 23.533 -2.329 34.101 1.00 29.80 115 PHE C O 1
ATOM 2957 N N . TYR C 1 135 ? 25.353 -3.638 33.704 1.00 27.50 116 TYR C N 1
ATOM 2958 C CA . TYR C 1 135 ? 24.891 -4.807 34.397 1.00 28.27 116 TYR C CA 1
ATOM 2959 C C . TYR C 1 135 ? 25.763 -5.008 35.621 1.00 30.57 116 TYR C C 1
ATOM 2960 O O . TYR C 1 135 ? 26.945 -4.987 35.505 1.00 29.18 116 TYR C O 1
ATOM 2969 N N . TYR C 1 136 ? 25.152 -5.270 36.768 1.00 35.28 117 TYR C N 1
ATOM 2970 C CA . TYR C 1 136 ? 25.871 -5.349 38.034 1.00 38.17 117 TYR C CA 1
ATOM 2971 C C . TYR C 1 136 ? 25.369 -6.511 38.886 1.00 36.69 117 TYR C C 1
ATOM 2972 O O . TYR C 1 136 ? 24.226 -6.943 38.799 1.00 27.75 117 TYR C O 1
ATOM 2990 N N . THR D 1 21 ? 20.382 37.451 58.254 1.00 50.07 2 THR D N 1
ATOM 2991 C CA . THR D 1 21 ? 19.853 36.520 59.209 1.00 45.91 2 THR D CA 1
ATOM 2992 C C . THR D 1 21 ? 19.292 35.320 58.410 1.00 44.85 2 THR D C 1
ATOM 2993 O O . THR D 1 21 ? 19.043 35.422 57.184 1.00 40.32 2 THR D O 1
ATOM 2997 N N . ILE D 1 22 ? 19.075 34.199 59.102 1.00 44.15 3 ILE D N 1
ATOM 2998 C CA . ILE D 1 22 ? 18.519 32.988 58.477 1.00 44.72 3 ILE D CA 1
ATOM 2999 C C . ILE D 1 22 ? 17.185 33.327 57.835 1.00 42.83 3 ILE D C 1
ATOM 3000 O O . ILE D 1 22 ? 16.852 32.828 56.754 1.00 44.87 3 ILE D O 1
ATOM 3005 N N . ALA D 1 23 ? 16.438 34.198 58.495 1.00 42.32 4 ALA D N 1
ATOM 3006 C CA . ALA D 1 23 ? 15.150 34.634 58.003 1.00 41.72 4 ALA D CA 1
ATOM 3007 C C . ALA D 1 23 ? 15.296 35.335 56.666 1.00 40.20 4 ALA D C 1
ATOM 3008 O O . ALA D 1 23 ? 14.557 35.059 55.722 1.00 40.05 4 ALA D O 1
ATOM 3010 N N . GLU D 1 24 ? 16.253 36.246 56.573 1.00 40.24 5 GLU D N 1
ATOM 3011 C CA . GLU D 1 24 ? 16.485 36.974 55.334 1.00 39.63 5 GLU D CA 1
ATOM 3012 C C . GLU D 1 24 ? 16.963 36.053 54.226 1.00 34.83 5 GLU D C 1
ATOM 3013 O O . GLU D 1 24 ? 16.473 36.113 53.079 1.00 34.28 5 GLU D O 1
ATOM 3019 N N . ILE D 1 25 ? 17.911 35.184 54.569 1.00 32.21 6 ILE D N 1
ATOM 3020 C CA . ILE D 1 25 ? 18.437 34.196 53.611 1.00 31.38 6 ILE D CA 1
ATOM 3021 C C . ILE D 1 25 ? 17.325 33.269 53.108 1.00 32.89 6 ILE D C 1
ATOM 3022 O O . ILE D 1 25 ? 17.153 33.060 51.888 1.00 33.39 6 ILE D O 1
ATOM 3027 N N . ALA D 1 26 ? 16.560 32.716 54.046 1.00 32.82 7 ALA D N 1
ATOM 3028 C CA . ALA D 1 26 ? 15.438 31.851 53.697 1.00 33.22 7 ALA D CA 1
ATOM 3029 C C . ALA D 1 26 ? 14.472 32.606 52.809 1.00 34.92 7 ALA D C 1
ATOM 3030 O O . ALA D 1 26 ? 13.944 32.041 51.852 1.00 39.25 7 ALA D O 1
ATOM 3032 N N . LYS D 1 27 ? 14.216 33.877 53.135 1.00 35.86 8 LYS D N 1
ATOM 3033 C CA . LYS D 1 27 ? 13.299 34.670 52.318 1.00 38.51 8 LYS D CA 1
ATOM 3034 C C . LYS D 1 27 ? 13.805 34.861 50.904 1.00 35.35 8 LYS D C 1
ATOM 3035 O O . LYS D 1 27 ? 13.041 34.681 49.956 1.00 34.81 8 LYS D O 1
ATOM 3041 N N . ASP D 1 28 ? 15.074 35.247 50.758 1.00 36.22 9 ASP D N 1
ATOM 3042 C CA . ASP D 1 28 ? 15.655 35.535 49.435 1.00 35.55 9 ASP D CA 1
ATOM 3043 C C . ASP D 1 28 ? 15.737 34.280 48.577 1.00 34.50 9 ASP D C 1
ATOM 3044 O O . ASP D 1 28 ? 15.312 34.264 47.425 1.00 35.13 9 ASP D O 1
ATOM 3049 N N . PHE D 1 29 ? 16.296 33.229 49.152 1.00 32.60 10 PHE D N 1
ATOM 3050 C CA . PHE D 1 29 ? 16.378 31.923 48.496 1.00 30.36 10 PHE D CA 1
ATOM 3051 C C . PHE D 1 29 ? 15.019 31.500 48.013 1.00 33.30 10 PHE D C 1
ATOM 3052 O O . PHE D 1 29 ? 14.839 31.153 46.844 1.00 33.65 10 PHE D O 1
ATOM 3060 N N . THR D 1 30 ? 14.024 31.545 48.885 1.00 34.59 11 THR D N 1
ATOM 3061 C CA . THR D 1 30 ? 12.669 31.149 48.443 1.00 35.75 11 THR D CA 1
ATOM 3062 C C . THR D 1 30 ? 12.122 32.010 47.304 1.00 37.47 11 THR D C 1
ATOM 3063 O O . THR D 1 30 ? 11.517 31.478 46.361 1.00 40.69 11 THR D O 1
ATOM 3067 N N . GLU D 1 31 ? 12.308 33.329 47.392 1.00 38.09 12 GLU D N 1
ATOM 3068 C CA . GLU D 1 31 ? 11.838 34.240 46.356 1.00 40.17 12 GLU D CA 1
ATOM 3069 C C . GLU D 1 31 ? 12.508 33.903 45.026 1.00 39.58 12 GLU D C 1
ATOM 3070 O O . GLU D 1 31 ? 11.840 33.856 43.995 1.00 38.90 12 GLU D O 1
ATOM 3076 N N . LEU D 1 32 ? 13.812 33.639 45.042 1.00 38.24 13 LEU D N 1
ATOM 3077 C CA . LEU D 1 32 ? 14.495 33.177 43.821 1.00 37.78 13 LEU D CA 1
ATOM 3078 C C . LEU D 1 32 ? 13.875 31.911 43.241 1.00 39.60 13 LEU D C 1
ATOM 3079 O O . LEU D 1 32 ? 13.742 31.786 42.025 1.00 41.66 13 LEU D O 1
ATOM 3084 N N . LEU D 1 33 ? 13.499 30.975 44.094 1.00 40.12 14 LEU D N 1
ATOM 3085 C CA . LEU D 1 33 ? 12.877 29.723 43.629 1.00 42.79 14 LEU D CA 1
ATOM 3086 C C . LEU D 1 33 ? 11.453 29.971 43.105 1.00 43.11 14 LEU D C 1
ATOM 3087 O O . LEU D 1 33 ? 11.059 29.388 42.106 1.00 41.59 14 LEU D O 1
ATOM 3092 N N . LYS D 1 34 ? 10.690 30.833 43.776 1.00 42.80 15 LYS D N 1
ATOM 3093 C CA . LYS D 1 34 ? 9.352 31.186 43.291 1.00 44.80 15 LYS D CA 1
ATOM 3094 C C . LYS D 1 34 ? 9.470 31.920 41.951 1.00 45.06 15 LYS D C 1
ATOM 3095 O O . LYS D 1 34 ? 8.575 31.844 41.122 1.00 45.74 15 LYS D O 1
ATOM 3101 N N . GLN D 1 35 ? 10.566 32.635 41.728 1.00 45.36 16 GLN D N 1
ATOM 3102 C CA . GLN D 1 35 ? 10.801 33.261 40.423 1.00 46.54 16 GLN D CA 1
ATOM 3103 C C . GLN D 1 35 ? 11.226 32.255 39.344 1.00 46.36 16 GLN D C 1
ATOM 3104 O O . GLN D 1 35 ? 11.490 32.639 38.200 1.00 46.66 16 GLN D O 1
ATOM 3110 N N . GLY D 1 36 ? 11.347 30.983 39.701 1.00 44.56 17 GLY D N 1
ATOM 3111 C CA . GLY D 1 36 ? 11.866 29.982 38.792 1.00 44.64 17 GLY D CA 1
ATOM 3112 C C . GLY D 1 36 ? 13.390 30.058 38.599 1.00 45.49 17 GLY D C 1
ATOM 3113 O O . GLY D 1 36 ? 13.913 29.506 37.640 1.00 46.02 17 GLY D O 1
ATOM 3114 N N . ASP D 1 37 ? 14.131 30.688 39.513 1.00 44.35 18 ASP D N 1
ATOM 3115 C CA . ASP D 1 37 ? 15.576 30.808 39.335 1.00 40.37 18 ASP D CA 1
ATOM 3116 C C . ASP D 1 37 ? 16.355 29.863 40.236 1.00 40.51 18 ASP D C 1
ATOM 3117 O O . ASP D 1 37 ? 17.125 30.295 41.083 1.00 40.56 18 ASP D O 1
ATOM 3122 N N . ASN D 1 38 ? 16.148 28.572 40.031 1.00 38.58 19 ASN D N 1
ATOM 3123 C CA . ASN D 1 38 ? 16.813 27.555 40.815 1.00 37.15 19 ASN D CA 1
ATOM 3124 C C . ASN D 1 38 ? 18.341 27.702 40.794 1.00 36.26 19 ASN D C 1
ATOM 3125 O O . ASN D 1 38 ? 18.982 27.687 41.835 1.00 33.84 19 ASN D O 1
ATOM 3130 N N . ALA D 1 39 ? 18.921 27.856 39.612 1.00 34.92 20 ALA D N 1
ATOM 3131 C CA . ALA D 1 39 ? 20.390 27.919 39.498 1.00 33.58 20 ALA D CA 1
ATOM 3132 C C . ALA D 1 39 ? 20.965 29.117 40.184 1.00 34.00 20 ALA D C 1
ATOM 3133 O O . ALA D 1 39 ? 22.065 29.041 40.779 1.00 35.32 20 ALA D O 1
ATOM 3135 N N . GLY D 1 40 ? 20.242 30.234 40.124 1.00 32.30 21 GLY D N 1
ATOM 3136 C CA . GLY D 1 40 ? 20.712 31.448 40.748 1.00 31.21 21 GLY D CA 1
ATOM 3137 C C . GLY D 1 40 ? 20.694 31.310 42.264 1.00 30.40 21 GLY D C 1
ATOM 3138 O O . GLY D 1 40 ? 21.635 31.702 42.945 1.00 26.94 21 GLY D O 1
ATOM 3139 N N . ALA D 1 41 ? 19.615 30.734 42.800 1.00 30.59 22 ALA D N 1
ATOM 3140 C CA . ALA D 1 41 ? 19.522 30.539 44.229 1.00 29.84 22 ALA D CA 1
ATOM 3141 C C . ALA D 1 41 ? 20.642 29.609 44.727 1.00 30.45 22 ALA D C 1
ATOM 3142 O O . ALA D 1 41 ? 21.279 29.848 45.761 1.00 31.81 22 ALA D O 1
ATOM 3144 N N . ALA D 1 42 ? 20.874 28.525 43.986 1.00 31.63 23 ALA D N 1
ATOM 3145 C CA . ALA D 1 42 ? 21.960 27.600 44.316 1.00 32.28 23 ALA D CA 1
ATOM 3146 C C . ALA D 1 42 ? 23.299 28.298 44.262 1.00 30.29 23 ALA D C 1
ATOM 3147 O O . ALA D 1 42 ? 24.081 28.201 45.169 1.00 35.00 23 ALA D O 1
ATOM 3149 N N . GLU D 1 43 ? 23.568 29.040 43.213 1.00 34.04 24 GLU D N 1
ATOM 3150 C CA . GLU D 1 43 ? 24.891 29.682 43.077 1.00 32.71 24 GLU D CA 1
ATOM 3151 C C . GLU D 1 43 ? 25.164 30.685 44.203 1.00 32.04 24 GLU D C 1
ATOM 3152 O O . GLU D 1 43 ? 26.275 30.770 44.758 1.00 30.10 24 GLU D O 1
ATOM 3158 N N . LYS D 1 44 ? 24.150 31.470 44.525 1.00 32.82 25 LYS D N 1
ATOM 3159 C CA . LYS D 1 44 ? 24.274 32.495 45.554 1.00 33.63 25 LYS D CA 1
ATOM 3160 C C . LYS D 1 44 ? 24.421 31.925 46.954 1.00 32.59 25 LYS D C 1
ATOM 3161 O O . LYS D 1 44 ? 25.240 32.405 47.731 1.00 31.22 25 LYS D O 1
ATOM 3167 N N . TYR D 1 45 ? 23.671 30.872 47.268 1.00 32.96 26 TYR D N 1
ATOM 3168 C CA . TYR D 1 45 ? 23.637 30.393 48.664 1.00 35.24 26 TYR D CA 1
ATOM 3169 C C . TYR D 1 45 ? 24.329 29.069 49.002 1.00 34.61 26 TYR D C 1
ATOM 3170 O O . TYR D 1 45 ? 24.646 28.836 50.178 1.00 34.23 26 TYR D O 1
ATOM 3179 N N . ASN D 1 46 ? 24.568 28.184 48.039 1.00 32.97 27 ASN D N 1
ATOM 3180 C CA . ASN D 1 46 ? 25.158 26.893 48.414 1.00 31.05 27 ASN D CA 1
ATOM 3181 C C . ASN D 1 46 ? 26.584 27.034 48.915 1.00 33.46 27 ASN D C 1
ATOM 3182 O O . ASN D 1 46 ? 27.363 27.790 48.336 1.00 30.82 27 ASN D O 1
ATOM 3187 N N . ALA D 1 47 ? 26.926 26.319 49.989 1.00 33.15 28 ALA D N 1
ATOM 3188 C CA . ALA D 1 47 ? 28.301 26.302 50.467 1.00 34.11 28 ALA D CA 1
ATOM 3189 C C . ALA D 1 47 ? 29.094 25.463 49.500 1.00 34.56 28 ALA D C 1
ATOM 3190 O O . ALA D 1 47 ? 28.537 24.575 48.849 1.00 36.37 28 ALA D O 1
ATOM 3192 N N . ASP D 1 48 ? 30.395 25.702 49.461 1.00 34.01 29 ASP D N 1
ATOM 3193 C CA . ASP D 1 48 ? 31.316 24.969 48.578 1.00 37.06 29 ASP D CA 1
ATOM 3194 C C . ASP D 1 48 ? 31.224 23.457 48.727 1.00 35.17 29 ASP D C 1
ATOM 3195 O O . ASP D 1 48 ? 31.331 22.708 47.764 1.00 34.04 29 ASP D O 1
ATOM 3200 N N . ASP D 1 49 ? 30.964 23.041 49.948 1.00 36.21 30 ASP D N 1
ATOM 3201 C CA . ASP D 1 49 ? 30.914 21.643 50.306 1.00 34.53 30 ASP D CA 1
ATOM 3202 C C . ASP D 1 49 ? 29.494 21.160 50.609 1.00 31.42 30 ASP D C 1
ATOM 3203 O O . ASP D 1 49 ? 29.297 20.195 51.327 1.00 32.34 30 ASP D O 1
ATOM 3208 N N . ILE D 1 50 ? 28.497 21.817 50.049 1.00 31.63 31 ILE D N 1
ATOM 3209 C CA . ILE D 1 50 ? 27.145 21.414 50.282 1.00 28.43 31 ILE D CA 1
ATOM 3210 C C . ILE D 1 50 ? 26.955 19.881 50.070 1.00 29.21 31 ILE D C 1
ATOM 3211 O O . ILE D 1 50 ? 27.441 19.295 49.094 1.00 29.96 31 ILE D O 1
ATOM 3216 N N . ALA D 1 51 ? 26.203 19.261 50.992 1.00 31.49 32 ALA D N 1
ATOM 3217 C CA . ALA D 1 51 ? 25.817 17.835 50.984 1.00 29.34 32 ALA D CA 1
ATOM 3218 C C . ALA D 1 51 ? 24.339 17.802 50.637 1.00 31.50 32 ALA D C 1
ATOM 3219 O O . ALA D 1 51 ? 23.560 18.533 51.240 1.00 29.79 32 ALA D O 1
ATOM 3221 N N . SER D 1 52 ? 23.956 16.993 49.645 1.00 31.97 33 SER D N 1
ATOM 3222 C CA . SER D 1 52 ? 22.594 16.917 49.162 1.00 30.67 33 SER D CA 1
ATOM 3223 C C . SER D 1 52 ? 22.074 15.487 49.259 1.00 30.82 33 SER D C 1
ATOM 3224 O O . SER D 1 52 ? 22.672 14.559 48.744 1.00 31.03 33 SER D O 1
ATOM 3227 N N . TYR D 1 53 ? 20.929 15.327 49.888 1.00 31.13 34 TYR D N 1
ATOM 3228 C CA . TYR D 1 53 ? 20.389 14.002 50.162 1.00 32.01 34 TYR D CA 1
ATOM 3229 C C . TYR D 1 53 ? 19.016 13.830 49.587 1.00 32.35 34 TYR D C 1
ATOM 3230 O O . TYR D 1 53 ? 18.079 14.393 50.094 1.00 34.57 34 TYR D O 1
ATOM 3239 N N A GLU D 1 54 ? 18.943 13.185 48.428 0.50 35.02 35 GLU D N 1
ATOM 3240 N N B GLU D 1 54 ? 18.887 12.921 48.613 0.50 32.49 35 GLU D N 1
ATOM 3241 C CA A GLU D 1 54 ? 17.706 13.055 47.662 0.50 39.24 35 GLU D CA 1
ATOM 3242 C CA B GLU D 1 54 ? 17.587 12.519 48.075 0.50 34.62 35 GLU D CA 1
ATOM 3243 C C A GLU D 1 54 ? 16.620 12.212 48.302 0.50 40.30 35 GLU D C 1
ATOM 3244 C C B GLU D 1 54 ? 16.996 11.439 48.958 0.50 34.30 35 GLU D C 1
ATOM 3245 O O A GLU D 1 54 ? 16.882 11.349 49.117 0.50 40.69 35 GLU D O 1
ATOM 3246 O O B GLU D 1 54 ? 17.729 10.662 49.584 0.50 34.35 35 GLU D O 1
ATOM 3257 N N A ALA D 1 55 ? 15.390 12.474 47.872 0.50 45.99 36 ALA D N 1
ATOM 3258 N N B ALA D 1 55 ? 15.670 11.358 48.973 0.50 33.69 36 ALA D N 1
ATOM 3259 C CA A ALA D 1 55 ? 14.230 11.750 48.353 0.50 46.54 36 ALA D CA 1
ATOM 3260 C CA B ALA D 1 55 ? 14.953 10.403 49.826 0.50 38.09 36 ALA D CA 1
ATOM 3261 C C A ALA D 1 55 ? 14.341 10.245 48.050 0.5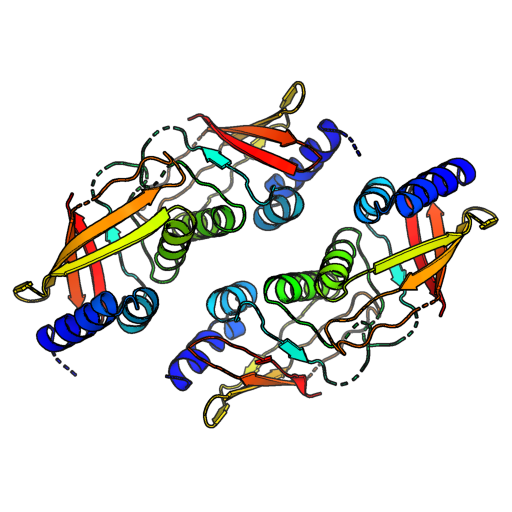0 46.33 36 ALA D C 1
ATOM 3262 C C B ALA D 1 55 ? 15.143 8.927 49.466 0.50 41.25 36 ALA D C 1
ATOM 3263 O O A ALA D 1 55 ? 14.293 9.421 48.970 0.50 45.33 36 ALA D O 1
ATOM 3264 O O B ALA D 1 55 ? 15.423 8.118 50.334 0.50 40.75 36 ALA D O 1
ATOM 3283 N N A GLU D 1 57 ? 1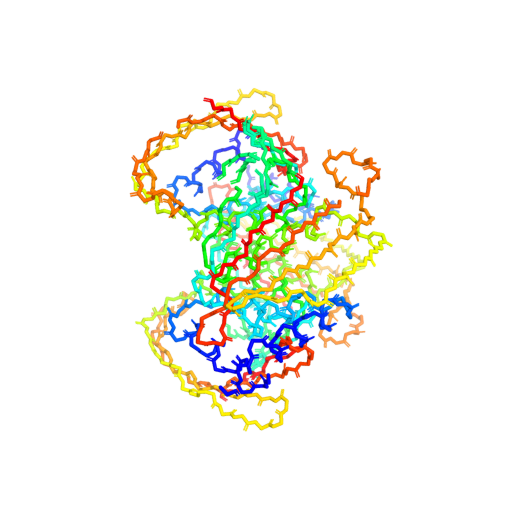5.896 6.662 47.446 0.50 43.59 38 GLU D N 1
ATOM 3284 N N B GLU D 1 57 ? 16.815 5.434 47.473 0.50 45.32 38 GLU D N 1
ATOM 3285 C CA A GLU D 1 57 ? 17.121 5.941 47.780 0.50 45.46 38 GLU D CA 1
ATOM 3286 C CA B GLU D 1 57 ? 18.109 4.900 47.042 0.50 43.51 38 GLU D CA 1
ATOM 3287 C C A GLU D 1 57 ? 17.779 5.461 46.491 0.50 46.77 38 GLU D C 1
ATOM 3288 C C B GLU D 1 57 ? 18.224 5.033 45.512 0.50 41.38 38 GLU D C 1
ATOM 3289 O O A GLU D 1 57 ? 17.153 5.441 45.417 0.50 46.62 38 GLU D O 1
ATOM 3290 O O B GLU D 1 57 ? 17.233 4.843 44.797 0.50 40.46 38 GLU D O 1
ATOM 3291 N N A GLY D 1 58 ? 19.041 5.064 46.604 0.50 47.14 39 GLY D N 1
ATOM 3292 N N B GLY D 1 58 ? 19.422 5.374 45.027 0.50 40.04 39 GLY D N 1
ATOM 3293 C CA A GLY D 1 58 ? 19.816 4.634 45.451 0.50 45.94 39 GLY D CA 1
ATOM 3294 C CA B GLY D 1 58 ? 19.658 5.569 43.595 0.50 38.12 39 GLY D CA 1
ATOM 3295 C C A GLY D 1 58 ? 21.266 5.038 45.598 0.50 44.16 39 GLY D C 1
ATOM 3296 C C B GLY D 1 58 ? 21.041 6.101 43.219 0.50 35.42 39 GLY D C 1
ATOM 3297 O O A GLY D 1 58 ? 21.614 5.814 46.475 0.50 45.71 39 GLY D O 1
ATOM 3298 O O B GLY D 1 58 ? 21.839 6.433 44.081 0.50 34.98 39 GLY D O 1
ATOM 3299 N N A PRO D 1 59 ? 22.123 4.479 44.752 0.50 41.16 40 PRO D N 1
ATOM 3300 N N B PRO D 1 59 ? 21.324 6.154 41.913 0.50 33.85 40 PRO D N 1
ATOM 3301 C CA A PRO D 1 59 ? 23.576 4.683 44.713 0.50 39.53 40 PRO D CA 1
ATOM 3302 C CA B PRO D 1 59 ? 22.582 6.517 41.266 0.50 37.43 40 PRO D CA 1
ATOM 3303 C C A PRO D 1 59 ? 24.056 6.110 44.498 0.50 38.22 40 PRO D C 1
ATOM 3304 C C B PRO D 1 59 ? 23.123 7.891 41.583 0.50 39.08 40 PRO D C 1
ATOM 3305 O O A PRO D 1 59 ? 25.165 6.459 44.926 0.50 40.93 40 PRO D O 1
ATOM 3306 O O B PRO D 1 59 ? 24.281 8.181 41.246 0.50 40.63 40 PRO D O 1
ATOM 3329 N N A ALA D 1 61 ? 22.098 8.939 45.222 0.50 33.40 42 ALA D N 1
ATOM 3330 N N B ALA D 1 61 ? 21.705 9.603 44.742 0.50 38.10 42 ALA D N 1
ATOM 3331 C CA A ALA D 1 61 ? 21.133 9.807 45.876 0.50 33.24 42 ALA D CA 1
ATOM 3332 C CA B ALA D 1 61 ? 20.999 9.857 46.006 0.50 36.51 42 ALA D CA 1
ATOM 3333 C C A ALA D 1 61 ? 21.830 10.866 46.720 0.50 35.12 42 ALA D C 1
ATOM 3334 C C B ALA D 1 61 ? 21.754 10.756 46.982 0.50 36.48 42 ALA D C 1
ATOM 3335 O O A ALA D 1 61 ? 21.276 11.932 46.956 0.50 36.68 42 ALA D O 1
ATOM 3336 O O B ALA D 1 61 ? 21.123 11.541 47.682 0.50 35.75 42 ALA D O 1
ATOM 3339 N N . VAL D 1 62 ? 23.073 10.591 47.115 1.00 36.53 43 VAL D N 1
ATOM 3340 C CA . VAL D 1 62 ? 23.852 11.485 47.959 1.00 36.37 43 VAL D CA 1
ATOM 3341 C C . VAL D 1 62 ? 24.961 12.180 47.153 1.00 35.96 43 VAL D C 1
ATOM 3342 O O . VAL D 1 62 ? 25.775 11.530 46.462 1.00 35.04 43 VAL D O 1
ATOM 3346 N N . SER D 1 63 ? 25.024 13.499 47.305 1.00 31.81 44 SER D N 1
ATOM 3347 C CA . SER D 1 63 ? 25.964 14.309 46.566 1.00 33.79 44 SER D CA 1
ATOM 3348 C C . SER D 1 63 ? 26.743 15.244 47.458 1.00 32.17 44 SER D C 1
ATOM 3349 O O . SER D 1 63 ? 26.200 15.798 48.364 1.00 29.65 44 SER D O 1
ATOM 3352 N N . HIS D 1 64 ? 28.028 15.409 47.197 1.00 32.09 45 HIS D N 1
ATOM 3353 C CA . HIS D 1 64 ? 28.836 16.338 47.961 1.00 34.35 45 HIS D CA 1
ATOM 3354 C C . HIS D 1 64 ? 29.563 17.311 47.028 1.00 34.87 45 HIS D C 1
ATOM 3355 O O . HIS D 1 64 ? 30.187 16.887 46.048 1.00 33.78 45 HIS D O 1
ATOM 3362 N N . GLY D 1 65 ? 29.491 18.598 47.319 1.00 33.49 46 GLY D N 1
ATOM 3363 C CA . GLY D 1 65 ? 30.261 19.575 46.539 1.00 31.77 46 GLY D CA 1
ATOM 3364 C C . GLY D 1 65 ? 29.295 20.470 45.815 1.00 31.97 46 GLY D C 1
ATOM 3365 O O . GLY D 1 65 ? 28.289 19.997 45.277 1.00 32.56 46 GLY D O 1
ATOM 3366 N N . LYS D 1 66 ? 29.608 21.768 45.785 1.00 28.87 47 LYS D N 1
ATOM 3367 C CA . LYS D 1 66 ? 28.725 22.742 45.150 1.00 29.51 47 LYS D CA 1
ATOM 3368 C C . LYS D 1 66 ? 28.664 22.539 43.617 1.00 30.21 47 LYS D C 1
ATOM 3369 O O . LYS D 1 66 ? 27.589 22.592 42.962 1.00 27.97 47 LYS D O 1
ATOM 3375 N N . GLU D 1 67 ? 29.829 22.300 43.037 1.00 30.63 48 GLU D N 1
ATOM 3376 C CA . GLU D 1 67 ? 29.902 22.201 41.588 1.00 33.37 48 GLU D CA 1
ATOM 3377 C C . GLU D 1 67 ? 29.329 20.880 41.116 1.00 30.76 48 GLU D C 1
ATOM 3378 O O . GLU D 1 67 ? 28.720 20.822 40.055 1.00 29.34 48 GLU D O 1
ATOM 3384 N N . ALA D 1 68 ? 29.541 19.826 41.907 1.00 29.23 49 ALA D N 1
ATOM 3385 C CA . ALA D 1 68 ? 28.998 18.520 41.641 1.00 27.12 49 ALA D CA 1
ATOM 3386 C C . ALA D 1 68 ? 27.457 18.640 41.608 1.00 25.52 49 ALA D C 1
ATOM 3387 O O . ALA D 1 68 ? 26.792 18.164 40.702 1.00 30.75 49 ALA D O 1
ATOM 3389 N N . LEU D 1 69 ? 26.882 19.334 42.573 1.00 24.38 50 LEU D N 1
ATOM 3390 C CA . LEU D 1 69 ? 25.414 19.534 42.600 1.00 27.69 50 LEU D CA 1
ATOM 3391 C C . LEU D 1 69 ? 24.873 20.343 41.442 1.00 25.97 50 LEU D C 1
ATOM 3392 O O . LEU D 1 69 ? 23.725 20.128 40.974 1.00 31.62 50 LEU D O 1
ATOM 3397 N N A ARG D 1 70 ? 25.646 21.329 40.994 0.50 29.33 51 ARG D N 1
ATOM 3398 N N B ARG D 1 70 ? 25.689 21.303 41.010 0.50 30.32 51 ARG D N 1
ATOM 3399 C CA A ARG D 1 70 ? 25.275 22.091 39.815 0.50 28.29 51 ARG D CA 1
ATOM 3400 C CA B ARG D 1 70 ? 25.404 22.122 39.852 0.50 30.23 51 ARG D CA 1
ATOM 3401 C C A ARG D 1 70 ? 25.224 21.141 38.628 0.50 28.42 51 ARG D C 1
ATOM 3402 C C B ARG D 1 70 ? 25.283 21.200 38.640 0.50 29.66 51 ARG D C 1
ATOM 3403 O O A ARG D 1 70 ? 24.298 21.186 37.809 0.50 25.83 51 ARG D O 1
ATOM 3404 O O B ARG D 1 70 ? 24.372 21.330 37.824 0.50 28.83 51 ARG D O 1
ATOM 3419 N N . GLN D 1 71 ? 26.204 20.242 38.542 1.00 30.38 52 GLN D N 1
ATOM 3420 C CA . GLN D 1 71 ? 26.182 19.255 37.450 1.00 29.64 52 GLN D CA 1
ATOM 3421 C C . GLN D 1 71 ? 24.935 18.353 37.516 1.00 28.91 52 GLN D C 1
ATOM 3422 O O . GLN D 1 71 ? 24.380 18.020 36.500 1.00 26.23 52 GLN D O 1
ATOM 3428 N N . LYS D 1 72 ? 24.553 17.937 38.716 1.00 30.54 53 LYS D N 1
ATOM 3429 C CA . LYS D 1 72 ? 23.398 17.047 38.918 1.00 30.99 53 LYS D CA 1
ATOM 3430 C C . LYS D 1 72 ? 22.150 17.813 38.543 1.00 25.49 53 LYS D C 1
ATOM 3431 O O . LYS D 1 72 ? 21.216 17.258 37.922 1.00 33.75 53 LYS D O 1
ATOM 3437 N N . SER D 1 73 ? 22.093 19.090 38.949 1.00 28.34 54 SER D N 1
ATOM 3438 C CA . SER D 1 73 ? 20.894 19.927 38.620 1.00 30.19 54 SER D CA 1
ATOM 3439 C C . SER D 1 73 ? 20.744 20.105 37.130 1.00 28.58 54 SER D C 1
ATOM 3440 O O . SER D 1 73 ? 19.640 20.013 36.595 1.00 32.56 54 SER D O 1
ATOM 3443 N N . GLN D 1 74 ? 21.861 20.350 36.441 1.00 28.51 55 GLN D N 1
ATOM 3444 C CA . GLN D 1 74 ? 21.853 20.446 34.990 1.00 27.38 55 GLN D CA 1
ATOM 3445 C C . GLN D 1 74 ? 21.359 19.127 34.405 1.00 27.39 55 GLN D C 1
ATOM 3446 O O . GLN D 1 74 ? 20.521 19.097 33.477 1.00 28.49 55 GLN D O 1
ATOM 3452 N N . TRP D 1 75 ? 21.891 18.041 34.929 1.00 28.50 56 TRP D N 1
ATOM 3453 C CA . TRP D 1 75 ? 21.509 16.712 34.462 1.00 28.48 56 TRP D CA 1
ATOM 3454 C C . TRP D 1 75 ? 20.020 16.540 34.555 1.00 29.57 56 TRP D C 1
ATOM 3455 O O . TRP D 1 75 ? 19.343 16.164 33.594 1.00 30.00 56 TRP D O 1
ATOM 3466 N N . TRP D 1 76 ? 19.517 16.881 35.726 1.00 31.71 57 TRP D N 1
ATOM 3467 C CA . TRP D 1 76 ? 18.122 16.752 36.038 1.00 32.07 57 TRP D CA 1
ATOM 3468 C C . TRP D 1 76 ? 17.261 17.585 35.069 1.00 32.72 57 TRP D C 1
ATOM 3469 O O . TRP D 1 76 ? 16.289 17.071 34.568 1.00 27.76 57 TRP D O 1
ATOM 3480 N N . GLN D 1 77 ? 17.630 18.840 34.816 1.00 32.07 58 GLN D N 1
ATOM 3481 C CA . GLN D 1 77 ? 16.879 19.693 33.899 1.00 30.93 58 GLN D CA 1
ATOM 3482 C C . GLN D 1 77 ? 16.899 19.152 32.469 1.00 29.45 58 GLN D C 1
ATOM 3483 O O . GLN D 1 77 ? 15.906 19.230 31.747 1.00 27.92 58 GLN D O 1
ATOM 3489 N N . GLU D 1 78 ? 18.011 18.558 32.064 1.00 29.09 59 GLU D N 1
ATOM 3490 C CA . GLU D 1 78 ? 18.111 17.916 30.744 1.00 28.02 59 GLU D CA 1
ATOM 3491 C C . GLU D 1 78 ? 17.206 16.720 30.627 1.00 29.00 59 GLU D C 1
ATOM 3492 O O . GLU D 1 78 ? 16.802 16.363 29.554 1.00 30.20 59 GLU D O 1
ATOM 3498 N N . ASN D 1 79 ? 16.914 16.089 31.752 1.00 31.11 60 ASN D N 1
ATOM 3499 C CA . ASN D 1 79 ? 16.112 14.861 31.725 1.00 31.56 60 ASN D CA 1
ATOM 3500 C C . ASN D 1 79 ? 14.661 14.997 32.176 1.00 32.35 60 ASN D C 1
ATOM 3501 O O . ASN D 1 79 ? 13.974 14.008 32.280 1.00 29.80 60 ASN D O 1
ATOM 3506 N N . HIS D 1 80 ? 14.206 16.216 32.438 1.00 34.25 61 HIS D N 1
ATOM 3507 C CA . HIS D 1 80 ? 12.834 16.460 32.857 1.00 32.35 61 HIS D CA 1
ATOM 3508 C C . HIS D 1 80 ? 12.334 17.726 32.277 1.00 35.01 61 HIS D C 1
ATOM 3509 O O . HIS D 1 80 ? 13.039 18.758 32.316 1.00 33.17 61 HIS D O 1
ATOM 3516 N N . GLU D 1 81 ? 11.123 17.677 31.728 1.00 34.26 62 GLU D N 1
ATOM 3517 C CA . GLU D 1 81 ? 10.460 18.891 31.328 1.00 33.25 62 GLU D CA 1
ATOM 3518 C C . GLU D 1 81 ? 9.553 19.308 32.505 1.00 36.29 62 GLU D C 1
ATOM 3519 O O . GLU D 1 81 ? 8.643 18.570 32.871 1.00 33.81 62 GLU D O 1
ATOM 3525 N N . VAL D 1 82 ? 9.766 20.510 33.030 1.00 37.07 63 VAL D N 1
ATOM 3526 C CA . VAL D 1 82 ? 8.985 21.072 34.117 1.00 37.40 63 VAL D CA 1
ATOM 3527 C C . VAL D 1 82 ? 7.917 21.993 33.549 1.00 34.91 63 VAL D C 1
ATOM 3528 O O . VAL D 1 82 ? 8.221 23.001 32.939 1.00 34.29 63 VAL D O 1
ATOM 3532 N N . HIS D 1 83 ? 6.650 21.645 33.761 1.00 32.63 64 HIS D N 1
ATOM 3533 C CA . HIS D 1 83 ? 5.549 22.409 33.214 1.00 30.43 64 HIS D CA 1
ATOM 3534 C C . HIS D 1 83 ? 5.203 23.568 34.105 1.00 29.92 64 HIS D C 1
ATOM 3535 O O . HIS D 1 83 ? 4.745 24.616 33.653 1.00 28.10 64 HIS D O 1
ATOM 3542 N N . GLY D 1 84 ? 5.437 23.388 35.382 1.00 29.58 65 GLY D N 1
ATOM 3543 C CA . GLY D 1 84 ? 5.127 24.426 36.337 1.00 30.01 65 GLY D CA 1
ATOM 3544 C C . GLY D 1 84 ? 5.292 23.882 37.734 1.00 30.07 65 GLY D C 1
ATOM 3545 O O . GLY D 1 84 ? 5.687 22.744 37.916 1.00 33.24 65 GLY D O 1
ATOM 3546 N N . GLY D 1 85 ? 4.954 24.687 38.724 1.00 30.61 66 GLY D N 1
ATOM 3547 C CA . GLY D 1 85 ? 5.086 24.270 40.106 1.00 28.28 66 GLY D CA 1
ATOM 3548 C C . GLY D 1 85 ? 4.783 25.375 41.071 1.00 27.01 66 GLY D C 1
ATOM 3549 O O . GLY D 1 85 ? 4.477 26.484 40.679 1.00 25.23 66 GLY D O 1
ATOM 3550 N N . SER D 1 86 ? 4.856 25.050 42.349 1.00 30.35 67 SER D N 1
ATOM 3551 C CA . SER D 1 86 ? 4.626 26.014 43.447 1.00 34.33 67 SER D CA 1
ATOM 3552 C C . SER D 1 86 ? 5.669 25.699 44.498 1.00 32.88 67 SER D C 1
ATOM 3553 O O . SER D 1 86 ? 6.145 24.553 44.579 1.00 31.60 67 SER D O 1
ATOM 3556 N N . VAL D 1 87 ? 6.019 26.722 45.268 1.00 34.53 68 VAL D N 1
ATOM 3557 C CA . VAL D 1 87 ? 6.979 26.621 46.362 1.00 35.37 68 VAL D CA 1
ATOM 3558 C C . VAL D 1 87 ? 6.307 27.261 47.550 1.00 37.95 68 VAL D C 1
ATOM 3559 O O . VAL D 1 87 ? 5.895 28.406 47.458 1.00 35.43 68 VAL D O 1
ATOM 3563 N N . GLU D 1 88 ? 6.155 26.520 48.636 1.00 39.81 69 GLU D N 1
ATOM 3564 C CA . GLU D 1 88 ? 5.534 27.090 49.844 1.00 40.79 69 GLU D CA 1
ATOM 3565 C C . GLU D 1 88 ? 6.534 27.175 50.983 1.00 38.53 69 GLU D C 1
ATOM 3566 O O . GLU D 1 88 ? 7.291 26.232 51.225 1.00 35.73 69 GLU D O 1
ATOM 3572 N N . GLY D 1 89 ? 6.511 28.304 51.706 1.00 39.94 70 GLY D N 1
ATOM 3573 C CA . GLY D 1 89 ? 7.446 28.568 52.794 1.00 37.42 70 GLY D CA 1
ATOM 3574 C C . GLY D 1 89 ? 8.110 29.920 52.549 1.00 38.31 70 GLY D C 1
ATOM 3575 O O . GLY D 1 89 ? 7.612 30.696 51.755 1.00 37.55 70 GLY D O 1
ATOM 3576 N N . PRO D 1 90 ? 9.244 30.197 53.204 1.00 37.47 71 PRO D N 1
ATOM 3577 C CA . PRO D 1 90 ? 10.004 29.335 54.133 1.00 37.56 71 PRO D CA 1
ATOM 3578 C C . PRO D 1 90 ? 9.422 29.154 55.511 1.00 34.90 71 PRO D C 1
ATOM 3579 O O . PRO D 1 90 ? 8.896 30.098 56.099 1.00 30.54 71 PRO D O 1
ATOM 3583 N N . TYR D 1 91 ? 9.548 27.930 56.017 1.00 33.06 72 TYR D N 1
ATOM 3584 C CA . TYR D 1 91 ? 9.219 27.593 57.394 1.00 30.12 72 TYR D CA 1
ATOM 3585 C C . TYR D 1 91 ? 10.550 27.509 58.119 1.00 29.00 72 TYR D C 1
ATOM 3586 O O . TYR D 1 91 ? 11.323 26.657 57.795 1.00 30.31 72 TYR D O 1
ATOM 3595 N N . VAL D 1 92 ? 10.783 28.300 59.158 1.00 29.07 73 VAL D N 1
ATOM 3596 C CA . VAL D 1 92 ? 12.095 28.362 59.794 1.00 29.54 73 VAL D CA 1
ATOM 3597 C C . VAL D 1 92 ? 12.121 27.830 61.202 1.00 29.52 73 VAL D C 1
ATOM 3598 O O . VAL D 1 92 ? 11.132 27.947 61.908 1.00 27.28 73 VAL D O 1
ATOM 3602 N N . ASN D 1 93 ? 13.242 27.199 61.560 1.00 29.20 74 ASN D N 1
ATOM 3603 C CA . ASN D 1 93 ? 13.533 26.755 62.910 1.00 29.39 74 ASN D CA 1
ATOM 3604 C C . ASN D 1 93 ? 15.051 26.737 63.078 1.00 30.99 74 ASN D C 1
ATOM 3605 O O . ASN D 1 93 ? 15.745 25.891 62.514 1.00 33.50 74 ASN D O 1
ATOM 3610 N N . GLY D 1 94 ? 15.540 27.657 63.888 1.00 32.18 75 GLY D N 1
ATOM 3611 C CA . GLY D 1 94 ? 16.947 27.728 64.251 1.00 33.23 75 GLY D CA 1
ATOM 3612 C C . GLY D 1 94 ? 17.734 28.074 63.020 1.00 33.56 75 GLY D C 1
ATOM 3613 O O . GLY D 1 94 ? 17.430 29.037 62.357 1.00 36.50 75 GLY D O 1
ATOM 3614 N N A ASP D 1 95 ? 18.763 27.331 62.683 0.70 37.03 76 ASP D N 1
ATOM 3615 N N B ASP D 1 95 ? 18.703 27.183 62.776 0.30 35.24 76 ASP D N 1
ATOM 3616 C CA A ASP D 1 95 ? 19.537 27.672 61.490 0.70 36.16 76 ASP D CA 1
ATOM 3617 C CA B ASP D 1 95 ? 19.668 27.161 61.673 0.30 34.60 76 ASP D CA 1
ATOM 3618 C C A ASP D 1 95 ? 19.082 26.872 60.234 0.70 37.26 76 ASP D C 1
ATOM 3619 C C B ASP D 1 95 ? 19.154 26.433 60.427 0.30 35.09 76 ASP D C 1
ATOM 3620 O O A ASP D 1 95 ? 19.824 26.760 59.258 0.70 37.00 76 ASP D O 1
ATOM 3621 O O B ASP D 1 95 ? 19.951 25.886 59.650 0.30 33.23 76 ASP D O 1
ATOM 3630 N N . GLN D 1 96 ? 17.837 26.382 60.247 1.00 33.84 77 GLN D N 1
ATOM 3631 C CA . GLN D 1 96 ? 17.276 25.645 59.133 1.00 33.90 77 GLN D CA 1
ATOM 3632 C C . GLN D 1 96 ? 15.958 26.207 58.701 1.00 31.08 77 GLN D C 1
ATOM 3633 O O . GLN D 1 96 ? 15.280 26.859 59.475 1.00 29.85 77 GLN D O 1
ATOM 3639 N N . PHE D 1 97 ? 15.605 25.920 57.451 1.00 30.00 78 PHE D N 1
ATOM 3640 C CA . PHE D 1 97 ? 14.301 26.257 56.922 1.00 32.47 78 PHE D CA 1
ATOM 3641 C C . PHE D 1 97 ? 13.820 25.153 56.009 1.00 30.77 78 PHE D C 1
ATOM 3642 O O . PHE D 1 97 ? 14.625 24.438 55.432 1.00 32.87 78 PHE D O 1
ATOM 3650 N N . ALA D 1 98 ? 12.502 25.039 55.893 1.00 31.42 79 ALA D N 1
ATOM 3651 C CA . ALA D 1 98 ? 11.855 24.043 55.043 1.00 31.75 79 ALA D CA 1
ATOM 3652 C C . ALA D 1 98 ? 10.971 24.677 54.005 1.00 33.07 79 ALA D C 1
ATOM 3653 O O . ALA D 1 98 ? 10.369 25.716 54.243 1.00 32.31 79 ALA D O 1
ATOM 3655 N N . LEU D 1 99 ? 10.889 24.021 52.853 1.00 33.01 80 LEU D N 1
ATOM 3656 C CA . LEU D 1 99 ? 10.028 24.455 51.753 1.00 31.91 80 LEU D CA 1
ATOM 3657 C C . LEU D 1 99 ? 9.247 23.276 51.281 1.00 31.74 80 LEU D C 1
ATOM 3658 O O . LEU D 1 99 ? 9.776 22.160 51.329 1.00 32.06 80 LEU D O 1
ATOM 3663 N N . ARG D 1 100 ? 7.986 23.499 50.881 1.00 31.76 81 ARG D N 1
ATOM 3664 C CA . ARG D 1 100 ? 7.194 22.451 50.296 1.00 35.04 81 ARG D CA 1
ATOM 3665 C C . ARG D 1 100 ? 7.048 22.783 48.798 1.00 34.11 81 ARG D C 1
ATOM 3666 O O . ARG D 1 100 ? 6.561 23.845 48.412 1.00 34.71 81 ARG D O 1
ATOM 3674 N N . PHE D 1 101 ? 7.501 21.840 47.994 1.00 32.13 82 PHE D N 1
ATOM 3675 C CA . PHE D 1 101 ? 7.529 21.920 46.562 1.00 32.68 82 PHE D CA 1
ATOM 3676 C C . PHE D 1 101 ? 6.473 21.022 45.987 1.00 34.89 82 PHE D C 1
ATOM 3677 O O . PHE D 1 101 ? 6.370 19.872 46.412 1.00 34.04 82 PHE D O 1
ATOM 3685 N N . LYS D 1 102 ? 5.694 21.541 45.035 1.00 36.56 83 LYS D N 1
ATOM 3686 C CA . LYS D 1 102 ? 4.748 20.743 44.288 1.00 35.51 83 LYS D CA 1
ATOM 3687 C C . LYS D 1 102 ? 5.005 21.091 42.825 1.00 38.43 83 LYS D C 1
ATOM 3688 O O . LYS D 1 102 ? 4.971 22.243 42.475 1.00 39.99 83 LYS D O 1
ATOM 3694 N N . PHE D 1 103 ? 5.314 20.123 41.969 1.00 36.69 84 PHE D N 1
ATOM 3695 C CA . PHE D 1 103 ? 5.582 20.469 40.562 1.00 38.18 84 PHE D CA 1
ATOM 3696 C C . PHE D 1 103 ? 5.120 19.420 39.561 1.00 37.62 84 PHE D C 1
ATOM 3697 O O . PHE D 1 103 ? 5.081 18.234 39.881 1.00 36.45 84 PHE D O 1
ATOM 3705 N N . ASP D 1 104 ? 4.756 19.889 38.365 1.00 36.68 85 ASP D N 1
ATOM 3706 C CA . ASP D 1 104 ? 4.245 19.037 37.300 1.00 36.47 85 ASP D CA 1
ATOM 3707 C C . ASP D 1 104 ? 5.419 18.909 36.365 1.00 32.62 85 ASP D C 1
ATOM 3708 O O . ASP D 1 104 ? 5.953 19.906 35.917 1.00 32.45 85 ASP D O 1
ATOM 3713 N N A VAL D 1 105 ? 5.850 17.662 36.134 0.50 30.99 86 VAL D N 1
ATOM 3714 N N B VAL D 1 105 ? 5.771 17.668 36.067 0.50 31.80 86 VAL D N 1
ATOM 3715 C CA A VAL D 1 105 ? 7.046 17.334 35.365 0.50 28.70 86 VAL D CA 1
ATOM 3716 C CA B VAL D 1 105 ? 6.944 17.320 35.316 0.50 30.32 86 VAL D CA 1
ATOM 3717 C C A VAL D 1 105 ? 6.929 16.031 34.542 0.50 30.56 86 VAL D C 1
ATOM 3718 C C B VAL D 1 105 ? 6.684 16.137 34.375 0.50 32.09 86 VAL D C 1
ATOM 3719 O O A VAL D 1 105 ? 6.370 15.034 35.011 0.50 29.10 86 VAL D O 1
ATOM 3720 O O B VAL D 1 105 ? 5.694 15.411 34.520 0.50 31.78 86 VAL D O 1
ATOM 3727 N N . THR D 1 106 ? 7.512 16.043 33.338 1.00 32.09 87 THR D N 1
ATOM 3728 C CA . THR D 1 106 ? 7.528 14.901 32.447 1.00 30.76 87 THR D CA 1
ATOM 3729 C C . THR D 1 106 ? 8.970 14.429 32.351 1.00 34.03 87 THR D C 1
ATOM 3730 O O . THR D 1 106 ? 9.818 15.076 31.687 1.00 31.89 87 THR D O 1
ATOM 3734 N N . PRO D 1 107 ? 9.293 13.345 33.051 1.00 34.36 88 PRO D N 1
ATOM 3735 C CA . PRO D 1 107 ? 10.625 12.788 32.908 1.00 33.08 88 PRO D CA 1
ATOM 3736 C C . PRO D 1 107 ? 10.865 12.224 31.535 1.00 32.43 88 PRO D C 1
ATOM 3737 O O . PRO D 1 107 ? 9.987 11.572 30.991 1.00 33.06 88 PRO D O 1
ATOM 3741 N N . LYS D 1 108 ? 12.054 12.451 30.975 1.00 35.00 89 LYS D N 1
ATOM 3742 C CA . LYS D 1 108 ? 12.377 11.822 29.706 1.00 37.56 89 LYS D CA 1
ATOM 3743 C C . LYS D 1 108 ? 12.417 10.283 29.795 1.00 39.31 89 LYS D C 1
ATOM 3744 O O . LYS D 1 108 ? 12.188 9.610 28.801 1.00 39.50 89 LYS D O 1
ATOM 3750 N N . ALA D 1 109 ? 12.716 9.750 30.974 1.00 40.82 90 ALA D N 1
ATOM 3751 C CA . ALA D 1 109 ? 12.816 8.301 31.195 1.00 41.50 90 ALA D CA 1
ATOM 3752 C C . ALA D 1 109 ? 11.515 7.558 30.971 1.00 41.71 90 ALA D C 1
ATOM 3753 O O . ALA D 1 109 ? 11.552 6.421 30.511 1.00 42.74 90 ALA D O 1
ATOM 3755 N N . THR D 1 110 ? 10.377 8.203 31.251 1.00 38.77 91 THR D N 1
ATOM 3756 C CA . THR D 1 110 ? 9.044 7.591 31.105 1.00 37.76 91 THR D CA 1
ATOM 3757 C C . THR D 1 110 ? 8.112 8.231 30.091 1.00 38.11 91 THR D C 1
ATOM 3758 O O . THR D 1 110 ? 7.198 7.590 29.583 1.00 39.32 91 THR D O 1
ATOM 3762 N N . GLY D 1 111 ? 8.289 9.517 29.842 1.00 37.46 92 GLY D N 1
ATOM 3763 C CA . GLY D 1 111 ? 7.362 10.286 29.005 1.00 34.46 92 GLY D CA 1
ATOM 3764 C C . GLY D 1 111 ? 5.981 10.436 29.633 1.00 35.39 92 GLY D C 1
ATOM 3765 O O . GLY D 1 111 ? 5.043 10.798 28.955 1.00 30.64 92 GLY D O 1
ATOM 3766 N N . GLU D 1 112 ? 5.853 10.186 30.935 1.00 33.66 93 GLU D N 1
ATOM 3767 C CA . GLU D 1 112 ? 4.597 10.272 31.602 1.00 31.58 93 GLU D CA 1
ATOM 3768 C C . GLU D 1 112 ? 4.627 11.427 32.593 1.00 29.89 93 GLU D C 1
ATOM 3769 O O . GLU D 1 112 ? 5.452 11.477 33.521 1.00 30.49 93 GLU D O 1
ATOM 3775 N N . ARG D 1 113 ? 3.738 12.360 32.369 1.00 27.05 94 ARG D N 1
ATOM 3776 C CA . ARG D 1 113 ? 3.654 13.541 33.186 1.00 30.07 94 ARG D CA 1
ATOM 3777 C C . ARG D 1 113 ? 3.125 13.175 34.539 1.00 29.60 94 ARG D C 1
ATOM 3778 O O . ARG D 1 113 ? 2.097 12.498 34.640 1.00 31.23 94 ARG D O 1
ATOM 3786 N N . VAL D 1 114 ? 3.801 13.658 35.574 1.00 28.38 95 VAL D N 1
ATOM 3787 C CA . VAL D 1 114 ? 3.390 13.352 36.926 1.00 32.03 95 VAL D CA 1
ATOM 3788 C C . VAL D 1 114 ? 3.523 14.616 37.756 1.00 33.64 95 VAL D C 1
ATOM 3789 O O . VAL D 1 114 ? 4.150 15.563 37.304 1.00 35.89 95 VAL D O 1
ATOM 3793 N N . THR D 1 115 ? 2.888 14.644 38.935 1.00 34.45 96 THR D N 1
ATOM 3794 C CA . THR D 1 115 ? 3.068 15.721 39.902 1.00 34.99 96 THR D CA 1
ATOM 3795 C C . THR D 1 115 ? 3.962 15.205 41.050 1.00 36.05 96 THR D C 1
ATOM 3796 O O . THR D 1 115 ? 3.669 14.158 41.625 1.00 36.86 96 THR D O 1
ATOM 3816 N N . ASP D 1 117 ? 5.650 15.946 44.799 1.00 34.29 98 ASP D N 1
ATOM 3817 C CA . ASP D 1 117 ? 5.340 16.689 46.016 1.00 35.35 98 ASP D CA 1
ATOM 3818 C C . ASP D 1 117 ? 6.422 16.321 47.029 1.00 35.89 98 ASP D C 1
ATOM 3819 O O . ASP D 1 117 ? 6.482 15.197 47.494 1.00 32.28 98 ASP D O 1
ATOM 3824 N N . GLU D 1 118 ? 7.318 17.269 47.310 1.00 36.68 99 GLU D N 1
ATOM 3825 C CA . GLU D 1 118 ? 8.430 17.047 48.198 1.00 38.45 99 GLU D CA 1
ATOM 3826 C C . GLU D 1 118 ? 8.554 18.126 49.253 1.00 35.99 99 GLU D C 1
ATOM 3827 O O . GLU D 1 118 ? 8.013 19.221 49.131 1.00 36.57 99 GLU D O 1
ATOM 3833 N N . VAL D 1 119 ? 9.271 17.789 50.308 1.00 31.28 100 VAL D N 1
ATOM 3834 C CA . VAL D 1 119 ? 9.606 18.767 51.310 1.00 31.03 100 VAL D CA 1
ATOM 3835 C C . VAL D 1 119 ? 11.107 18.814 51.270 1.00 29.16 100 VAL D C 1
ATOM 3836 O O . VAL D 1 119 ? 11.756 17.771 51.245 1.00 28.21 100 VAL D O 1
ATOM 3840 N N . GLY D 1 120 ? 11.650 20.024 51.206 1.00 30.80 101 GLY D N 1
ATOM 3841 C CA . GLY D 1 120 ? 13.117 20.209 51.298 1.00 28.32 101 GLY D CA 1
ATOM 3842 C C . GLY D 1 120 ? 13.509 20.886 52.608 1.00 30.28 101 GLY D C 1
ATOM 3843 O O . GLY D 1 120 ? 12.920 21.905 52.983 1.00 31.36 101 GLY D O 1
ATOM 3844 N N . LEU D 1 121 ? 14.539 20.370 53.257 1.00 30.47 102 LEU D N 1
ATOM 3845 C CA . LEU D 1 121 ? 15.047 20.926 54.502 1.00 32.76 102 LEU D CA 1
ATOM 3846 C C . LEU D 1 121 ? 16.459 21.429 54.268 1.00 30.92 102 LEU D C 1
ATOM 3847 O O . LEU D 1 121 ? 17.314 20.673 53.871 1.00 33.35 102 LEU D O 1
ATOM 3852 N N . TYR D 1 122 ? 16.683 22.711 54.542 1.00 32.02 103 TYR D N 1
ATOM 3853 C CA . TYR D 1 122 ? 17.942 23.395 54.265 1.00 31.64 103 TYR D CA 1
ATOM 3854 C C . TYR D 1 122 ? 18.625 23.884 55.532 1.00 32.84 103 TYR D C 1
ATOM 3855 O O . TYR D 1 122 ? 18.022 24.582 56.319 1.00 30.96 103 TYR D O 1
ATOM 3864 N N . THR D 1 123 ? 19.890 23.528 55.703 1.00 33.28 104 THR D N 1
ATOM 3865 C CA . THR D 1 123 ? 20.687 23.907 56.871 1.00 33.10 104 THR D CA 1
ATOM 3866 C C . THR D 1 123 ? 21.660 25.030 56.483 1.00 34.92 104 THR D C 1
ATOM 3867 O O . THR D 1 123 ? 22.445 24.858 55.541 1.00 34.60 104 THR D O 1
ATOM 3871 N N . VAL D 1 124 ? 21.619 26.146 57.226 1.00 33.12 105 VAL D N 1
ATOM 3872 C CA . VAL D 1 124 ? 22.442 27.356 56.945 1.00 29.92 105 VAL D CA 1
ATOM 3873 C C . VAL D 1 124 ? 23.498 27.531 58.024 1.00 33.07 105 VAL D C 1
ATOM 3874 O O . VAL D 1 124 ? 23.189 27.489 59.208 1.00 33.02 105 VAL D O 1
ATOM 3878 N N . LYS D 1 125 ? 24.740 27.687 57.619 1.00 32.80 106 LYS D N 1
ATOM 3879 C CA . LYS D 1 125 ? 25.847 27.888 58.541 1.00 35.52 106 LYS D CA 1
ATOM 3880 C C . LYS D 1 125 ? 26.685 28.995 57.896 1.00 35.18 106 LYS D C 1
ATOM 3881 O O . LYS D 1 125 ? 27.044 28.884 56.718 1.00 34.17 106 LYS D O 1
ATOM 3883 N N . ASN D 1 126 ? 26.938 30.095 58.605 1.00 37.03 107 ASN D N 1
ATOM 3884 C CA . ASN D 1 126 ? 27.762 31.174 58.016 1.00 39.81 107 ASN D CA 1
ATOM 3885 C C . ASN D 1 126 ? 27.204 31.819 56.752 1.00 38.58 107 ASN D C 1
ATOM 3886 O O . ASN D 1 126 ? 27.957 32.236 55.872 1.00 38.61 107 ASN D O 1
ATOM 3891 N N . GLY D 1 127 ? 25.884 31.878 56.647 1.00 36.45 108 GLY D N 1
ATOM 3892 C CA . GLY D 1 127 ? 25.247 32.471 55.481 1.00 36.74 108 GLY D CA 1
ATOM 3893 C C . GLY D 1 127 ? 25.136 31.576 54.260 1.00 35.22 108 GLY D C 1
ATOM 3894 O O . GLY D 1 127 ? 24.635 32.023 53.241 1.00 37.55 108 GLY D O 1
ATOM 3895 N N . LYS D 1 128 ? 25.579 30.321 54.342 1.00 34.57 109 LYS D N 1
ATOM 3896 C CA . LYS D 1 128 ? 25.498 29.421 53.198 1.00 34.50 109 LYS D CA 1
ATOM 3897 C C . LYS D 1 128 ? 24.773 28.119 53.551 1.00 33.63 109 LYS D C 1
ATOM 3898 O O . LYS D 1 128 ? 24.801 27.686 54.701 1.00 32.20 109 LYS D O 1
ATOM 3904 N N . ILE D 1 129 ? 24.156 27.502 52.548 1.00 31.26 110 ILE D N 1
ATOM 3905 C CA . ILE D 1 129 ? 23.431 26.251 52.717 1.00 29.11 110 ILE D CA 1
ATOM 3906 C C . ILE D 1 129 ? 24.489 25.173 52.695 1.00 28.45 110 ILE D C 1
ATOM 3907 O O . ILE D 1 129 ? 25.173 24.961 51.659 1.00 27.39 110 ILE D O 1
ATOM 3912 N N . THR D 1 130 ? 24.683 24.535 53.853 1.00 27.22 111 THR D N 1
ATOM 3913 C CA . THR D 1 130 ? 25.666 23.443 53.997 1.00 30.33 111 THR D CA 1
ATOM 3914 C C . THR D 1 130 ? 25.038 22.062 53.744 1.00 31.63 111 THR D C 1
ATOM 3915 O O . THR D 1 130 ? 25.741 21.078 53.503 1.00 30.76 111 THR D O 1
ATOM 3919 N N . GLU D 1 131 ? 23.716 21.975 53.833 1.00 31.88 112 GLU D N 1
ATOM 3920 C CA . GLU D 1 131 ? 23.045 20.721 53.602 1.00 30.43 112 GLU D CA 1
ATOM 3921 C C . GLU D 1 131 ? 21.623 20.952 53.102 1.00 31.85 112 GLU D C 1
ATOM 3922 O O . GLU D 1 131 ? 20.973 21.920 53.480 1.00 32.96 112 GLU D O 1
ATOM 3928 N N . GLU D 1 132 ? 21.220 20.123 52.148 1.00 34.10 113 GLU D N 1
ATOM 3929 C CA . GLU D 1 132 ? 19.828 20.070 51.650 1.00 34.56 113 GLU D CA 1
ATOM 3930 C C . GLU D 1 132 ? 19.375 18.603 51.705 1.00 33.15 113 GLU D C 1
ATOM 3931 O O . GLU D 1 132 ? 20.112 17.715 51.360 1.00 30.33 113 GLU D O 1
ATOM 3937 N N . ARG D 1 133 ? 18.143 18.368 52.143 1.00 32.72 114 ARG D N 1
ATOM 3938 C CA . ARG D 1 133 ? 17.659 17.021 52.335 1.00 30.31 114 ARG D CA 1
ATOM 3939 C C . ARG D 1 133 ? 16.224 17.032 51.929 1.00 30.93 114 ARG D C 1
ATOM 3940 O O . ARG D 1 133 ? 15.484 17.900 52.374 1.00 31.68 114 ARG D O 1
ATOM 3948 N N . PHE D 1 134 ? 15.860 16.105 51.048 1.00 29.91 115 PHE D N 1
ATOM 3949 C CA . PHE D 1 134 ? 14.505 16.010 50.496 1.00 29.69 115 PHE D CA 1
ATOM 3950 C C . PHE D 1 134 ? 13.750 14.814 50.989 1.00 30.03 115 PHE D C 1
ATOM 3951 O O . PHE D 1 134 ? 14.282 13.731 51.072 1.00 31.26 115 PHE D O 1
ATOM 3959 N N . TYR D 1 135 ? 12.465 15.050 51.255 1.00 30.18 116 TYR D N 1
ATOM 3960 C CA . TYR D 1 135 ? 11.571 14.095 51.837 1.00 30.91 116 TYR D CA 1
ATOM 3961 C C . TYR D 1 135 ? 10.428 13.924 50.872 1.00 31.03 116 TYR D C 1
ATOM 3962 O O . TYR D 1 135 ? 9.903 14.915 50.424 1.00 25.96 116 TYR D O 1
ATOM 3971 N N . TYR D 1 136 ? 10.009 12.702 50.576 1.00 34.65 117 TYR D N 1
ATOM 3972 C CA . TYR D 1 136 ? 8.930 12.474 49.625 1.00 37.25 117 TYR D CA 1
ATOM 3973 C C . TYR D 1 136 ? 8.138 11.311 50.113 1.00 39.14 117 TYR D C 1
ATOM 3974 O O . TYR D 1 136 ? 7.048 11.073 49.624 1.00 40.29 117 TYR D O 1
#

CATH classification: 3.10.450.50

Foldseek 3Di:
DDLVVLFVVLQVCVQVVVPVVSLVQAADQFAWEAEQDDPRIDTGSVRVVVVVVVQPVFKDWDDWDKDDFDDDDQKTKIKTWTWMQGNVHSDIDIIKMWMFGHDPRHTRYIYIHD/DDLVVLFVVLQVCVQVVNPVVSLVVAADQFAWEAEPDPCGIDTGSVRVVVVVVVQPVFKDWPDWDKDDFDDDPQKTKIKIKTFIQGNVHSDTDIIKMWMFGDDPRHTRYIYIDD/DLVVLLVVLQVCVQVVNPVVSLVQAADQFEWEAEQDDVRIDTGSVRVVVVVVVQPVFKDWPDWGKDDFDDDDQKTKIKTWTWMQGNVHRDIDIIWMWMFGHDPRHTRYIYIDD/DLVVLQVVLQVCVQVVNPVVSLVQAADQFAWEAEPDDCGIDTGSVRVVVVVVVQCVFKDWPDWHKDDQDDDDQKTKIKIKTWMQGNVHRDIDIIKMWMFGHDPRHTRYIYIDD

Solvent-accessible surface area: 23835 Å² total